Protein AF-A0A8C3N755-F1 (afdb_monomer)

Sequence (419 aa):
MRTACPTTVTVPWTMAEGQLGETHQVQGTQAGQDPSLQPLPLSQYQEHKQRGRGTGQIKTIRSHLQGERDERTRKAKLVTKAYENELRIFEAREKRRISKLRESAKEMEQEYKENVFQEPPKVSQRVKVYSRKTTPQYPKHSQWIPKRGIMKPKQAAPMTIRDNDLLLQLLEEFPHLHISSRTLNKMWHQQLAQTEHLKAPSARPRPKLQNEVEQALKKHELLAAIIKRDQDHSKRLQEIKQRIQRQKWAQNKVTERRQQVARARKYYEDYRVQLRAKLLRARTREERIFKNLFEEGLEIQKQRLRDLRIYAREKRDEQRREHQIELESLENYYKDQFSMLAEAISQEFQEIQTREKAQAQMLQKSKSEVRSKMEKEIQQLQAAIMHNDDDTFFQELEADRLRSRLQMASFQYSQSHFF

Solvent-accessible surface area (backbone atoms only — not comparable to full-atom values): 25648 Å² total; per-residue (Å²): 135,84,89,80,88,84,86,90,80,89,81,84,85,79,87,79,90,82,84,89,78,88,85,83,85,84,83,87,83,82,91,83,88,87,86,91,83,84,82,85,89,82,81,92,79,82,92,75,87,83,88,85,78,61,70,63,58,53,51,53,53,52,51,51,57,47,52,53,50,52,49,52,51,51,53,50,53,49,53,52,51,52,50,53,49,52,49,52,51,50,51,52,51,49,54,50,52,54,48,52,52,51,49,53,50,50,50,53,50,48,52,49,54,52,54,71,68,47,74,76,77,82,75,73,80,79,78,85,76,84,80,83,87,87,79,90,83,82,88,80,91,74,92,78,82,84,81,85,78,85,84,77,80,87,72,74,84,82,77,83,71,51,84,86,40,57,70,59,54,58,47,66,78,41,81,84,67,89,72,53,71,72,57,53,53,52,52,52,54,51,48,51,54,51,40,50,64,68,66,46,74,83,75,67,82,58,65,66,59,56,51,50,50,53,50,49,49,54,50,50,54,51,50,52,52,49,52,50,51,52,52,53,50,51,51,53,52,50,50,52,52,50,52,52,50,51,51,52,51,54,51,50,52,53,52,50,51,50,50,50,52,51,50,53,49,48,53,53,51,52,50,52,51,52,50,52,51,51,52,50,50,50,50,54,48,52,53,48,52,50,51,50,53,50,53,50,53,50,48,52,53,52,48,54,52,49,52,53,51,49,50,57,46,51,55,52,49,50,52,52,49,53,53,47,52,52,51,51,50,51,51,50,51,51,49,52,54,50,50,54,50,52,50,52,53,51,49,50,51,51,51,50,51,50,51,50,52,51,50,52,50,50,52,51,50,52,53,50,51,52,50,51,50,51,51,51,51,50,51,50,50,50,53,50,47,64,62,63,65,50,62,60,66,62,51,50,51,49,48,52,53,50,50,53,53,55,74,69,51,81,81,80,85,86,75,86,81,90,132

Structure (mmCIF, N/CA/C/O backbone):
data_AF-A0A8C3N755-F1
#
_entry.id   AF-A0A8C3N755-F1
#
loop_
_atom_site.group_PDB
_atom_site.id
_atom_site.type_symbol
_atom_site.label_atom_id
_atom_site.label_alt_id
_atom_site.label_comp_id
_atom_site.label_asym_id
_atom_site.label_entity_id
_atom_site.label_seq_id
_atom_site.pdbx_PDB_ins_code
_atom_site.Cartn_x
_atom_site.Cartn_y
_atom_site.Cartn_z
_atom_site.occupancy
_atom_site.B_iso_or_equiv
_atom_site.auth_seq_id
_atom_site.auth_comp_id
_atom_site.auth_asym_id
_atom_site.auth_atom_id
_atom_site.pdbx_PDB_model_num
ATOM 1 N N . MET A 1 1 ? -73.815 6.258 19.064 1.00 37.88 1 MET A N 1
ATOM 2 C CA . MET A 1 1 ? -74.093 6.774 20.421 1.00 37.88 1 MET A CA 1
ATOM 3 C C . MET A 1 1 ? -72.770 7.095 21.103 1.00 37.88 1 MET A C 1
ATOM 5 O O . MET A 1 1 ? -71.946 6.201 21.185 1.00 37.88 1 MET A O 1
ATOM 9 N N . ARG A 1 2 ? -72.626 8.363 21.533 1.00 37.41 2 ARG A N 1
ATOM 10 C CA . ARG A 1 2 ? -71.572 9.004 22.360 1.00 37.41 2 ARG A CA 1
ATOM 11 C C . ARG A 1 2 ? -70.123 8.922 21.818 1.00 37.41 2 ARG A C 1
ATOM 13 O O . ARG A 1 2 ? -69.512 7.871 21.892 1.00 37.41 2 ARG A O 1
ATOM 20 N N . THR A 1 3 ? -69.620 9.915 21.060 1.00 40.28 3 THR A N 1
ATOM 21 C CA . THR A 1 3 ? -69.003 11.219 21.479 1.00 40.28 3 THR A CA 1
ATOM 22 C C . THR A 1 3 ? -67.767 11.020 22.379 1.00 40.28 3 THR A C 1
ATOM 24 O O . THR A 1 3 ? -67.883 10.285 23.345 1.00 40.28 3 THR A O 1
ATOM 27 N N . ALA A 1 4 ? -66.589 11.639 22.225 1.00 37.25 4 ALA A N 1
ATOM 28 C CA . ALA A 1 4 ? -66.159 12.839 21.509 1.00 37.25 4 ALA A CA 1
ATOM 29 C C . ALA A 1 4 ? -64.611 12.901 21.405 1.00 37.25 4 ALA A C 1
ATOM 31 O O . ALA A 1 4 ? -63.922 12.388 22.276 1.00 37.25 4 ALA A O 1
ATOM 32 N N . CYS A 1 5 ? -64.155 13.605 20.364 1.00 38.06 5 CYS A N 1
ATOM 33 C CA . CYS A 1 5 ? -63.069 14.597 20.259 1.00 38.06 5 CYS A CA 1
ATOM 34 C C . CYS A 1 5 ? -61.617 14.386 20.776 1.00 38.06 5 CYS A C 1
ATOM 36 O O . CYS A 1 5 ? -61.370 13.665 21.737 1.00 38.06 5 CYS A O 1
ATOM 38 N N . PRO A 1 6 ? -60.645 15.079 20.130 1.00 47.34 6 PRO A N 1
ATOM 39 C CA . PRO A 1 6 ? -59.204 14.864 20.258 1.00 47.34 6 PRO A CA 1
ATOM 40 C C . PRO A 1 6 ? -58.518 15.883 21.188 1.00 47.34 6 PRO A C 1
ATOM 42 O O . PRO A 1 6 ? -58.990 17.008 21.345 1.00 47.34 6 PRO A O 1
ATOM 45 N N . THR A 1 7 ? -57.349 15.526 21.728 1.00 45.88 7 THR A N 1
ATOM 46 C CA . THR A 1 7 ? -56.512 16.439 22.524 1.00 45.88 7 THR A CA 1
ATOM 47 C C . THR A 1 7 ? -55.233 16.787 21.767 1.00 45.88 7 THR A C 1
ATOM 49 O O . THR A 1 7 ? -54.356 15.952 21.556 1.00 45.88 7 THR A O 1
ATOM 52 N N . THR A 1 8 ? -55.144 18.050 21.365 1.00 40.47 8 THR A N 1
ATOM 53 C CA . THR A 1 8 ? -53.938 18.775 20.952 1.00 40.47 8 THR A CA 1
ATOM 54 C C . THR A 1 8 ? -52.867 18.753 22.044 1.00 40.47 8 THR A C 1
ATOM 56 O O . THR A 1 8 ? -53.145 19.147 23.175 1.00 40.47 8 THR A O 1
ATOM 59 N N . VAL A 1 9 ? -51.629 18.387 21.692 1.00 38.31 9 VAL A N 1
ATOM 60 C CA . VAL A 1 9 ? -50.434 18.747 22.470 1.00 38.31 9 VAL A CA 1
ATOM 61 C C . VAL A 1 9 ? -49.414 19.404 21.549 1.00 38.31 9 VAL A C 1
ATOM 63 O O . VAL A 1 9 ? -48.807 18.796 20.671 1.00 38.31 9 VAL A O 1
ATOM 66 N N . THR A 1 10 ? -49.298 20.696 21.796 1.00 33.84 10 THR A N 1
ATOM 67 C CA . THR A 1 10 ? -48.339 21.690 21.342 1.00 33.84 10 THR A CA 1
ATOM 68 C C . THR A 1 10 ? -46.910 21.277 21.705 1.00 33.84 10 THR A C 1
ATOM 70 O O . THR A 1 10 ? -46.635 20.974 22.865 1.00 33.84 10 THR A O 1
ATOM 73 N N . VAL A 1 11 ? -45.982 21.309 20.745 1.00 40.00 11 VAL A N 1
ATOM 74 C CA . VAL A 1 11 ? -44.536 21.238 21.019 1.00 40.00 11 VAL A CA 1
ATOM 75 C C . VAL A 1 11 ? -43.947 22.639 20.825 1.00 40.00 11 VAL A C 1
ATOM 77 O O . VAL A 1 11 ? -44.085 23.193 19.733 1.00 40.00 11 VAL A O 1
ATOM 80 N N . PRO A 1 12 ? -43.311 23.234 21.849 1.00 42.12 12 PRO A N 1
ATOM 81 C CA . PRO A 1 12 ? -42.687 24.543 21.738 1.00 42.12 12 PRO A CA 1
ATOM 82 C C . PRO A 1 12 ? -41.307 24.416 21.083 1.00 42.12 12 PRO A C 1
ATOM 84 O O . PRO A 1 12 ? -40.462 23.643 21.529 1.00 42.12 12 PRO A O 1
ATOM 87 N N . TRP A 1 13 ? -41.067 25.206 20.038 1.00 32.31 13 TRP A N 1
ATOM 88 C CA . TRP A 1 13 ? -39.720 25.480 19.544 1.00 32.31 13 TRP A CA 1
ATOM 89 C C . TRP A 1 13 ? -39.168 26.671 20.327 1.00 32.31 13 TRP A C 1
ATOM 91 O O . TRP A 1 13 ? -39.559 27.814 20.107 1.00 32.31 13 TRP A O 1
ATOM 101 N N . THR A 1 14 ? -38.295 26.391 21.288 1.00 41.97 14 THR A N 1
ATOM 102 C CA . THR A 1 14 ? -37.506 27.401 21.995 1.00 41.97 14 THR A CA 1
ATOM 103 C C . THR A 1 14 ? -36.350 27.864 21.118 1.00 41.97 14 THR A C 1
ATOM 105 O O . THR A 1 14 ? -35.514 27.057 20.710 1.00 41.97 14 THR A O 1
ATOM 108 N N . MET A 1 15 ? -36.306 29.173 20.873 1.00 35.12 15 MET A N 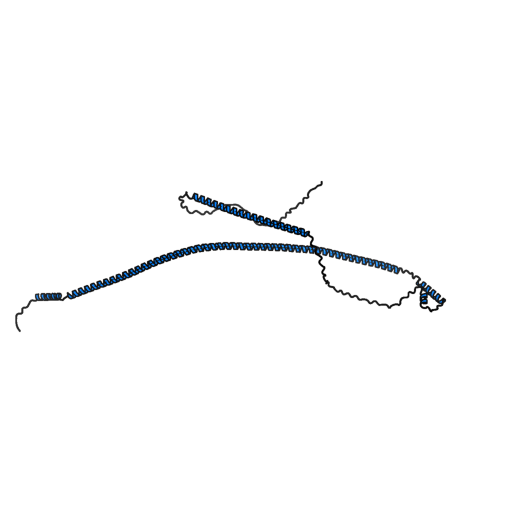1
ATOM 109 C CA . MET A 1 15 ? -35.118 29.889 20.424 1.00 35.12 15 MET A CA 1
ATOM 110 C C . MET A 1 15 ? -33.999 29.767 21.464 1.00 35.12 15 MET A C 1
ATOM 112 O O . MET A 1 15 ? -34.246 29.901 22.661 1.00 35.12 15 MET A O 1
ATOM 116 N N . ALA A 1 16 ? -32.772 29.560 20.993 1.00 36.03 16 ALA A N 1
ATOM 117 C CA . ALA A 1 16 ? -31.561 29.853 21.742 1.00 36.03 16 ALA A CA 1
ATOM 118 C C . ALA A 1 16 ? -30.581 30.552 20.795 1.00 36.03 16 ALA A C 1
ATOM 120 O O . ALA A 1 16 ? -30.090 29.962 19.832 1.00 36.03 16 ALA A O 1
ATOM 121 N N . GLU A 1 17 ? -30.375 31.836 21.072 1.00 34.66 17 GLU A N 1
ATOM 122 C CA . GLU A 1 17 ? -29.300 32.669 20.553 1.00 34.66 17 GLU A CA 1
ATOM 123 C C . GLU A 1 17 ? -27.931 32.120 20.979 1.00 34.66 17 GLU A C 1
ATOM 125 O O . GLU A 1 17 ? -27.767 31.552 22.060 1.00 34.66 17 GLU A O 1
ATOM 130 N N . GLY A 1 18 ? -26.935 32.339 20.124 1.00 33.41 18 GLY A N 1
ATOM 131 C CA . GLY A 1 18 ? -25.529 32.049 20.379 1.00 33.41 18 GLY A CA 1
ATOM 132 C C . GLY A 1 18 ? -24.677 32.598 19.242 1.00 33.41 18 GLY A C 1
ATOM 133 O O . GLY A 1 18 ? -24.399 31.899 18.274 1.00 33.41 18 GLY A O 1
ATOM 134 N N . GLN A 1 19 ? -24.348 33.886 19.351 1.00 34.84 19 GLN A N 1
ATOM 135 C CA . GLN A 1 19 ? -23.436 34.644 18.493 1.00 34.84 19 GLN A CA 1
ATOM 136 C C . GLN A 1 19 ? -21.962 34.210 18.646 1.00 34.84 19 GLN A C 1
ATOM 138 O O . GLN A 1 19 ? -21.589 33.604 19.649 1.00 34.84 19 GLN A O 1
ATOM 143 N N . LEU A 1 20 ? -21.152 34.706 17.690 1.00 33.69 20 LEU A N 1
ATOM 144 C CA . LEU A 1 20 ? -19.675 34.756 17.580 1.00 33.69 20 LEU A CA 1
ATOM 145 C C . LEU A 1 20 ? -19.026 33.499 16.955 1.00 33.69 20 LEU A C 1
ATOM 147 O O . LEU A 1 20 ? -19.184 32.402 17.469 1.00 33.69 20 LEU A O 1
ATOM 151 N N . GLY A 1 21 ? -18.256 33.551 15.861 1.00 31.70 21 GLY A N 1
ATOM 152 C CA . GLY A 1 21 ? -17.765 34.657 15.037 1.00 31.70 21 GLY A CA 1
ATOM 153 C C . GLY A 1 21 ? -17.023 34.133 13.788 1.00 31.70 21 GLY A C 1
ATOM 154 O O . GLY A 1 21 ? -16.388 33.087 13.842 1.00 31.70 21 GLY A O 1
ATOM 155 N N . GLU A 1 22 ? -17.179 34.885 12.691 1.00 34.56 22 GLU A N 1
ATOM 156 C CA . GLU A 1 22 ? -16.182 35.247 11.658 1.00 34.56 22 GLU A CA 1
ATOM 157 C C . GLU A 1 22 ? -15.379 34.131 10.935 1.00 34.56 22 GLU A C 1
ATOM 159 O O . GLU A 1 22 ? -14.648 33.349 11.525 1.00 34.56 22 GLU A O 1
ATOM 164 N N . THR A 1 23 ? -15.378 34.038 9.599 1.00 34.59 23 THR A N 1
ATOM 165 C CA . THR A 1 23 ? -14.741 35.026 8.710 1.00 34.59 23 THR A CA 1
ATOM 166 C C . THR A 1 23 ? -15.052 34.771 7.216 1.00 34.59 23 THR A C 1
ATOM 168 O O . THR A 1 23 ? -15.097 33.637 6.751 1.00 34.59 23 THR A O 1
ATOM 171 N N . HIS A 1 24 ? -15.189 35.886 6.489 1.00 34.47 24 HIS A N 1
ATOM 172 C CA . HIS A 1 24 ? -14.970 36.143 5.053 1.00 34.47 24 HIS A CA 1
ATOM 173 C C . HIS A 1 24 ? -15.857 35.504 3.964 1.00 34.47 24 HIS A C 1
ATOM 175 O O . HIS A 1 24 ? -15.554 34.485 3.350 1.00 34.47 24 HIS A O 1
ATOM 181 N N . GLN A 1 25 ? -16.892 36.282 3.618 1.00 30.81 25 GLN A N 1
ATOM 182 C CA . GLN A 1 25 ? -17.452 36.420 2.273 1.00 30.81 25 GLN A CA 1
ATOM 183 C C . GLN A 1 25 ? -16.433 37.058 1.311 1.00 30.81 25 GLN A C 1
ATOM 185 O O . GLN A 1 25 ? -15.781 38.042 1.660 1.00 30.81 25 GLN A O 1
ATOM 190 N N . VAL A 1 26 ? -16.379 36.557 0.076 1.00 33.62 26 VAL A N 1
ATOM 191 C CA . VAL A 1 26 ? -15.820 37.269 -1.081 1.00 33.62 26 VAL A CA 1
ATOM 192 C C . VAL A 1 26 ? -16.997 37.855 -1.857 1.00 33.62 26 VAL A C 1
ATOM 194 O O . VAL A 1 26 ? -17.817 37.119 -2.404 1.00 33.62 26 VAL A O 1
ATOM 197 N N . GLN A 1 27 ? -17.099 39.184 -1.849 1.00 34.50 27 GLN A N 1
ATOM 198 C CA . GLN A 1 27 ? -17.990 39.947 -2.717 1.00 34.50 27 GLN A CA 1
ATOM 199 C C . GLN A 1 27 ? -17.407 39.998 -4.129 1.00 34.50 27 GLN A C 1
ATOM 201 O O . GLN A 1 27 ? -16.207 40.196 -4.314 1.00 34.50 27 GLN A O 1
ATOM 206 N N . GLY A 1 28 ? -18.276 39.826 -5.121 1.00 35.94 28 GLY A N 1
ATOM 207 C CA . GLY A 1 28 ? -17.991 40.221 -6.491 1.00 35.94 28 GLY A CA 1
ATOM 208 C C . GLY A 1 28 ? -18.243 41.713 -6.684 1.00 35.94 28 GLY A C 1
ATOM 209 O O . GLY A 1 28 ? -19.200 42.251 -6.130 1.00 35.94 28 GLY A O 1
ATOM 210 N N . THR A 1 29 ? -17.439 42.338 -7.542 1.00 32.88 29 THR A N 1
ATOM 211 C CA . THR A 1 29 ? -17.779 43.619 -8.167 1.00 32.88 29 THR A CA 1
ATOM 212 C C . THR A 1 29 ? -17.186 43.686 -9.572 1.00 32.88 29 THR A C 1
ATOM 214 O O . THR A 1 29 ? -16.118 43.144 -9.850 1.00 32.88 29 THR A O 1
ATOM 217 N N . GLN A 1 30 ? -17.962 44.294 -10.462 1.00 34.34 30 GLN A N 1
ATOM 218 C CA . GLN A 1 30 ? -17.789 44.386 -11.906 1.00 34.34 30 GLN A CA 1
ATOM 219 C C . GLN A 1 30 ? -16.732 45.422 -12.340 1.00 34.34 30 GLN A C 1
ATOM 221 O O . GLN A 1 30 ? -16.509 46.411 -11.656 1.00 34.34 30 GLN A O 1
ATOM 226 N N . ALA A 1 31 ? -16.163 45.152 -13.521 1.00 35.62 31 ALA A N 1
ATOM 227 C CA . ALA A 1 31 ? -15.809 46.029 -14.650 1.00 35.62 31 ALA A CA 1
ATOM 228 C C . ALA A 1 31 ? -15.393 47.510 -14.442 1.00 35.62 31 ALA A C 1
ATOM 230 O O . ALA A 1 31 ? -16.154 48.326 -13.932 1.00 35.62 31 ALA A O 1
ATOM 231 N N . GLY A 1 32 ? -14.254 47.866 -15.061 1.00 30.39 32 GLY A N 1
ATOM 232 C CA . GLY A 1 32 ? -13.825 49.232 -15.405 1.00 30.39 32 GLY A CA 1
ATOM 233 C C . GLY A 1 32 ? -12.497 49.253 -16.196 1.00 30.39 32 GLY A C 1
ATOM 234 O O . GLY A 1 32 ? -11.487 48.784 -15.690 1.00 30.39 32 GLY A O 1
ATOM 235 N N . GLN A 1 33 ? -12.565 49.758 -17.434 1.00 32.03 33 GLN A N 1
ATOM 236 C CA . GLN A 1 33 ? -11.595 49.940 -18.549 1.00 32.03 33 GLN A CA 1
ATOM 237 C C . GLN A 1 33 ? -10.183 50.501 -18.209 1.00 32.03 33 GLN A C 1
ATOM 239 O O . GLN A 1 33 ? -10.084 51.397 -17.379 1.00 32.03 33 GLN A O 1
ATOM 244 N N . ASP A 1 34 ? -9.082 49.905 -18.722 1.00 32.75 34 ASP A N 1
ATOM 245 C CA . ASP A 1 34 ? -8.218 50.230 -19.916 1.00 32.75 34 ASP A CA 1
ATOM 246 C C . ASP A 1 34 ? -6.995 51.129 -19.548 1.00 32.75 34 ASP A C 1
ATOM 248 O O . ASP A 1 34 ? -7.089 51.783 -18.512 1.00 32.75 34 ASP A O 1
ATOM 252 N N . PRO A 1 35 ? -5.852 51.237 -20.297 1.00 38.81 35 PRO A N 1
ATOM 253 C CA . PRO A 1 35 ? -5.527 50.762 -21.658 1.00 38.81 35 PRO A CA 1
ATOM 254 C C . PRO A 1 35 ? -4.089 50.177 -21.879 1.00 38.81 35 PRO A C 1
ATOM 256 O O . PRO A 1 35 ? -3.206 50.217 -21.027 1.00 38.81 35 PRO A O 1
ATOM 259 N N . SER A 1 36 ? -3.825 49.798 -23.138 1.00 30.03 36 SER A N 1
ATOM 260 C CA . SER A 1 36 ? -2.512 49.716 -23.818 1.00 30.03 36 SER A CA 1
ATOM 261 C C . SER A 1 36 ? -1.689 48.425 -23.677 1.00 30.03 36 SER A C 1
ATOM 263 O O . SER A 1 36 ? -1.216 48.062 -22.610 1.00 30.03 36 SER A O 1
ATOM 265 N N . LEU A 1 37 ? -1.505 47.741 -24.811 1.00 33.25 37 LEU A N 1
ATOM 266 C CA . LEU A 1 37 ? -0.209 47.502 -25.462 1.00 33.25 37 LEU A CA 1
ATOM 267 C C . LEU A 1 37 ? -0.486 46.821 -26.814 1.00 33.25 37 LEU A C 1
ATOM 269 O O . LEU A 1 37 ? -0.829 45.644 -26.891 1.00 33.25 37 LEU A O 1
ATOM 273 N N . GLN A 1 38 ? -0.365 47.595 -27.892 1.00 39.56 38 GLN A N 1
ATOM 274 C CA . GLN A 1 38 ? -0.197 47.057 -29.241 1.00 39.56 38 GLN A CA 1
ATOM 275 C C . GLN A 1 38 ? 1.234 46.520 -29.394 1.00 39.56 38 GLN A C 1
ATOM 277 O O . GLN A 1 38 ? 2.168 47.175 -28.928 1.00 39.56 38 GLN A O 1
ATOM 282 N N . PRO A 1 39 ? 1.444 45.433 -30.149 1.00 35.44 39 PRO A N 1
ATOM 283 C CA . PRO A 1 39 ? 2.672 45.257 -30.912 1.00 35.44 39 PRO A CA 1
ATOM 284 C C . PRO A 1 39 ? 2.443 45.701 -32.363 1.00 35.44 39 PRO A C 1
ATOM 286 O O . PRO A 1 39 ? 1.507 45.249 -33.024 1.00 35.44 39 PRO A O 1
ATOM 289 N N . LEU A 1 40 ? 3.307 46.604 -32.833 1.00 33.19 40 LEU A N 1
ATOM 290 C CA . LEU A 1 40 ? 3.363 47.115 -34.203 1.00 33.19 40 LEU A CA 1
ATOM 291 C C . LEU A 1 40 ? 3.618 46.010 -35.261 1.00 33.19 40 LEU A C 1
ATOM 293 O O . LEU A 1 40 ? 4.129 44.938 -34.931 1.00 33.19 40 LEU A O 1
ATOM 297 N N . PRO A 1 41 ? 3.303 46.290 -36.543 1.00 42.44 41 PRO A N 1
ATOM 298 C CA . PRO A 1 41 ? 3.305 45.329 -37.641 1.00 42.44 41 PRO A CA 1
ATOM 299 C C . PRO A 1 41 ? 4.682 45.201 -38.304 1.00 42.44 41 PRO A C 1
ATOM 301 O O . PRO A 1 41 ? 5.431 46.174 -38.391 1.00 42.44 41 PRO A O 1
ATOM 304 N N . LEU A 1 42 ? 4.973 44.029 -38.879 1.00 31.84 42 LEU A N 1
ATOM 305 C CA . LEU A 1 42 ? 6.078 43.871 -39.822 1.00 31.84 42 LEU A CA 1
ATOM 306 C C . LEU A 1 42 ? 5.599 43.243 -41.139 1.00 31.84 42 LEU A C 1
ATOM 308 O O . LEU A 1 42 ? 5.221 42.079 -41.195 1.00 31.84 42 LEU A O 1
ATOM 312 N N . SER A 1 43 ? 5.718 44.068 -42.179 1.00 30.89 43 SER A N 1
ATOM 313 C CA . SER A 1 43 ? 6.010 43.739 -43.577 1.00 30.89 43 SER A CA 1
ATOM 314 C C . SER A 1 43 ? 4.939 43.052 -44.432 1.00 30.89 43 SER A C 1
ATOM 316 O O . SER A 1 43 ? 4.710 41.845 -44.384 1.00 30.89 43 SER A O 1
ATOM 318 N N . GLN A 1 44 ? 4.365 43.863 -45.324 1.00 36.91 44 GLN A N 1
ATOM 319 C CA . GLN A 1 44 ? 3.783 43.431 -46.589 1.00 36.91 44 GLN A CA 1
ATOM 320 C C . GLN A 1 44 ? 4.878 42.862 -47.501 1.00 36.91 44 GLN A C 1
ATOM 322 O O . GLN A 1 44 ? 5.781 43.596 -47.886 1.00 36.91 44 GLN A O 1
ATOM 327 N N . TYR A 1 45 ? 4.724 41.616 -47.950 1.00 33.41 45 TYR A N 1
ATOM 328 C CA . TYR A 1 45 ? 5.187 41.201 -49.275 1.00 33.41 45 TYR A CA 1
ATOM 329 C C . TYR A 1 45 ? 4.134 40.296 -49.934 1.00 33.41 45 TYR A C 1
ATOM 331 O O . TYR A 1 45 ? 3.966 39.131 -49.592 1.00 33.41 45 TYR A O 1
ATOM 339 N N . GLN A 1 46 ? 3.438 40.899 -50.901 1.00 34.59 46 GLN A N 1
ATOM 340 C CA . GLN A 1 46 ? 3.137 40.329 -52.216 1.00 34.59 46 GLN A CA 1
ATOM 341 C C . GLN A 1 46 ? 2.193 39.111 -52.297 1.00 34.59 46 GLN A C 1
ATOM 343 O O . GLN A 1 46 ? 2.596 37.979 -52.553 1.00 34.59 46 GLN A O 1
ATOM 348 N N . GLU A 1 47 ? 0.884 39.381 -52.236 1.00 34.22 47 GLU A N 1
ATOM 349 C CA . GLU A 1 47 ? -0.138 38.491 -52.796 1.00 34.22 47 GLU A CA 1
ATOM 350 C C . GLU A 1 47 ? -0.205 38.647 -54.326 1.00 34.22 47 GLU A C 1
ATOM 352 O O . GLU A 1 47 ? -0.857 39.547 -54.858 1.00 34.22 47 GLU A O 1
ATOM 357 N N . HIS A 1 48 ? 0.414 37.719 -55.058 1.00 35.62 48 HIS A N 1
ATOM 358 C CA . HIS A 1 48 ? 0.023 37.431 -56.437 1.00 35.62 48 HIS A CA 1
ATOM 359 C C . HIS A 1 48 ? -0.713 36.089 -56.519 1.00 35.62 48 HIS A C 1
ATOM 361 O O . HIS A 1 48 ? -0.149 35.026 -56.293 1.00 35.62 48 HIS A O 1
ATOM 367 N N . LYS A 1 49 ? -1.996 36.192 -56.895 1.00 46.53 49 LYS A N 1
ATOM 368 C CA . LYS A 1 49 ? -2.783 35.263 -57.726 1.00 46.53 49 LYS A CA 1
ATOM 369 C C . LYS A 1 49 ? -2.544 33.759 -57.515 1.00 46.53 49 LYS A C 1
ATOM 371 O O . LYS A 1 49 ? -1.676 33.185 -58.158 1.00 46.53 49 LYS A O 1
ATOM 376 N N . GLN A 1 50 ? -3.479 33.106 -56.814 1.00 37.94 50 GLN A N 1
ATOM 377 C CA . GLN A 1 50 ? -4.010 31.779 -57.183 1.00 37.94 50 GLN A CA 1
ATOM 378 C C . GLN A 1 50 ? -5.331 31.473 -56.436 1.00 37.94 50 GLN A C 1
ATOM 380 O O . GLN A 1 50 ? -5.449 30.563 -55.619 1.00 37.94 50 GLN A O 1
ATOM 385 N N . ARG A 1 51 ? -6.384 32.254 -56.719 1.00 45.94 51 ARG A N 1
ATOM 386 C CA . ARG A 1 51 ? -7.767 31.890 -56.358 1.00 45.94 51 ARG A CA 1
ATOM 387 C C . ARG A 1 51 ? -8.298 30.917 -57.411 1.00 45.94 51 ARG A C 1
ATOM 389 O O . ARG A 1 51 ? -8.486 31.314 -58.554 1.00 45.94 51 ARG A O 1
ATOM 396 N N . GLY A 1 52 ? -8.568 29.668 -57.028 1.00 46.44 52 GLY A N 1
ATOM 397 C CA . GLY A 1 52 ? -9.377 28.782 -57.874 1.00 46.44 52 GLY A CA 1
ATOM 398 C C . GLY A 1 52 ? -9.377 27.287 -57.556 1.00 46.44 52 GLY A C 1
ATOM 399 O O . GLY A 1 52 ? -10.345 26.626 -57.909 1.00 46.44 52 GLY A O 1
ATOM 400 N N . ARG A 1 53 ? -8.359 26.730 -56.879 1.00 45.12 53 ARG A N 1
ATOM 401 C CA . ARG A 1 53 ? -8.240 25.256 -56.749 1.00 45.12 53 ARG A CA 1
ATOM 402 C C . ARG A 1 53 ? -8.142 24.697 -55.317 1.00 45.12 53 ARG A C 1
ATOM 404 O O . ARG A 1 53 ? -8.321 23.500 -55.131 1.00 45.12 53 ARG A O 1
ATOM 411 N N . GLY A 1 54 ? -7.938 25.543 -54.299 1.00 52.28 54 GLY A N 1
ATOM 412 C CA . GLY A 1 54 ? -7.738 25.112 -52.900 1.00 52.28 54 GLY A CA 1
ATOM 413 C C . GLY A 1 54 ? -8.984 25.107 -51.997 1.00 52.28 54 GLY A C 1
ATOM 414 O O . GLY A 1 54 ? -8.986 24.474 -50.944 1.00 52.28 54 GLY A O 1
ATOM 415 N N . THR A 1 55 ? -10.077 25.773 -52.380 1.00 57.41 55 THR A N 1
ATOM 416 C CA . THR A 1 55 ? -11.265 25.924 -51.510 1.00 57.41 55 THR A CA 1
ATOM 417 C C . THR A 1 55 ? -12.103 24.649 -51.384 1.00 57.41 55 THR A C 1
ATOM 419 O O . THR A 1 55 ? -12.768 24.461 -50.366 1.00 57.41 55 THR A O 1
ATOM 422 N N . GLY A 1 56 ? -12.060 23.753 -52.377 1.00 61.00 56 GLY A N 1
ATOM 423 C CA . GLY A 1 56 ? -12.726 22.446 -52.323 1.00 61.00 56 GLY A CA 1
ATOM 424 C C . GLY A 1 56 ? -12.046 21.476 -51.353 1.00 61.00 56 GLY A C 1
ATOM 425 O O . GLY A 1 56 ? -12.720 20.869 -50.525 1.00 61.00 56 GLY A O 1
ATOM 426 N N . GLN A 1 57 ? -10.711 21.410 -51.384 1.00 62.41 57 GLN A N 1
ATOM 427 C CA . GLN A 1 57 ? -9.918 20.550 -50.494 1.00 62.41 57 GLN A CA 1
ATOM 428 C C . GLN A 1 57 ? -10.034 20.977 -49.022 1.00 62.41 57 GLN A C 1
ATOM 430 O O . GLN A 1 57 ? -10.127 20.147 -48.125 1.00 62.41 57 GLN A O 1
ATOM 435 N N . ILE A 1 58 ? -10.124 22.280 -48.747 1.00 69.56 58 ILE A N 1
ATOM 436 C CA . ILE A 1 58 ? -10.336 22.776 -47.378 1.00 69.56 58 ILE A CA 1
ATOM 437 C C . ILE A 1 58 ? -11.733 22.393 -46.853 1.00 69.56 58 ILE A C 1
ATOM 439 O O . ILE A 1 58 ? -11.886 22.063 -45.674 1.00 69.56 58 ILE A O 1
ATOM 443 N N . LYS A 1 59 ? -12.762 22.392 -47.714 1.00 73.19 59 LYS A N 1
ATOM 444 C CA . LYS A 1 59 ? -14.120 21.956 -47.342 1.00 73.19 59 LYS A CA 1
ATOM 445 C C . LYS A 1 59 ? -14.178 20.453 -47.051 1.00 73.19 59 LYS A C 1
ATOM 447 O O . LYS A 1 59 ? -14.813 20.070 -46.068 1.00 73.19 59 LYS A O 1
ATOM 452 N N . THR A 1 60 ? -13.491 19.620 -47.835 1.00 77.12 60 THR A N 1
ATOM 453 C CA . THR A 1 60 ? -13.429 18.170 -47.585 1.00 77.12 60 THR A CA 1
ATOM 454 C C . THR A 1 60 ? -12.675 17.857 -46.293 1.00 77.12 60 THR A C 1
ATOM 456 O O . THR A 1 60 ? -13.190 17.101 -45.469 1.00 77.12 60 THR A O 1
ATOM 459 N N . ILE A 1 61 ? -11.542 18.521 -46.031 1.00 78.56 61 ILE A N 1
ATOM 460 C CA . ILE A 1 61 ? -10.794 18.384 -44.767 1.00 78.56 61 ILE A CA 1
ATOM 461 C C . ILE A 1 61 ? -11.663 18.789 -43.567 1.00 78.56 61 ILE A C 1
ATOM 463 O O . ILE A 1 61 ? -11.719 18.068 -42.571 1.00 78.56 61 ILE A O 1
ATOM 467 N N . ARG A 1 62 ? -12.407 19.901 -43.660 1.00 79.81 62 ARG A N 1
ATOM 468 C CA . ARG A 1 62 ? -13.329 20.325 -42.593 1.00 79.81 62 ARG A CA 1
ATOM 469 C C . ARG A 1 62 ? -14.432 19.290 -42.340 1.00 79.81 62 ARG A C 1
ATOM 471 O O . ARG A 1 62 ? -14.746 19.028 -41.182 1.00 79.81 62 ARG A O 1
ATOM 478 N N . SER A 1 63 ? -15.002 18.695 -43.390 1.00 81.75 63 SER A N 1
ATOM 479 C CA . SER A 1 63 ? -16.033 17.655 -43.247 1.00 81.75 63 SER A CA 1
ATOM 480 C C . SER A 1 63 ? -15.494 16.374 -42.602 1.00 81.75 63 SER A C 1
ATOM 482 O O . SER A 1 63 ? -16.151 15.815 -41.728 1.00 81.75 63 SER A O 1
ATOM 484 N N . HIS A 1 64 ? -14.266 15.971 -42.942 1.00 83.19 64 HIS A N 1
ATOM 485 C CA . HIS A 1 64 ? -13.602 14.816 -42.339 1.00 83.19 64 HIS A CA 1
ATOM 486 C C . HIS A 1 64 ? -13.319 15.047 -40.849 1.00 83.19 64 HIS A C 1
ATOM 488 O O . HIS A 1 64 ? -13.632 14.202 -40.016 1.00 83.19 64 HIS A O 1
ATOM 494 N N . LEU A 1 65 ? -12.800 16.227 -40.490 1.00 84.00 65 LEU A N 1
ATOM 495 C CA . LEU A 1 65 ? -12.572 16.602 -39.090 1.00 84.00 65 LEU A CA 1
ATOM 496 C C . LEU A 1 65 ? -13.875 16.672 -38.281 1.00 84.00 65 LEU A C 1
ATOM 498 O O . LEU A 1 65 ? -13.880 16.345 -37.094 1.00 84.00 65 LEU A O 1
ATOM 502 N N . GLN A 1 66 ? -14.981 17.092 -38.902 1.00 85.69 66 GLN A N 1
ATOM 503 C CA . GLN A 1 66 ? -16.290 17.091 -38.254 1.00 85.69 66 GLN A CA 1
ATOM 504 C C . GLN A 1 66 ? -16.808 15.661 -38.042 1.00 85.69 66 GLN A C 1
ATOM 506 O O . GLN A 1 66 ? -17.226 15.338 -36.933 1.00 85.69 66 GLN A O 1
ATOM 511 N N . GLY A 1 67 ? -16.692 14.787 -39.048 1.00 88.94 67 GLY A N 1
ATOM 512 C CA . GLY A 1 67 ? -17.040 13.369 -38.923 1.00 88.94 67 GLY A CA 1
ATOM 513 C C . GLY A 1 67 ? -16.239 12.663 -37.827 1.00 88.94 67 GLY A C 1
ATOM 514 O O . GLY A 1 67 ? -16.808 11.961 -36.995 1.00 88.94 67 GLY A O 1
ATOM 515 N N . GLU A 1 68 ? -14.937 12.937 -37.735 1.00 86.94 68 GLU A N 1
ATOM 516 C CA . GLU A 1 68 ? -14.080 12.384 -36.684 1.00 86.94 68 GLU A CA 1
ATOM 517 C C . GLU A 1 68 ? -14.484 12.878 -35.281 1.00 86.94 68 GLU A C 1
ATOM 519 O O . GLU A 1 68 ? -14.498 12.109 -34.315 1.00 86.94 68 GLU A O 1
ATOM 524 N N . ARG A 1 69 ? -14.866 14.155 -35.142 1.00 85.94 69 ARG A N 1
ATOM 525 C CA . ARG A 1 69 ? -15.420 14.687 -33.883 1.00 85.94 69 ARG A CA 1
ATOM 526 C C . ARG A 1 69 ? -16.735 14.004 -33.520 1.00 85.94 69 ARG A C 1
ATOM 528 O O . ARG A 1 69 ? -16.927 13.627 -32.363 1.00 85.94 69 ARG A O 1
ATOM 535 N N . ASP A 1 70 ? -17.615 13.799 -34.490 1.00 91.06 70 ASP A N 1
ATOM 536 C CA . ASP A 1 70 ? -18.900 13.140 -34.272 1.00 91.06 70 ASP A CA 1
ATOM 537 C C . ASP A 1 70 ? -18.709 11.663 -33.882 1.00 91.06 70 ASP A C 1
ATOM 539 O O . ASP A 1 70 ? -19.377 11.162 -32.977 1.00 91.06 70 ASP A O 1
ATOM 543 N N . GLU A 1 71 ? -17.729 10.970 -34.456 1.00 92.19 71 GLU A N 1
ATOM 544 C CA . GLU A 1 71 ? -17.348 9.623 -34.025 1.00 92.19 71 GLU A CA 1
ATOM 545 C C . GLU A 1 71 ? -16.784 9.593 -32.606 1.00 92.19 71 GLU A C 1
ATOM 547 O O . GLU A 1 71 ? -17.167 8.735 -31.806 1.00 92.19 71 GLU A O 1
ATOM 552 N N . ARG A 1 72 ? -15.906 10.541 -32.256 1.00 88.44 72 ARG A N 1
ATOM 553 C CA . ARG A 1 72 ? -15.368 10.664 -30.893 1.00 88.44 72 ARG A CA 1
ATOM 554 C C . ARG A 1 72 ? -16.486 10.910 -29.882 1.00 88.44 72 ARG A C 1
ATOM 556 O O . ARG A 1 72 ? -16.500 10.271 -28.831 1.00 88.44 72 ARG A O 1
ATOM 563 N N . THR A 1 73 ? -17.464 11.758 -30.204 1.00 92.44 73 THR A N 1
ATOM 564 C CA . THR A 1 73 ? -18.615 11.993 -29.315 1.00 92.44 73 THR A CA 1
ATOM 565 C C . THR A 1 73 ? -19.532 10.773 -29.212 1.00 92.44 73 THR A C 1
ATOM 567 O O . THR A 1 73 ? -20.014 10.475 -28.120 1.00 92.44 73 THR A O 1
ATOM 570 N N . ARG A 1 74 ? -19.747 10.014 -30.296 1.00 93.25 74 ARG A N 1
ATOM 571 C CA . ARG A 1 74 ? -20.499 8.744 -30.260 1.00 93.25 74 ARG A CA 1
ATOM 572 C C . ARG A 1 74 ? -19.805 7.697 -29.392 1.00 93.25 74 ARG A C 1
ATOM 574 O O . ARG A 1 74 ? -20.461 7.085 -28.552 1.00 93.25 74 ARG A O 1
ATOM 581 N N . LYS A 1 75 ? -18.488 7.532 -29.547 1.00 93.00 75 LYS A N 1
ATOM 582 C CA . LYS A 1 75 ? -17.674 6.628 -28.720 1.00 93.00 75 LYS A CA 1
ATOM 583 C C . LYS A 1 75 ? -17.713 7.045 -27.250 1.00 93.00 75 LYS A C 1
ATOM 585 O O . LYS A 1 75 ? -17.963 6.202 -26.396 1.00 93.00 75 LYS A O 1
ATOM 590 N N . ALA A 1 76 ? -17.579 8.339 -26.956 1.00 94.31 76 ALA A N 1
ATOM 591 C CA . ALA A 1 76 ? -17.704 8.854 -25.594 1.00 94.31 76 ALA A CA 1
ATOM 592 C C . ALA A 1 76 ? -19.084 8.547 -24.990 1.00 94.31 76 ALA A C 1
ATOM 594 O O . ALA A 1 76 ? -19.155 8.013 -23.889 1.00 94.31 76 ALA A O 1
ATOM 595 N N . LYS A 1 77 ? -20.175 8.783 -25.734 1.00 95.94 77 LYS A N 1
ATOM 596 C CA . LYS A 1 77 ? -21.545 8.455 -25.295 1.00 95.94 77 LYS A CA 1
ATOM 597 C C . LYS A 1 77 ? -21.759 6.957 -25.056 1.00 95.94 77 LYS A C 1
ATOM 599 O O . LYS A 1 77 ? -22.533 6.580 -24.183 1.00 95.94 77 LYS A O 1
ATOM 604 N N . LEU A 1 78 ? -21.119 6.096 -25.846 1.00 96.12 78 LEU A N 1
ATOM 605 C CA . LEU A 1 78 ? -21.158 4.646 -25.638 1.00 96.12 78 LEU A CA 1
ATOM 606 C C . LEU A 1 78 ? -20.446 4.256 -24.342 1.00 96.12 78 LEU A C 1
ATOM 608 O O . LEU A 1 78 ? -20.999 3.493 -23.556 1.00 96.12 78 LEU A O 1
ATOM 612 N N . VAL A 1 79 ? -19.264 4.823 -24.095 1.00 95.25 79 VAL A N 1
ATOM 613 C CA . VAL A 1 79 ? -18.495 4.576 -22.868 1.00 95.25 79 VAL A CA 1
ATOM 614 C C . VAL A 1 79 ? -19.246 5.078 -21.635 1.00 95.25 79 VAL A C 1
ATOM 616 O O . VAL A 1 79 ? -19.342 4.346 -20.654 1.00 95.25 79 VAL A O 1
ATOM 619 N N . THR A 1 80 ? -19.842 6.274 -21.684 1.00 95.56 80 THR A N 1
ATOM 620 C CA . THR A 1 80 ? -20.631 6.794 -20.555 1.00 95.56 80 THR A CA 1
ATOM 621 C C . THR A 1 80 ? -21.845 5.915 -20.271 1.00 95.56 80 THR A C 1
ATOM 623 O O . THR A 1 80 ? -22.078 5.566 -19.120 1.00 95.56 80 THR A O 1
ATOM 626 N N . LYS A 1 81 ? -22.569 5.466 -21.304 1.00 96.62 81 LYS A N 1
ATOM 627 C CA . LYS A 1 81 ? -23.703 4.541 -21.137 1.00 96.62 81 LYS A CA 1
ATOM 628 C C . LYS A 1 81 ? -23.283 3.179 -20.586 1.00 96.62 81 LYS A C 1
ATOM 630 O O . LYS A 1 81 ? -23.989 2.616 -19.756 1.00 96.62 81 LYS A O 1
ATOM 635 N N . ALA A 1 82 ? -22.154 2.635 -21.042 1.00 96.69 82 ALA A N 1
ATOM 636 C CA . ALA A 1 82 ? -21.619 1.383 -20.511 1.00 96.69 82 ALA A CA 1
ATOM 637 C C . ALA A 1 82 ? -21.296 1.525 -19.018 1.00 96.69 82 ALA A C 1
ATOM 639 O O . ALA A 1 82 ? -21.703 0.688 -18.218 1.00 96.69 82 ALA A O 1
ATOM 640 N N . TYR A 1 83 ? -20.658 2.633 -18.639 1.00 95.81 83 TYR A N 1
ATOM 641 C CA . TYR A 1 83 ? -20.360 2.941 -17.247 1.00 95.81 83 TYR A CA 1
ATOM 642 C C . TYR A 1 83 ? -21.627 3.102 -16.390 1.00 95.81 83 TYR A C 1
ATOM 644 O O . TYR A 1 83 ? -21.720 2.512 -15.317 1.00 95.81 83 TYR A O 1
ATOM 652 N N . GLU A 1 84 ? -22.631 3.840 -16.868 1.00 96.69 84 GLU A N 1
ATOM 653 C CA . GLU A 1 84 ? -23.922 3.997 -16.180 1.00 96.69 84 GLU A CA 1
ATOM 654 C C . GLU A 1 84 ? -24.639 2.654 -15.975 1.00 96.69 84 GLU A C 1
ATOM 656 O O . GLU A 1 84 ? -25.213 2.405 -14.913 1.00 96.69 84 GLU A O 1
ATOM 661 N N . ASN A 1 85 ? -24.585 1.763 -16.968 1.00 96.50 85 ASN A N 1
ATOM 662 C CA . ASN A 1 85 ? -25.173 0.429 -16.869 1.00 96.50 85 ASN A CA 1
ATOM 663 C C . ASN A 1 85 ? -24.456 -0.440 -15.829 1.00 96.50 85 ASN A C 1
ATOM 665 O O . ASN A 1 85 ? -25.125 -1.066 -15.006 1.00 96.50 85 ASN A O 1
ATOM 669 N N . GLU A 1 86 ? -23.122 -0.448 -15.823 1.00 95.88 86 GLU A N 1
ATOM 670 C CA . GLU A 1 86 ? -22.331 -1.149 -14.803 1.00 95.88 86 GLU A CA 1
ATOM 671 C C . GLU A 1 86 ? -22.624 -0.609 -13.399 1.00 95.88 86 GLU A C 1
ATOM 673 O O . GLU A 1 86 ? -22.843 -1.381 -12.462 1.00 95.88 86 GLU A O 1
ATOM 678 N N . LEU A 1 87 ? -22.740 0.717 -13.257 1.00 94.19 87 LEU A N 1
ATOM 679 C CA . LEU A 1 87 ? -23.122 1.356 -11.998 1.00 94.19 87 LEU A CA 1
ATOM 680 C C . LEU A 1 87 ? -24.500 0.867 -11.530 1.00 94.19 87 LEU A C 1
ATOM 682 O O . LEU A 1 87 ? -24.675 0.491 -10.372 1.00 94.19 87 LEU A O 1
ATOM 686 N N . ARG A 1 88 ? -25.471 0.794 -12.444 1.00 96.94 88 ARG A N 1
ATOM 687 C CA . ARG A 1 88 ? -26.830 0.324 -12.149 1.00 96.94 88 ARG A CA 1
ATOM 688 C C . ARG A 1 88 ? -26.858 -1.146 -11.725 1.00 96.94 88 ARG A C 1
ATOM 690 O O . ARG A 1 88 ? -27.599 -1.504 -10.806 1.00 96.94 88 ARG A O 1
ATOM 697 N N . ILE A 1 89 ? -26.057 -1.997 -12.369 1.00 96.38 89 ILE A N 1
ATOM 698 C CA . ILE A 1 89 ? -25.907 -3.414 -12.005 1.00 96.38 89 ILE A CA 1
ATOM 699 C C . ILE A 1 89 ? -25.293 -3.531 -10.608 1.00 96.38 89 ILE A C 1
ATOM 701 O O . ILE A 1 89 ? -25.793 -4.289 -9.770 1.00 96.38 89 ILE A O 1
ATOM 705 N N . PHE A 1 90 ? -24.245 -2.757 -10.335 1.00 95.38 90 PHE A N 1
ATOM 706 C CA . PHE A 1 90 ? -23.584 -2.734 -9.038 1.00 95.38 90 PHE A CA 1
ATOM 707 C C . PHE A 1 90 ? -24.535 -2.277 -7.923 1.00 95.38 90 PHE A C 1
ATOM 709 O O . PHE A 1 90 ? -24.672 -2.961 -6.907 1.00 95.38 90 PHE A O 1
ATOM 716 N N . GLU A 1 91 ? -25.273 -1.187 -8.135 1.00 94.62 91 GLU A N 1
ATOM 717 C CA . GLU A 1 91 ? -26.284 -0.707 -7.192 1.00 94.62 91 GLU A CA 1
ATOM 718 C C . GLU A 1 91 ? -27.372 -1.751 -6.922 1.00 94.62 91 GLU A C 1
ATOM 720 O O . GLU A 1 91 ? -27.766 -1.955 -5.773 1.00 94.62 91 GLU A O 1
ATOM 725 N N . ALA A 1 92 ? -27.865 -2.437 -7.957 1.00 96.25 92 ALA A N 1
ATOM 726 C CA . ALA A 1 92 ? -28.863 -3.493 -7.799 1.00 96.25 92 ALA A CA 1
ATOM 727 C C . ALA A 1 92 ? -28.311 -4.682 -6.993 1.00 96.25 92 ALA A C 1
ATOM 729 O O . ALA A 1 92 ? -29.008 -5.237 -6.136 1.00 96.25 92 ALA A O 1
ATOM 730 N N . ARG A 1 93 ? -27.047 -5.051 -7.227 1.00 95.00 93 ARG A N 1
ATOM 731 C CA . ARG A 1 93 ? -26.352 -6.109 -6.487 1.00 95.00 93 ARG A CA 1
ATOM 732 C C . ARG A 1 93 ? -26.185 -5.748 -5.014 1.00 95.00 93 ARG A C 1
ATOM 734 O O . ARG A 1 93 ? -26.495 -6.574 -4.155 1.00 95.00 93 ARG A O 1
ATOM 741 N N . GLU A 1 94 ? -25.765 -4.524 -4.714 1.00 92.81 94 GLU A N 1
ATOM 742 C CA . GLU A 1 94 ? -25.611 -4.059 -3.335 1.00 92.81 94 GLU A CA 1
ATOM 743 C C . GLU A 1 94 ? -26.963 -3.903 -2.630 1.00 92.81 94 GLU A C 1
ATOM 745 O O . GLU A 1 94 ? -27.117 -4.367 -1.501 1.00 92.81 94 GLU A O 1
ATOM 750 N N . LYS A 1 95 ? -28.003 -3.392 -3.303 1.00 95.19 95 LYS A N 1
ATOM 751 C CA . LYS A 1 95 ? -29.375 -3.379 -2.757 1.00 95.19 95 LYS A CA 1
ATOM 752 C C . LYS A 1 95 ? -29.860 -4.785 -2.406 1.00 95.19 95 LYS A C 1
ATOM 754 O O . LYS A 1 95 ? -30.436 -4.985 -1.334 1.00 95.19 95 LYS A O 1
ATOM 759 N N . ARG A 1 96 ? -29.593 -5.775 -3.265 1.00 94.69 96 ARG A N 1
ATOM 760 C CA . ARG A 1 96 ? -29.908 -7.186 -2.989 1.00 94.69 96 ARG A CA 1
ATOM 761 C C . ARG A 1 96 ? -29.121 -7.706 -1.783 1.00 94.69 96 ARG A C 1
ATOM 763 O O . ARG A 1 96 ? -29.700 -8.364 -0.926 1.00 94.69 96 ARG A O 1
ATOM 770 N N . ARG A 1 97 ? -27.826 -7.396 -1.687 1.00 94.75 97 ARG A N 1
ATOM 771 C CA . ARG A 1 97 ? -26.973 -7.788 -0.554 1.00 94.75 97 ARG A CA 1
ATOM 772 C C . ARG A 1 97 ? -27.468 -7.195 0.766 1.00 94.75 97 ARG A C 1
ATOM 774 O O . ARG A 1 97 ? -27.594 -7.922 1.746 1.00 94.75 97 ARG A O 1
ATOM 781 N N . ILE A 1 98 ? -27.798 -5.905 0.780 1.00 94.19 98 ILE A N 1
ATOM 782 C CA . ILE A 1 98 ? -28.343 -5.212 1.953 1.00 94.19 98 ILE A CA 1
ATOM 783 C C . ILE A 1 98 ? -29.701 -5.798 2.345 1.00 94.19 98 ILE A C 1
ATOM 785 O O . ILE A 1 98 ? -29.964 -5.971 3.531 1.00 94.19 98 ILE A O 1
ATOM 789 N N . SER A 1 99 ? -30.552 -6.133 1.372 1.00 95.00 99 SER A N 1
ATOM 790 C CA . SER A 1 99 ? -31.857 -6.750 1.643 1.00 95.00 99 SER A CA 1
ATOM 791 C C . SER A 1 99 ? -31.700 -8.117 2.312 1.00 95.00 99 SER A C 1
ATOM 793 O O . SER A 1 99 ? -32.289 -8.325 3.365 1.00 95.00 99 SER A O 1
ATOM 795 N N . LYS A 1 100 ? -30.799 -8.973 1.806 1.00 95.00 100 LYS A N 1
ATOM 796 C CA . LYS A 1 100 ? -30.463 -10.257 2.446 1.00 95.00 100 LYS A CA 1
ATOM 797 C C . LYS A 1 100 ? -29.944 -10.087 3.874 1.00 95.00 100 LYS A C 1
ATOM 799 O O . LYS A 1 100 ? -30.359 -10.808 4.768 1.00 95.00 100 LYS A O 1
ATOM 804 N N . LEU A 1 101 ? -29.060 -9.113 4.104 1.00 94.00 101 LEU A N 1
ATOM 805 C CA . LEU A 1 101 ? -28.549 -8.830 5.450 1.00 94.00 101 LEU A CA 1
ATOM 806 C C . LEU A 1 101 ? -29.653 -8.338 6.396 1.00 94.00 101 LEU A C 1
ATOM 808 O O . LEU A 1 101 ? -29.658 -8.687 7.574 1.00 94.00 101 LEU A O 1
ATOM 812 N N . ARG A 1 102 ? -30.597 -7.534 5.892 1.00 91.62 102 ARG A N 1
ATOM 813 C CA . ARG A 1 102 ? -31.768 -7.092 6.662 1.00 91.62 102 ARG A CA 1
ATOM 814 C C . ARG A 1 102 ? -32.709 -8.249 6.979 1.00 91.62 102 ARG A C 1
ATOM 816 O O . ARG A 1 102 ? -33.242 -8.272 8.079 1.00 91.62 102 ARG A O 1
ATOM 823 N N . GLU A 1 103 ? -32.912 -9.174 6.047 1.00 94.38 103 GLU A N 1
ATOM 824 C CA . GLU A 1 103 ? -33.683 -10.402 6.270 1.00 94.38 103 GLU A CA 1
ATOM 825 C C . GLU A 1 103 ? -33.019 -11.261 7.347 1.00 94.38 103 GLU A C 1
ATOM 827 O O . GLU A 1 103 ? -33.646 -11.496 8.374 1.00 94.38 103 GLU A O 1
ATOM 832 N N . SER A 1 104 ? -31.721 -11.563 7.225 1.00 91.31 104 SER A N 1
ATOM 833 C CA . SER A 1 104 ? -30.996 -12.318 8.258 1.00 91.31 104 SER A CA 1
ATOM 834 C C . SER A 1 104 ? -30.996 -11.617 9.621 1.00 91.31 104 SER A C 1
ATOM 836 O O . SER A 1 104 ? -31.066 -12.258 10.660 1.00 91.31 104 SER A O 1
ATOM 838 N N . ALA A 1 105 ? -30.941 -10.280 9.648 1.00 91.44 105 ALA A N 1
ATOM 839 C CA . ALA A 1 105 ? -31.021 -9.530 10.900 1.00 91.44 105 ALA A CA 1
ATOM 840 C C . ALA A 1 105 ? -32.414 -9.633 11.542 1.00 91.44 105 ALA A C 1
ATOM 842 O O . ALA A 1 105 ? -32.508 -9.715 12.764 1.00 91.44 105 ALA A O 1
ATOM 843 N N . LYS A 1 106 ? -33.483 -9.647 10.734 1.00 92.81 106 LYS A N 1
ATOM 844 C CA . LYS A 1 106 ? -34.854 -9.864 11.213 1.00 92.81 106 LYS A CA 1
ATOM 845 C C . LYS A 1 106 ? -35.058 -11.291 11.709 1.00 92.81 106 LYS A C 1
ATOM 847 O O . LYS A 1 106 ? -35.691 -11.450 12.744 1.00 92.81 106 LYS A O 1
ATOM 852 N N . GLU A 1 107 ? -34.516 -12.287 11.012 1.00 92.31 107 GLU A N 1
ATOM 853 C CA . GLU A 1 107 ? -34.532 -13.692 11.445 1.00 92.31 107 GLU A CA 1
ATOM 854 C C . GLU A 1 107 ? -33.834 -13.838 12.800 1.00 92.31 107 GLU A C 1
ATOM 856 O O . GLU A 1 107 ? -34.447 -14.302 13.752 1.00 92.31 107 GLU A O 1
ATOM 861 N N . MET A 1 108 ? -32.619 -13.299 12.952 1.00 86.00 108 MET A N 1
ATOM 862 C CA . MET A 1 108 ? -31.904 -13.294 14.237 1.00 86.00 108 MET A CA 1
ATOM 863 C C . MET A 1 108 ? -32.663 -12.542 15.345 1.00 86.00 108 MET A C 1
ATOM 865 O O . MET A 1 108 ? -32.611 -12.928 16.513 1.00 86.00 108 MET A O 1
ATOM 869 N N . GLU A 1 109 ? -33.362 -11.450 15.016 1.00 87.69 109 GLU A N 1
ATOM 870 C CA . GLU A 1 109 ? -34.201 -10.721 15.975 1.00 87.69 109 GLU A CA 1
ATOM 871 C C . GLU A 1 109 ? -35.442 -11.535 16.381 1.00 87.69 109 GLU A C 1
ATOM 873 O O . GLU A 1 109 ? -35.845 -11.500 17.546 1.00 87.69 109 GLU A O 1
ATOM 878 N N . GLN A 1 110 ? -36.043 -12.270 15.442 1.00 87.38 110 GLN A N 1
ATOM 879 C CA . GLN A 1 110 ? -37.157 -13.182 15.699 1.00 87.38 110 GLN A CA 1
ATOM 880 C C . GLN A 1 110 ? -36.707 -14.372 16.545 1.00 87.38 110 GLN A C 1
ATOM 882 O O . GLN A 1 110 ? -37.310 -14.609 17.585 1.00 87.38 110 GLN A O 1
ATOM 887 N N . GLU A 1 111 ? -35.596 -15.022 16.200 1.00 86.44 111 GLU A N 1
ATOM 888 C CA . GLU A 1 111 ? -34.985 -16.082 17.006 1.00 86.44 111 GLU A CA 1
ATOM 889 C C . GLU A 1 111 ? -34.653 -15.592 18.417 1.00 86.44 111 GLU A C 1
ATOM 891 O O . GLU A 1 111 ? -34.887 -16.295 19.396 1.00 86.44 111 GLU A O 1
ATOM 896 N N . TYR A 1 112 ? -34.136 -14.370 18.567 1.00 79.75 112 TYR A N 1
ATOM 897 C CA . TYR A 1 112 ? -33.889 -13.797 19.888 1.00 79.75 112 TYR A CA 1
ATOM 898 C C . TYR A 1 112 ? -35.192 -13.581 20.666 1.00 79.75 112 TYR A C 1
ATOM 900 O O . TYR A 1 112 ? -35.255 -13.914 21.846 1.00 79.75 112 TYR A O 1
ATOM 908 N N . LYS A 1 113 ? -36.247 -13.064 20.023 1.00 83.19 113 LYS A N 1
ATOM 909 C CA . LYS A 1 113 ? -37.567 -12.915 20.655 1.00 83.19 113 LYS A CA 1
ATOM 910 C C . LYS A 1 113 ? -38.133 -14.271 21.073 1.00 83.19 113 LYS A C 1
ATOM 912 O O . LYS A 1 113 ? -38.564 -14.404 22.211 1.00 83.19 113 LYS A O 1
ATOM 917 N N . GLU A 1 114 ? -38.075 -15.274 20.207 1.00 80.69 114 GLU A N 1
ATOM 918 C CA . GLU A 1 114 ? -38.533 -16.635 20.497 1.00 80.69 114 GLU A CA 1
ATOM 919 C C . GLU A 1 114 ? -37.720 -17.281 21.626 1.00 80.69 114 GLU A C 1
ATOM 921 O O . GLU A 1 114 ? -38.305 -17.833 22.553 1.00 80.69 114 GLU A O 1
ATOM 926 N N . ASN A 1 115 ? -36.395 -17.112 21.645 1.00 74.75 115 ASN A N 1
ATOM 927 C CA . ASN A 1 115 ? -35.521 -17.603 22.716 1.00 74.75 115 ASN A CA 1
ATOM 928 C C . ASN A 1 115 ? -35.689 -16.854 24.048 1.00 74.75 115 ASN A C 1
ATOM 930 O O . ASN A 1 115 ? -35.360 -17.396 25.098 1.00 74.75 115 ASN A O 1
ATOM 934 N N . VAL A 1 116 ? -36.199 -15.619 24.035 1.00 68.94 116 VAL A N 1
ATOM 935 C CA . VAL A 1 116 ? -36.584 -14.892 25.257 1.00 68.94 116 VAL A CA 1
ATOM 936 C C . VAL A 1 116 ? -37.909 -15.425 25.825 1.00 68.94 116 VAL A C 1
ATOM 938 O O . VAL A 1 116 ? -38.114 -15.346 27.037 1.00 68.94 116 VAL A O 1
ATOM 941 N N . PHE A 1 117 ? -38.786 -15.997 24.987 1.00 60.88 117 PHE A N 1
ATOM 942 C CA . PHE A 1 117 ? -40.023 -16.670 25.416 1.00 60.88 117 PHE A CA 1
ATOM 943 C C . PHE A 1 117 ? -39.846 -18.170 25.706 1.00 60.88 117 PHE A C 1
ATOM 945 O O . PHE A 1 117 ? -40.650 -18.736 26.447 1.00 60.88 117 PHE A O 1
ATOM 952 N N . GLN A 1 118 ? -38.799 -18.810 25.180 1.00 58.78 118 GLN A N 1
ATOM 953 C CA . GLN A 1 118 ? -38.359 -20.134 25.617 1.00 58.78 118 GLN A CA 1
ATOM 954 C C . GLN A 1 118 ? -37.698 -19.999 26.994 1.00 58.78 118 GLN A C 1
ATOM 956 O O . GLN A 1 118 ? -36.608 -19.450 27.151 1.00 58.78 118 GLN A O 1
ATOM 961 N N . GLU A 1 119 ? -38.400 -20.473 28.020 1.00 53.78 119 GLU A N 1
ATOM 962 C CA . GLU A 1 119 ? -37.915 -20.523 29.397 1.00 53.78 119 GLU A CA 1
ATOM 963 C C . GLU A 1 119 ? -36.546 -21.241 29.434 1.00 53.78 119 GLU A C 1
ATOM 965 O O . GLU A 1 119 ? -36.399 -22.300 28.814 1.00 53.78 119 GLU A O 1
ATOM 970 N N . PRO A 1 120 ? -35.516 -20.701 30.119 1.00 58.84 120 PRO A N 1
ATOM 971 C CA . PRO A 1 120 ? -34.204 -21.339 30.146 1.00 58.84 120 PRO A CA 1
ATOM 972 C C . PRO A 1 120 ? -34.342 -22.777 30.672 1.00 58.84 120 PRO A C 1
ATOM 974 O O . PRO A 1 120 ? -35.068 -22.988 31.651 1.00 58.84 120 PRO A O 1
ATOM 977 N N . PRO A 1 121 ? -33.658 -23.774 30.072 1.00 55.66 121 PRO A N 1
ATOM 978 C CA . PRO A 1 121 ? -33.776 -25.158 30.505 1.00 55.66 121 PRO A CA 1
ATOM 979 C C . PRO A 1 121 ? -33.471 -25.237 31.999 1.00 55.66 121 PRO A C 1
ATOM 981 O O . PRO A 1 121 ? -32.428 -24.759 32.455 1.00 55.66 121 PRO A O 1
ATOM 984 N N . LYS A 1 122 ? -34.417 -25.800 32.764 1.00 51.16 122 LYS A N 1
ATOM 985 C CA . LYS A 1 122 ? -34.327 -25.971 34.218 1.00 51.16 122 LYS A CA 1
ATOM 986 C C . LYS A 1 122 ? -33.019 -26.677 34.549 1.00 51.16 122 LYS A C 1
ATOM 988 O O . LYS A 1 122 ? -32.899 -27.892 34.423 1.00 51.16 122 LYS A O 1
ATOM 993 N N . VAL A 1 123 ? -32.032 -25.891 34.966 1.00 41.84 123 VAL A N 1
ATOM 994 C CA . VAL A 1 123 ? -30.733 -26.384 35.409 1.00 41.84 123 VAL A CA 1
ATOM 995 C C . VAL A 1 123 ? -30.988 -27.274 36.618 1.00 41.84 123 VAL A C 1
ATOM 997 O O . VAL A 1 123 ? -31.416 -26.804 37.675 1.00 41.84 123 VAL A O 1
ATOM 1000 N N . SER A 1 124 ? -30.760 -28.573 36.440 1.00 50.47 124 SER A N 1
ATOM 1001 C CA . SER A 1 124 ? -30.771 -29.566 37.506 1.00 50.47 124 SER A CA 1
ATOM 1002 C C . SER A 1 124 ? -29.904 -29.073 38.666 1.00 50.47 124 SER A C 1
ATOM 1004 O O . SER A 1 124 ? -28.756 -28.667 38.466 1.00 50.47 124 SER A O 1
ATOM 1006 N N . GLN A 1 125 ? -30.484 -29.088 39.865 1.00 48.41 125 GLN A N 1
ATOM 1007 C CA . GLN A 1 125 ? -29.873 -28.730 41.143 1.00 48.41 125 GLN A CA 1
ATOM 1008 C C . GLN A 1 125 ? -28.375 -29.052 41.211 1.00 48.41 125 GLN A C 1
ATOM 1010 O O . GLN A 1 125 ? -27.963 -30.211 41.197 1.00 48.41 125 GLN A O 1
ATOM 1015 N N . ARG A 1 126 ? -27.550 -28.012 41.377 1.00 46.28 126 ARG A N 1
ATOM 1016 C CA . ARG A 1 126 ? -26.170 -28.190 41.828 1.00 46.28 126 ARG A CA 1
ATOM 1017 C C . ARG A 1 126 ? -26.183 -2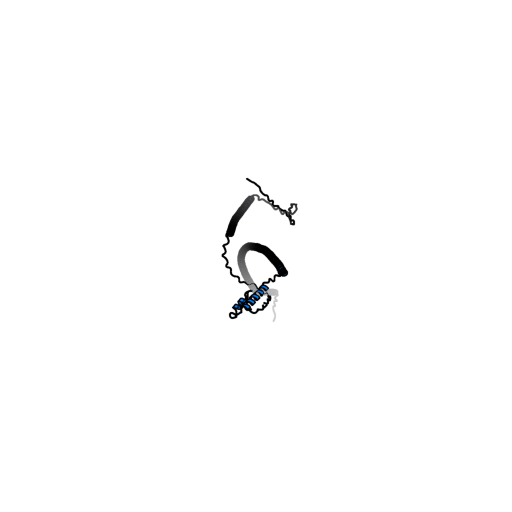8.727 43.257 1.00 46.28 126 ARG A C 1
ATOM 1019 O O . ARG A 1 126 ? -26.676 -28.074 44.178 1.00 46.28 126 ARG A O 1
ATOM 1026 N N . VAL A 1 127 ? -25.614 -29.917 43.410 1.00 44.31 127 VAL A N 1
ATOM 1027 C CA . VAL A 1 127 ? -25.271 -30.561 44.677 1.00 44.31 127 VAL A CA 1
ATOM 1028 C C . VAL A 1 127 ? -24.487 -29.579 45.552 1.00 44.31 127 VAL A C 1
ATOM 1030 O O . VAL A 1 127 ? -23.490 -28.992 45.128 1.00 44.31 127 VAL A O 1
ATOM 1033 N N . LYS A 1 128 ? -24.965 -29.380 46.784 1.00 47.88 128 LYS A N 1
ATOM 1034 C CA . LYS A 1 128 ? -24.294 -28.580 47.812 1.00 47.88 128 LYS A CA 1
ATOM 1035 C C . LYS A 1 128 ? -23.009 -29.295 48.229 1.00 47.88 128 LYS A C 1
ATOM 1037 O O . LYS A 1 128 ? -23.053 -30.260 48.983 1.00 47.88 128 LYS A O 1
ATOM 1042 N N . VAL A 1 129 ? -21.867 -28.806 47.758 1.00 41.50 129 VAL A N 1
ATOM 1043 C CA . VAL A 1 129 ? -20.559 -29.181 48.302 1.00 41.50 129 VAL A CA 1
ATOM 1044 C C . VAL A 1 129 ? -20.361 -28.414 49.609 1.00 41.50 129 VAL A C 1
ATOM 1046 O O . VAL A 1 129 ? -20.425 -27.184 49.642 1.00 41.50 129 VAL A O 1
ATOM 1049 N N . TYR A 1 130 ? -20.169 -29.151 50.700 1.00 47.25 130 TYR A N 1
ATOM 1050 C CA . TYR A 1 130 ? -19.897 -28.612 52.028 1.00 47.25 130 TYR A CA 1
ATOM 1051 C C . TYR A 1 130 ? -18.627 -27.747 52.020 1.00 47.25 130 TYR A C 1
ATOM 1053 O O . TYR A 1 130 ? -17.530 -28.233 51.760 1.00 47.25 130 TYR A O 1
ATOM 1061 N N . SER A 1 131 ? -18.770 -26.466 52.362 1.00 45.53 131 SER A N 1
ATOM 1062 C CA . SER A 1 131 ? -17.657 -25.587 52.728 1.00 45.53 131 SER A CA 1
ATOM 1063 C C . SER A 1 131 ? -17.349 -25.775 54.218 1.00 45.53 131 SER A C 1
ATOM 1065 O O . SER A 1 131 ? -18.219 -25.599 55.075 1.00 45.53 131 SER A O 1
ATOM 1067 N N . ARG A 1 132 ? -16.111 -26.182 54.526 1.00 39.41 132 ARG A N 1
ATOM 1068 C CA . ARG A 1 132 ? -15.571 -26.242 55.890 1.00 39.41 132 ARG A CA 1
ATOM 1069 C C . ARG A 1 132 ? -15.355 -24.823 56.431 1.00 39.41 132 ARG A C 1
ATOM 1071 O O . ARG A 1 132 ? -14.841 -23.947 55.745 1.00 39.41 132 ARG A O 1
ATOM 1078 N N . LYS A 1 133 ? -15.767 -24.644 57.684 1.00 41.16 133 LYS A N 1
ATOM 1079 C CA . LYS A 1 133 ? -15.679 -23.435 58.510 1.00 41.16 133 LYS A CA 1
ATOM 1080 C C . LYS A 1 133 ? -14.224 -23.032 58.784 1.00 41.16 133 LYS A C 1
ATOM 1082 O O . LYS A 1 133 ? -13.439 -23.910 59.117 1.00 41.16 133 LYS A O 1
ATOM 1087 N N . THR A 1 134 ? -13.966 -21.723 58.855 1.00 36.25 134 THR A N 1
ATOM 1088 C CA . THR A 1 134 ? -13.023 -21.127 59.821 1.00 36.25 134 THR A CA 1
ATOM 1089 C C . THR A 1 134 ? -13.551 -19.749 60.222 1.00 36.25 134 THR A C 1
ATOM 1091 O O . THR A 1 134 ? -13.613 -18.837 59.402 1.00 36.25 134 THR A O 1
ATOM 1094 N N . THR A 1 135 ? -13.956 -19.586 61.480 1.00 39.12 135 THR A N 1
ATOM 1095 C CA . THR A 1 135 ? -14.168 -18.269 62.102 1.00 39.12 135 THR A CA 1
ATOM 1096 C C . THR A 1 135 ? -13.333 -18.235 63.383 1.00 39.12 135 THR A C 1
ATOM 1098 O O . THR A 1 135 ? -13.371 -19.225 64.116 1.00 39.12 135 THR A O 1
ATOM 1101 N N . PRO A 1 136 ? -12.562 -17.166 63.664 1.00 44.19 136 PRO A N 1
ATOM 1102 C CA . PRO A 1 136 ? -11.655 -17.126 64.807 1.00 44.19 136 PRO A CA 1
ATOM 1103 C C . PRO A 1 136 ? -12.425 -16.899 66.109 1.00 44.19 136 PRO A C 1
ATOM 1105 O O . PRO A 1 136 ? -13.260 -16.000 66.210 1.00 44.19 136 PRO A O 1
ATOM 1108 N N . GLN A 1 137 ? -12.117 -17.716 67.110 1.00 37.00 137 GLN A N 1
ATOM 1109 C CA . GLN A 1 137 ? -12.656 -17.639 68.459 1.00 37.00 137 GLN A CA 1
ATOM 1110 C C . GLN A 1 137 ? -11.730 -16.744 69.298 1.00 37.00 137 GLN A C 1
ATOM 1112 O O . GLN A 1 137 ? -10.573 -17.086 69.528 1.00 37.00 137 GLN A O 1
ATOM 1117 N N . TYR A 1 138 ? -12.219 -15.581 69.730 1.00 41.69 138 TYR A N 1
ATOM 1118 C CA . TYR A 1 138 ? -11.512 -14.727 70.691 1.00 41.69 138 TYR A CA 1
ATOM 1119 C C . TYR A 1 138 ? -11.680 -15.269 72.120 1.00 41.69 138 TYR A C 1
ATOM 1121 O O . TYR A 1 138 ? -12.800 -15.638 72.487 1.00 41.69 138 TYR A O 1
ATOM 1129 N N . PRO A 1 139 ? -10.633 -15.252 72.965 1.00 49.97 139 PRO A N 1
ATOM 1130 C CA . PRO A 1 139 ? -10.755 -15.588 74.374 1.00 49.97 139 PRO A CA 1
ATOM 1131 C C . PRO A 1 139 ? -11.130 -14.333 75.172 1.00 49.97 139 PRO A C 1
ATOM 1133 O O . PRO A 1 139 ? -10.484 -13.291 75.056 1.00 49.97 139 PRO A O 1
ATOM 1136 N N . LYS A 1 140 ? -12.156 -14.424 76.024 1.00 38.19 140 LYS A N 1
ATOM 1137 C CA . LYS A 1 140 ? -12.337 -13.473 77.125 1.00 38.19 140 LYS A CA 1
ATOM 1138 C C . LYS A 1 140 ? -12.321 -14.208 78.453 1.00 38.19 140 LYS A C 1
ATOM 1140 O O . LYS A 1 140 ? -13.187 -15.009 78.777 1.00 38.19 140 LYS A O 1
ATOM 1145 N N . HIS A 1 141 ? -11.268 -13.879 79.179 1.00 42.38 141 HIS A N 1
ATOM 1146 C CA . HIS A 1 141 ? -11.022 -14.113 80.581 1.00 42.38 141 HIS A CA 1
ATOM 1147 C C . HIS A 1 141 ? -12.098 -13.403 81.423 1.00 42.38 141 HIS A C 1
ATOM 1149 O O . HIS A 1 141 ? -12.247 -12.186 81.338 1.00 42.38 141 HIS A O 1
ATOM 1155 N N . SER A 1 142 ? -12.832 -14.145 82.251 1.00 45.84 142 SER A N 1
ATOM 1156 C CA . SER A 1 142 ? -13.454 -13.599 83.460 1.00 45.84 142 SER A CA 1
ATOM 1157 C C . SER A 1 142 ? -13.477 -14.690 84.520 1.00 45.84 142 SER A C 1
ATOM 1159 O O . SER A 1 142 ? -14.132 -15.719 84.365 1.00 45.84 142 SER A O 1
ATOM 1161 N N . GLN A 1 143 ? -12.685 -14.463 85.558 1.00 53.59 143 GLN A N 1
ATOM 1162 C CA . GLN A 1 143 ? -12.562 -15.283 86.751 1.00 53.59 143 GLN A CA 1
ATOM 1163 C C . GLN A 1 143 ? -13.938 -15.474 87.404 1.00 53.59 143 GLN A C 1
ATOM 1165 O O . GLN A 1 143 ? -14.619 -14.496 87.712 1.00 53.59 143 GLN A O 1
ATOM 1170 N N . TRP A 1 144 ? -14.335 -16.721 87.651 1.00 32.91 144 TRP A N 1
ATOM 1171 C CA . TRP A 1 144 ? -15.438 -17.023 88.557 1.00 32.91 144 TRP A CA 1
ATOM 1172 C C . TRP A 1 144 ? -14.997 -18.105 89.539 1.00 32.91 144 TRP A C 1
ATOM 1174 O O . TRP A 1 144 ? -14.640 -19.218 89.160 1.00 32.91 144 TRP A O 1
ATOM 1184 N N . ILE A 1 145 ? -14.957 -17.715 90.810 1.00 46.75 145 ILE A N 1
ATOM 1185 C CA . ILE A 1 145 ? -14.598 -18.540 91.962 1.00 46.75 145 ILE A CA 1
ATOM 1186 C C . ILE A 1 145 ? -15.849 -19.325 92.382 1.00 46.75 145 ILE A C 1
ATOM 1188 O O . ILE A 1 145 ? -16.869 -18.688 92.661 1.00 46.75 145 ILE A O 1
ATOM 1192 N N . PRO A 1 146 ? -15.809 -20.662 92.532 1.00 45.69 146 PRO A N 1
ATOM 1193 C CA . PRO A 1 146 ? -16.891 -21.378 93.188 1.00 45.69 146 PRO A CA 1
ATOM 1194 C C . PRO A 1 146 ? -16.701 -21.297 94.711 1.00 45.69 146 PRO A C 1
ATOM 1196 O O . PRO A 1 146 ? -15.732 -21.818 95.267 1.00 45.69 146 PRO A O 1
ATOM 1199 N N . LYS A 1 147 ? -17.628 -20.635 95.415 1.00 43.12 147 LYS A N 1
ATOM 1200 C CA . LYS A 1 147 ? -17.672 -20.675 96.883 1.00 43.12 147 LYS A CA 1
ATOM 1201 C C . LYS A 1 147 ? -18.130 -22.063 97.347 1.00 43.12 147 LYS A C 1
ATOM 1203 O O . LYS A 1 147 ? -19.234 -22.493 97.025 1.00 43.12 147 LYS A O 1
ATOM 1208 N N . ARG A 1 148 ? -17.281 -22.737 98.133 1.00 42.22 148 ARG A N 1
ATOM 1209 C CA . ARG A 1 148 ? -17.616 -23.943 98.907 1.00 42.22 148 ARG A CA 1
ATOM 1210 C C . ARG A 1 148 ? -18.753 -23.633 99.883 1.00 42.22 148 ARG A C 1
ATOM 1212 O O . ARG A 1 148 ? -18.595 -22.786 100.758 1.00 42.22 148 ARG A O 1
ATOM 1219 N N . GLY A 1 149 ? -19.867 -24.343 99.743 1.00 41.62 149 GLY A N 1
ATOM 1220 C CA . GLY A 1 149 ? -20.920 -24.425 100.751 1.00 41.62 149 GLY A CA 1
ATOM 1221 C C . GLY A 1 149 ? -20.624 -25.554 101.737 1.00 41.62 149 GLY A C 1
ATOM 1222 O O . GLY A 1 149 ? -20.351 -26.683 101.339 1.00 41.62 149 GLY A O 1
ATOM 1223 N N . ILE A 1 150 ? -20.653 -25.217 103.021 1.00 48.34 150 ILE A N 1
ATOM 1224 C CA . ILE A 1 150 ? -20.460 -26.086 104.185 1.00 48.34 150 ILE A CA 1
ATOM 1225 C C . ILE A 1 150 ? -21.556 -27.167 104.219 1.00 48.34 150 ILE A C 1
ATOM 1227 O O . ILE A 1 150 ? -22.743 -26.845 104.256 1.00 48.34 150 ILE A O 1
ATOM 1231 N N . MET A 1 151 ? -21.169 -28.445 104.220 1.00 43.59 151 MET A N 1
ATOM 1232 C CA . MET A 1 151 ? -22.076 -29.582 104.433 1.00 43.59 151 MET A CA 1
ATOM 1233 C C . MET A 1 151 ? -22.351 -29.755 105.938 1.00 43.59 151 MET A C 1
ATOM 1235 O O . MET A 1 151 ? -21.415 -29.804 106.733 1.00 43.59 151 MET A O 1
ATOM 1239 N N . LYS A 1 152 ? -23.629 -29.847 106.332 1.00 53.59 152 LYS A N 1
ATOM 1240 C CA . LYS A 1 152 ? -24.070 -30.194 107.699 1.00 53.59 152 LYS A CA 1
ATOM 1241 C C . LYS A 1 152 ? -24.133 -31.725 107.888 1.00 53.59 152 LYS A C 1
ATOM 1243 O O . LYS A 1 152 ? -24.338 -32.431 106.901 1.00 53.59 152 LYS A O 1
ATOM 1248 N N . PRO A 1 153 ? -23.984 -32.248 109.123 1.00 51.59 153 PRO A N 1
ATOM 1249 C CA . PRO A 1 153 ? -24.026 -33.688 109.388 1.00 51.59 153 PRO A CA 1
ATOM 1250 C C . PRO A 1 153 ? -25.440 -34.271 109.202 1.00 51.59 153 PRO A C 1
ATOM 1252 O O . PRO A 1 153 ? -26.435 -33.582 109.426 1.00 51.59 153 PRO A O 1
ATOM 1255 N N . LYS A 1 154 ? -25.522 -35.550 108.797 1.00 52.81 154 LYS A N 1
ATOM 1256 C CA . LYS A 1 154 ? -26.773 -36.318 108.657 1.00 52.81 1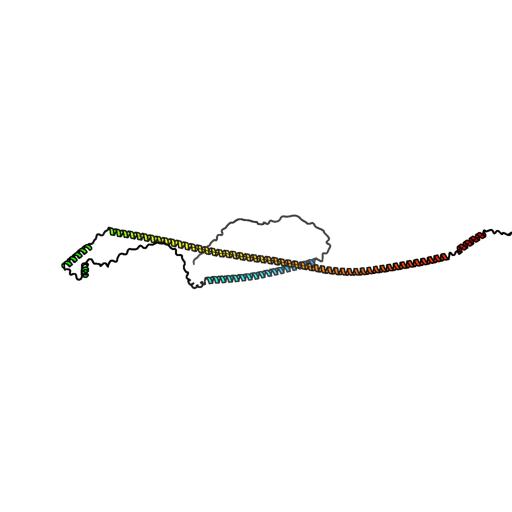54 LYS A CA 1
ATOM 1257 C C . LYS A 1 154 ? -27.475 -36.428 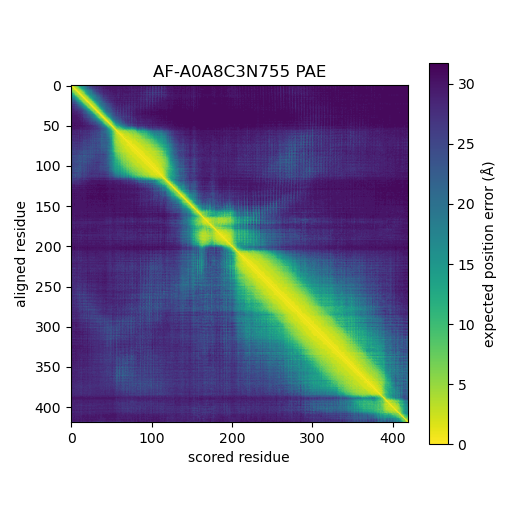110.019 1.00 52.81 154 LYS A C 1
ATOM 1259 O O . LYS A 1 154 ? -27.007 -37.153 110.889 1.00 52.81 154 LYS A O 1
ATOM 1264 N N . GLN A 1 155 ? -28.587 -35.715 110.193 1.00 47.88 155 GLN A N 1
ATOM 1265 C CA . GLN A 1 155 ? -29.528 -35.951 111.290 1.00 47.88 155 GLN A CA 1
ATOM 1266 C C . GLN A 1 155 ? -30.235 -37.295 111.075 1.00 47.88 155 GLN A C 1
ATOM 1268 O O . GLN A 1 155 ? -30.632 -37.610 109.951 1.00 47.88 155 GLN A O 1
ATOM 1273 N N . ALA A 1 156 ? -30.391 -38.075 112.149 1.00 58.22 156 ALA A N 1
ATOM 1274 C CA . ALA A 1 156 ? -31.304 -39.214 112.178 1.00 58.22 156 ALA A CA 1
ATOM 1275 C C . ALA A 1 156 ? -32.722 -38.751 111.800 1.00 58.22 156 ALA A C 1
ATOM 1277 O O . ALA A 1 156 ? -33.078 -37.596 112.051 1.00 58.22 156 ALA A O 1
ATOM 1278 N N . ALA A 1 157 ? -33.496 -39.633 111.160 1.00 51.56 157 ALA A N 1
ATOM 1279 C CA . ALA A 1 157 ? -34.824 -39.302 110.659 1.00 51.56 157 ALA A CA 1
ATOM 1280 C C . ALA A 1 157 ? -35.672 -38.675 111.784 1.00 51.56 157 ALA A C 1
ATOM 1282 O O . ALA A 1 157 ? -35.815 -39.297 112.838 1.00 51.56 157 ALA A O 1
ATOM 1283 N N . PRO A 1 158 ? -36.201 -37.452 111.602 1.00 57.59 158 PRO A N 1
ATOM 1284 C CA . PRO A 1 158 ? -37.064 -36.843 112.599 1.00 57.59 158 PRO A CA 1
ATOM 1285 C C . PRO A 1 158 ? -38.326 -37.697 112.714 1.00 57.59 158 PRO A C 1
ATOM 1287 O O . PRO A 1 158 ? -39.134 -37.741 111.784 1.00 57.59 158 PRO A O 1
ATOM 1290 N N . MET A 1 159 ? -38.490 -38.403 113.835 1.00 57.72 159 MET A N 1
ATOM 1291 C CA . MET A 1 159 ? -39.757 -39.065 114.120 1.00 57.72 159 MET A CA 1
ATOM 1292 C C . MET A 1 159 ? -40.796 -37.964 114.351 1.00 57.72 159 MET A C 1
ATOM 1294 O O . MET A 1 159 ? -40.606 -37.063 115.170 1.00 57.72 159 MET A O 1
ATOM 1298 N N . THR A 1 160 ? -41.865 -37.978 113.563 1.00 59.25 160 THR A N 1
ATOM 1299 C CA . THR A 1 160 ? -42.955 -37.014 113.716 1.00 59.25 160 THR A CA 1
ATOM 1300 C C . THR A 1 160 ? -43.884 -37.532 114.801 1.00 59.25 160 THR A C 1
ATOM 1302 O O . THR A 1 160 ? -44.801 -38.306 114.547 1.00 59.25 160 THR A O 1
ATOM 1305 N N . ILE A 1 161 ? -43.606 -37.134 116.039 1.00 59.06 161 ILE A N 1
ATOM 1306 C CA . ILE A 1 161 ? -44.531 -37.336 117.152 1.00 59.06 161 ILE A CA 1
ATOM 1307 C C . ILE A 1 161 ? -45.674 -36.345 116.938 1.00 59.06 161 ILE A C 1
ATOM 1309 O O . ILE A 1 161 ? -45.451 -35.134 116.923 1.00 59.06 161 ILE A O 1
ATOM 1313 N N . ARG A 1 162 ? -46.888 -36.841 116.689 1.00 66.94 162 ARG A N 1
ATOM 1314 C CA . ARG A 1 162 ? -48.077 -35.983 116.607 1.00 66.94 162 ARG A CA 1
ATOM 1315 C C . ARG A 1 162 ? -48.417 -35.466 118.000 1.00 66.94 162 ARG A C 1
ATOM 1317 O O . ARG A 1 162 ? -48.194 -36.178 118.976 1.00 66.94 162 ARG A O 1
ATOM 1324 N N . ASP A 1 163 ? -49.000 -34.266 118.077 1.00 66.44 163 ASP A N 1
ATOM 1325 C CA . ASP A 1 163 ? -49.265 -33.546 119.335 1.00 66.44 163 ASP A CA 1
ATOM 1326 C C . ASP A 1 163 ? -49.882 -34.445 120.432 1.00 66.44 163 ASP A C 1
ATOM 1328 O O . ASP A 1 163 ? -49.522 -34.341 121.601 1.00 66.44 163 ASP A O 1
ATOM 1332 N N . ASN A 1 164 ? -50.723 -35.417 120.063 1.00 67.50 164 ASN A N 1
ATOM 1333 C CA . ASN A 1 164 ? -51.441 -36.281 121.004 1.00 67.50 164 ASN A CA 1
ATOM 1334 C C . ASN A 1 164 ? -50.897 -37.722 121.139 1.00 67.50 164 ASN A C 1
ATOM 1336 O O . ASN A 1 164 ? -51.409 -38.469 121.967 1.00 67.50 164 ASN A O 1
ATOM 1340 N N . ASP A 1 165 ? -49.812 -38.101 120.453 1.00 73.56 165 ASP A N 1
ATOM 1341 C CA . ASP A 1 165 ? -49.413 -39.519 120.330 1.00 73.56 165 ASP A CA 1
ATOM 1342 C C . ASP A 1 165 ? -48.097 -39.881 121.054 1.00 73.56 165 ASP A C 1
ATOM 1344 O O . ASP A 1 165 ? -47.675 -41.036 121.028 1.00 73.56 165 ASP A O 1
ATOM 1348 N N . LEU A 1 166 ? -47.467 -38.928 121.758 1.00 79.50 166 LEU A N 1
ATOM 1349 C CA . LEU A 1 166 ? -46.215 -39.139 122.504 1.00 79.50 166 LEU A CA 1
ATOM 1350 C C . LEU A 1 166 ? -46.306 -40.302 123.507 1.00 79.50 166 LEU A C 1
ATOM 1352 O O . LEU A 1 166 ? -45.399 -41.131 123.563 1.00 79.50 166 LEU A O 1
ATOM 1356 N N . LEU A 1 167 ? -47.395 -40.389 124.282 1.00 77.56 167 LEU A N 1
ATOM 1357 C CA . LEU A 1 167 ? -47.581 -41.473 125.252 1.00 77.56 167 LEU A CA 1
ATOM 1358 C C . LEU A 1 167 ? -47.778 -42.838 124.576 1.00 77.56 167 LEU A C 1
ATOM 1360 O O . LEU A 1 167 ? -47.321 -43.846 125.105 1.00 77.56 167 LEU A O 1
ATOM 1364 N N . LEU A 1 168 ? -48.428 -42.873 123.409 1.00 77.25 168 LEU A N 1
ATOM 1365 C CA . LEU A 1 168 ? -48.684 -44.107 122.662 1.00 77.25 168 LEU A CA 1
ATOM 1366 C C . LEU A 1 168 ? -47.396 -44.651 122.027 1.00 77.25 168 LEU A C 1
ATOM 1368 O O . LEU A 1 168 ? -47.119 -45.839 122.158 1.00 77.25 168 LEU A O 1
ATOM 1372 N N . GLN A 1 169 ? -46.562 -43.781 121.447 1.00 75.12 169 GLN A N 1
ATOM 1373 C CA . GLN A 1 169 ? -45.257 -44.176 120.899 1.00 75.12 169 GLN A CA 1
ATOM 1374 C C . GLN A 1 169 ? -44.278 -44.651 121.983 1.00 75.12 169 GLN A C 1
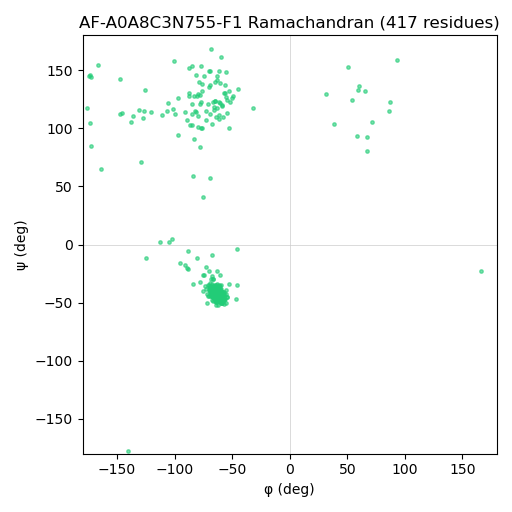ATOM 1376 O O . GLN A 1 169 ? -43.560 -45.623 121.776 1.00 75.12 169 GLN A O 1
ATOM 1381 N N . LEU A 1 170 ? -44.275 -44.030 123.169 1.00 75.50 170 LEU A N 1
ATOM 1382 C CA . LEU A 1 170 ? -43.439 -44.481 124.293 1.00 75.50 170 LEU A CA 1
ATOM 1383 C C . LEU A 1 170 ? -43.855 -45.856 124.843 1.00 75.50 170 LEU A C 1
ATOM 1385 O O . LEU A 1 170 ? -43.010 -46.581 125.362 1.00 75.50 170 LEU A O 1
ATOM 1389 N N . LEU A 1 171 ? -45.137 -46.216 124.745 1.00 74.75 171 LEU A N 1
ATOM 1390 C CA . LEU A 1 171 ? -45.638 -47.532 125.153 1.00 74.75 171 LEU A CA 1
ATOM 1391 C C . LEU A 1 171 ? -45.333 -48.625 124.114 1.00 74.75 171 LEU A C 1
ATOM 1393 O O . LEU A 1 171 ? -45.101 -49.769 124.498 1.00 74.75 171 LEU A O 1
ATOM 1397 N N . GLU A 1 172 ? -45.304 -48.280 122.825 1.00 75.88 172 GLU A N 1
ATOM 1398 C CA . GLU A 1 172 ? -44.980 -49.200 121.725 1.00 75.88 172 GLU A CA 1
ATOM 1399 C C . GLU A 1 172 ? -43.483 -49.558 121.681 1.00 75.88 172 GLU A C 1
ATOM 1401 O O . GLU A 1 172 ? -43.128 -50.718 121.482 1.00 75.88 172 GLU A O 1
ATOM 1406 N N . GLU A 1 173 ? -42.603 -48.592 121.959 1.00 78.19 173 GLU A N 1
ATOM 1407 C CA . GLU A 1 173 ? -41.144 -48.799 121.978 1.00 78.19 173 GLU A CA 1
ATOM 1408 C C . GLU A 1 173 ? -40.657 -49.608 123.203 1.00 78.19 173 GLU A C 1
ATOM 1410 O O . GLU A 1 173 ? -39.575 -50.197 123.176 1.00 78.19 173 GLU A O 1
ATOM 1415 N N . PHE A 1 174 ? -41.453 -49.691 124.282 1.00 72.75 174 PHE A N 1
ATOM 1416 C CA . PHE A 1 174 ? -41.090 -50.401 125.520 1.00 72.75 174 PHE A CA 1
ATOM 1417 C C . PHE A 1 174 ? -42.180 -51.387 125.995 1.00 72.75 174 PHE A C 1
ATOM 1419 O O . PHE A 1 174 ? -42.788 -51.189 127.051 1.00 72.75 174 PHE A O 1
ATOM 1426 N N . PRO A 1 175 ? -42.384 -52.516 125.287 1.00 67.38 175 PRO A N 1
ATOM 1427 C CA . PRO A 1 175 ? -43.511 -53.433 125.510 1.00 67.38 175 PRO A CA 1
ATOM 1428 C C . PRO A 1 175 ? -43.492 -54.201 126.847 1.00 67.38 175 PRO A C 1
ATOM 1430 O O . PRO A 1 175 ? -44.480 -54.835 127.205 1.00 67.38 175 PRO A O 1
ATOM 1433 N N . HIS A 1 176 ? -42.399 -54.139 127.615 1.00 63.19 176 HIS A N 1
ATOM 1434 C CA . HIS A 1 176 ? -42.262 -54.824 128.912 1.00 63.19 176 HIS A CA 1
ATOM 1435 C C . HIS A 1 176 ? -42.435 -53.888 130.123 1.00 63.19 176 HIS A C 1
ATOM 1437 O O . HIS A 1 176 ? -42.236 -54.303 131.265 1.00 63.19 176 HIS A O 1
ATOM 1443 N N . LEU A 1 177 ? -42.779 -52.614 129.905 1.00 72.31 177 LEU A N 1
ATOM 1444 C CA . LEU A 1 177 ? -42.933 -51.638 130.981 1.00 72.31 177 LEU A CA 1
ATOM 1445 C C . LEU A 1 177 ? -44.345 -51.722 131.594 1.00 72.31 177 LEU A C 1
ATOM 1447 O O . LEU A 1 177 ? -45.316 -51.207 131.042 1.00 72.31 177 LEU A O 1
ATOM 1451 N N . HIS A 1 178 ? -44.479 -52.348 132.766 1.00 68.25 178 HIS A N 1
ATOM 1452 C CA . HIS A 1 178 ? -45.753 -52.423 133.494 1.00 68.25 178 HIS A CA 1
ATOM 1453 C C . HIS A 1 178 ? -46.066 -51.103 134.219 1.00 68.25 178 HIS A C 1
ATOM 1455 O O . HIS A 1 178 ? -45.787 -50.933 135.407 1.00 68.25 178 HIS A O 1
ATOM 1461 N N . ILE A 1 179 ? -46.646 -50.139 133.504 1.00 75.06 179 ILE A N 1
ATOM 1462 C CA . ILE A 1 179 ? -47.067 -48.861 134.089 1.00 75.06 179 ILE A CA 1
ATOM 1463 C C . ILE A 1 179 ? -48.384 -49.048 134.855 1.00 75.06 179 ILE A C 1
ATOM 1465 O O . ILE A 1 179 ? -49.370 -49.548 134.315 1.00 75.06 179 ILE A O 1
ATOM 1469 N N . SER A 1 180 ? -48.432 -48.608 136.118 1.00 81.12 180 SER A N 1
ATOM 1470 C CA . SER A 1 180 ? -49.676 -48.627 136.898 1.00 81.12 180 SER A CA 1
ATOM 1471 C C . SER A 1 180 ? -50.744 -47.720 136.263 1.00 81.12 180 SER A C 1
ATOM 1473 O O . SER A 1 180 ? -50.438 -46.610 135.818 1.00 81.12 180 SER A O 1
ATOM 1475 N N . SER A 1 181 ? -52.012 -48.149 136.281 1.00 75.69 181 SER A N 1
ATOM 1476 C CA . SER A 1 181 ? -53.138 -47.407 135.678 1.00 75.69 181 SER A CA 1
ATOM 1477 C C . SER A 1 181 ? -53.233 -45.947 136.164 1.00 75.69 181 SER A C 1
ATOM 1479 O O . SER A 1 181 ? -53.533 -45.034 135.393 1.00 75.69 181 SER A O 1
ATOM 1481 N N . ARG A 1 182 ? -52.872 -45.684 137.428 1.00 82.31 182 ARG A N 1
ATOM 1482 C CA . ARG A 1 182 ? -52.865 -44.333 138.009 1.00 82.31 182 ARG A CA 1
ATOM 1483 C C . ARG A 1 182 ? -51.762 -43.434 137.432 1.00 82.31 182 ARG A C 1
ATOM 1485 O O . ARG A 1 182 ? -51.974 -42.230 137.304 1.00 82.31 182 ARG A O 1
ATOM 1492 N N . THR A 1 183 ? -50.596 -43.990 137.101 1.00 81.50 183 THR A N 1
ATOM 1493 C CA . THR A 1 183 ? -49.471 -43.240 136.511 1.00 81.50 183 THR A CA 1
ATOM 1494 C C . THR A 1 183 ? -49.739 -42.920 135.044 1.00 81.50 183 THR A C 1
ATOM 1496 O O . THR A 1 183 ? -49.504 -41.792 134.615 1.00 81.50 183 THR A O 1
ATOM 1499 N N . LEU A 1 184 ? -50.320 -43.873 134.311 1.00 81.56 184 LEU A N 1
ATOM 1500 C CA . LEU A 1 184 ? -50.696 -43.700 132.909 1.00 81.56 184 LEU A CA 1
ATOM 1501 C C . LEU A 1 184 ? -51.727 -42.572 132.740 1.00 81.56 184 LEU A C 1
ATOM 1503 O O . LEU A 1 184 ? -51.534 -41.687 131.910 1.00 81.56 184 LEU A O 1
ATOM 1507 N N . ASN A 1 185 ? -52.742 -42.512 133.613 1.00 81.69 185 ASN A N 1
ATOM 1508 C CA . ASN A 1 185 ? -53.713 -41.411 133.611 1.00 81.69 185 ASN A CA 1
ATOM 1509 C C . ASN A 1 185 ? -53.078 -40.038 133.904 1.00 81.69 185 ASN A C 1
ATOM 1511 O O . ASN A 1 185 ? -53.449 -39.043 133.287 1.00 81.69 185 ASN A O 1
ATOM 1515 N N . LYS A 1 186 ? -52.084 -39.949 134.802 1.00 87.38 186 LYS A N 1
ATOM 1516 C CA . LYS A 1 186 ? -51.384 -38.675 135.069 1.00 87.38 186 LYS A CA 1
ATOM 1517 C C . LYS A 1 186 ? -50.580 -38.187 133.865 1.00 87.38 186 LYS A C 1
ATOM 1519 O O . LYS A 1 186 ? -50.621 -36.997 133.561 1.00 87.38 186 LYS A O 1
ATOM 1524 N N . MET A 1 187 ? -49.863 -39.087 133.194 1.00 81.75 187 MET A N 1
ATOM 1525 C CA . MET A 1 187 ? -49.083 -38.741 132.002 1.00 81.75 187 MET A CA 1
ATOM 1526 C C . MET A 1 187 ? -49.991 -38.353 130.832 1.00 81.75 187 MET A C 1
ATOM 1528 O O . MET A 1 187 ? -49.697 -37.392 130.128 1.00 81.75 187 MET A O 1
ATOM 1532 N N . TRP A 1 188 ? -51.137 -39.024 130.690 1.00 82.38 188 TRP A N 1
ATOM 1533 C CA . TRP A 1 188 ? -52.166 -38.651 129.721 1.00 82.38 188 TRP A CA 1
ATOM 1534 C C . TRP A 1 188 ? -52.697 -37.232 129.965 1.00 82.38 188 TRP A C 1
ATOM 1536 O O . TRP A 1 188 ? -52.710 -36.408 129.053 1.00 82.38 188 TRP A O 1
ATOM 1546 N N . HIS A 1 189 ? -53.043 -36.891 131.212 1.00 83.50 189 HIS A N 1
ATOM 1547 C CA . HIS A 1 189 ? -53.476 -35.533 131.558 1.00 83.50 189 HIS A CA 1
ATOM 1548 C C . HIS A 1 189 ? -52.375 -34.475 131.367 1.00 83.50 189 HIS A C 1
ATOM 1550 O O . HIS A 1 189 ? -52.675 -33.359 130.949 1.00 83.50 189 HIS A O 1
ATOM 1556 N N . GLN A 1 190 ? -51.106 -34.804 131.625 1.00 83.69 190 GLN A N 1
ATOM 1557 C CA . GLN A 1 190 ? -49.984 -33.893 131.363 1.00 83.69 190 GLN A CA 1
ATOM 1558 C C . GLN A 1 190 ? -49.762 -33.650 129.870 1.00 83.69 190 GLN A C 1
ATOM 1560 O O . GLN A 1 190 ? -49.510 -32.512 129.475 1.00 83.69 190 GLN A O 1
ATOM 1565 N N . GLN A 1 191 ? -49.884 -34.689 129.040 1.00 82.94 191 GLN A N 1
ATOM 1566 C CA . GLN A 1 191 ? -49.798 -34.534 127.594 1.00 82.94 191 GLN A CA 1
ATOM 1567 C C . GLN A 1 191 ? -50.945 -33.659 127.081 1.00 82.94 191 GLN A C 1
ATOM 1569 O O . GLN A 1 191 ? -50.700 -32.717 126.333 1.00 82.94 191 GLN A O 1
ATOM 1574 N N . LEU A 1 192 ? -52.172 -33.885 127.561 1.00 79.81 192 LEU A N 1
ATOM 1575 C CA . LEU A 1 192 ? -53.313 -33.033 127.225 1.00 79.81 192 LEU A CA 1
ATOM 1576 C C . LEU A 1 192 ? -53.056 -31.565 127.602 1.00 79.81 192 LEU A C 1
ATOM 1578 O O . LEU A 1 192 ? -53.176 -30.701 126.736 1.00 79.81 192 LEU A O 1
ATOM 1582 N N . ALA A 1 193 ? -52.574 -31.280 128.814 1.00 81.19 193 ALA A N 1
ATOM 1583 C CA . ALA A 1 193 ? -52.250 -29.913 129.234 1.00 81.19 193 ALA A CA 1
ATOM 1584 C C . ALA A 1 193 ? -51.162 -29.249 128.361 1.00 81.19 193 ALA A C 1
ATOM 1586 O O . ALA A 1 193 ? -51.258 -28.070 128.024 1.00 81.19 193 ALA A O 1
ATOM 1587 N N . GLN A 1 194 ? -50.132 -29.990 127.936 1.00 77.69 194 GLN A N 1
ATOM 1588 C CA . GLN A 1 194 ? -49.098 -29.456 127.038 1.00 77.69 194 GLN A CA 1
ATOM 1589 C C . GLN A 1 194 ? -49.626 -29.196 125.626 1.00 77.69 194 GLN A C 1
ATOM 1591 O O . GLN A 1 194 ? -49.298 -28.174 125.022 1.00 77.69 194 GLN A O 1
ATOM 1596 N N . THR A 1 195 ? -50.472 -30.087 125.109 1.00 73.06 195 THR A N 1
ATOM 1597 C CA . THR A 1 195 ? -51.109 -29.887 123.803 1.00 73.06 195 THR A CA 1
ATOM 1598 C C . THR A 1 195 ? -52.069 -28.711 123.819 1.00 73.06 195 THR A C 1
ATOM 1600 O O . THR A 1 195 ? -52.112 -27.966 122.846 1.00 73.06 195 THR A O 1
ATOM 1603 N N . GLU A 1 196 ? -52.770 -28.475 124.929 1.00 74.06 196 GLU A N 1
ATOM 1604 C CA . GLU A 1 196 ? -53.584 -27.276 125.125 1.00 74.06 196 GLU A CA 1
ATOM 1605 C C . GLU A 1 196 ? -52.721 -26.009 125.176 1.00 74.06 196 GLU A C 1
ATOM 1607 O O . GLU A 1 196 ? -53.076 -25.014 124.551 1.00 74.06 196 GLU A O 1
ATOM 1612 N N . HIS A 1 197 ? -51.546 -26.039 125.813 1.00 70.06 197 HIS A N 1
ATOM 1613 C CA . HIS A 1 197 ? -50.616 -24.901 125.811 1.00 70.06 197 HIS A CA 1
ATOM 1614 C C . HIS A 1 197 ? -49.966 -24.615 124.443 1.00 70.06 197 HIS A C 1
ATOM 1616 O O . HIS A 1 197 ? -49.671 -23.456 124.156 1.00 70.06 197 HIS A O 1
ATOM 1622 N N . LEU A 1 198 ? -49.757 -25.624 123.588 1.00 69.19 198 LEU A N 1
ATOM 1623 C CA . LEU A 1 198 ? -49.216 -25.455 122.227 1.00 69.19 198 LEU A CA 1
ATOM 1624 C C . LEU A 1 198 ? -50.295 -25.098 121.193 1.00 69.19 198 LEU A C 1
ATOM 1626 O O . LEU A 1 198 ? -50.029 -24.339 120.261 1.00 69.19 198 LEU A O 1
ATOM 1630 N N . LYS A 1 199 ? -51.515 -25.624 121.367 1.00 65.31 199 LYS A N 1
ATOM 1631 C CA . LYS A 1 199 ? -52.699 -25.275 120.565 1.00 65.31 199 LYS A CA 1
ATOM 1632 C C . LYS A 1 199 ? -53.356 -23.977 121.016 1.00 65.31 199 LYS A C 1
ATOM 1634 O O . LYS A 1 199 ? -54.191 -23.456 120.276 1.00 65.31 199 LYS A O 1
ATOM 1639 N N . ALA A 1 200 ? -52.979 -23.437 122.178 1.00 56.72 200 ALA A N 1
ATOM 1640 C CA . ALA A 1 200 ? -53.324 -22.080 122.563 1.00 56.72 200 ALA A CA 1
ATOM 1641 C C . ALA A 1 200 ? -52.844 -21.153 121.440 1.00 56.72 200 ALA A C 1
ATOM 1643 O O . ALA A 1 200 ? -51.639 -21.057 121.182 1.00 56.72 200 ALA A O 1
ATOM 1644 N N . PRO A 1 201 ? -53.767 -20.504 120.714 1.00 50.47 201 PRO A N 1
ATOM 1645 C CA . PRO A 1 201 ? -53.387 -19.724 119.565 1.00 50.47 201 PRO A CA 1
ATOM 1646 C C . PRO A 1 201 ? -52.502 -18.591 120.073 1.00 50.47 201 PRO A C 1
ATOM 1648 O O . PRO A 1 201 ? -52.952 -17.716 120.814 1.00 50.47 201 PRO A O 1
ATOM 1651 N N . SER A 1 202 ? -51.242 -18.559 119.639 1.00 52.59 202 SER A N 1
ATOM 1652 C CA . SER A 1 202 ? -50.429 -17.342 119.675 1.00 52.59 202 SER A CA 1
ATOM 1653 C C . SER A 1 202 ? -50.993 -16.357 118.638 1.00 52.59 202 SER A C 1
ATOM 1655 O O . SER A 1 202 ? -50.342 -15.944 117.683 1.00 52.59 202 SER A O 1
ATOM 1657 N N . ALA A 1 203 ? -52.276 -16.020 118.783 1.00 53.19 203 ALA A N 1
ATOM 1658 C CA . ALA A 1 203 ? -53.056 -15.138 117.936 1.00 53.19 203 ALA A CA 1
ATOM 1659 C C . ALA A 1 203 ? -52.825 -13.692 118.365 1.00 53.19 203 ALA A C 1
ATOM 1661 O O . ALA A 1 203 ? -53.744 -12.949 118.701 1.00 53.19 203 ALA A O 1
ATOM 1662 N N . ARG A 1 204 ? -51.566 -13.263 118.312 1.00 54.19 204 ARG A N 1
ATOM 1663 C CA . ARG A 1 204 ? -51.302 -11.867 117.986 1.00 54.19 204 ARG A CA 1
ATOM 1664 C C . ARG A 1 204 ? -50.999 -11.820 116.494 1.00 54.19 204 ARG A C 1
ATOM 1666 O O . ARG A 1 204 ? -49.842 -12.039 116.128 1.00 54.19 204 ARG A O 1
ATOM 1673 N N . PRO A 1 205 ? -51.992 -11.544 115.624 1.00 54.94 205 PRO A N 1
ATOM 1674 C CA . PRO A 1 205 ? -51.686 -11.152 114.258 1.00 54.94 205 PRO A CA 1
ATOM 1675 C C . PRO A 1 205 ? -50.817 -9.906 114.379 1.00 54.94 205 PRO A C 1
ATOM 1677 O O . PRO A 1 205 ? -51.269 -8.883 114.881 1.00 54.94 205 PRO A O 1
ATOM 1680 N N . ARG A 1 206 ? -49.526 -10.010 114.047 1.00 58.72 206 ARG A N 1
ATOM 1681 C CA . ARG A 1 206 ? -48.621 -8.860 114.071 1.00 58.72 206 ARG A CA 1
ATOM 1682 C C . ARG A 1 206 ? -48.952 -8.041 112.821 1.00 58.72 206 ARG A C 1
ATOM 1684 O O . ARG A 1 206 ? -48.469 -8.404 111.750 1.00 58.72 206 ARG A O 1
ATOM 1691 N N . PRO A 1 207 ? -49.721 -6.939 112.913 1.00 66.12 207 PRO A N 1
ATOM 1692 C CA . PRO A 1 207 ? -50.183 -6.195 111.732 1.00 66.12 207 PRO A CA 1
ATOM 1693 C C . PRO A 1 207 ? -48.998 -5.599 110.961 1.00 66.12 207 PRO A C 1
ATOM 1695 O O . PRO A 1 207 ? -49.063 -5.351 109.765 1.00 66.12 207 PRO A O 1
ATOM 1698 N N . LYS A 1 208 ? -47.869 -5.426 111.660 1.00 70.06 208 LYS A N 1
ATOM 1699 C CA . LYS A 1 208 ? -46.584 -4.997 111.110 1.00 70.06 208 LYS A CA 1
ATOM 1700 C C . LYS A 1 208 ? -46.029 -5.980 110.075 1.00 70.06 208 LYS A C 1
ATOM 1702 O O . LYS A 1 208 ? -45.603 -5.534 109.023 1.00 70.06 208 LYS A O 1
ATOM 1707 N N . LEU A 1 209 ? -46.118 -7.292 110.319 1.00 75.94 209 LEU A N 1
ATOM 1708 C CA . LEU A 1 209 ? -45.633 -8.301 109.367 1.00 75.94 209 LEU A CA 1
ATOM 1709 C C . LEU A 1 209 ? -46.512 -8.362 108.112 1.00 75.94 209 LEU A C 1
ATOM 1711 O O . LEU A 1 209 ? -45.992 -8.476 107.011 1.00 75.94 209 LEU A O 1
ATOM 1715 N N . GLN A 1 210 ? -47.834 -8.240 108.258 1.00 77.56 210 GLN A N 1
ATOM 1716 C CA . GLN A 1 210 ? -48.749 -8.190 107.11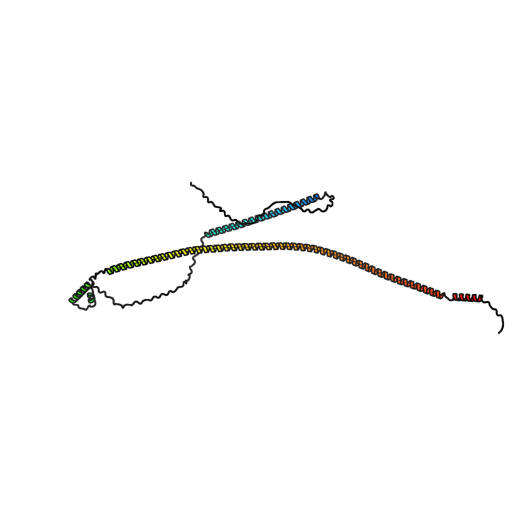0 1.00 77.56 210 GLN A CA 1
ATOM 1717 C C . GLN A 1 210 ? -48.525 -6.922 106.274 1.00 77.56 210 GLN A C 1
ATOM 1719 O O . GLN A 1 210 ? -48.355 -7.018 105.062 1.00 77.56 210 GLN A O 1
ATOM 1724 N N . ASN A 1 211 ? -48.390 -5.758 106.919 1.00 84.88 211 ASN A N 1
ATOM 1725 C CA . ASN A 1 211 ? -48.036 -4.509 106.241 1.00 84.88 211 ASN A CA 1
ATOM 1726 C C . ASN A 1 211 ? -46.665 -4.581 105.546 1.00 84.88 211 ASN A C 1
ATOM 1728 O O . ASN A 1 211 ? -46.508 -4.054 104.448 1.00 84.88 211 ASN A O 1
ATOM 1732 N N . GLU A 1 212 ? -45.668 -5.233 106.148 1.00 86.94 212 GLU A N 1
ATOM 1733 C CA . GLU A 1 212 ? -44.350 -5.442 105.535 1.00 86.94 212 GLU A CA 1
ATOM 1734 C C . GLU A 1 212 ? -44.423 -6.364 104.312 1.00 86.94 212 GLU A C 1
ATOM 1736 O O . GLU A 1 212 ? -43.794 -6.073 103.294 1.00 86.94 212 GLU A O 1
ATOM 1741 N N . VAL A 1 213 ? -45.224 -7.432 104.371 1.00 86.88 213 VAL A N 1
ATOM 1742 C CA . VAL A 1 213 ? -45.461 -8.338 103.236 1.00 86.88 213 VAL A CA 1
ATOM 1743 C C . VAL A 1 213 ? -46.185 -7.611 102.103 1.00 86.88 213 VAL A C 1
ATOM 1745 O O . VAL A 1 213 ? -45.756 -7.696 100.954 1.00 86.88 213 VAL A O 1
ATOM 1748 N N . GLU A 1 214 ? -47.221 -6.826 102.400 1.00 88.06 214 GLU A N 1
ATOM 1749 C CA . GLU A 1 214 ? -47.915 -6.013 101.394 1.00 88.06 214 GLU A CA 1
ATOM 1750 C C . GLU A 1 214 ? -47.002 -4.948 100.775 1.00 88.06 214 GLU A C 1
ATOM 1752 O O . GLU A 1 214 ? -47.022 -4.725 99.562 1.00 88.06 214 GLU A O 1
ATOM 1757 N N . GLN A 1 215 ? -46.156 -4.298 101.578 1.00 89.56 215 GLN A N 1
ATOM 1758 C CA . GLN A 1 215 ? -45.152 -3.362 101.072 1.00 89.56 215 GLN A CA 1
ATOM 1759 C C . GLN A 1 215 ? -44.095 -4.064 100.214 1.00 89.56 215 GLN A C 1
ATOM 1761 O O . GLN A 1 215 ? -43.659 -3.501 99.209 1.00 89.56 215 GLN A O 1
ATOM 1766 N N . ALA A 1 216 ? -43.685 -5.281 100.574 1.00 90.56 216 ALA A N 1
ATOM 1767 C CA . ALA A 1 216 ? -42.758 -6.083 99.784 1.00 90.56 216 ALA A CA 1
ATOM 1768 C C . ALA A 1 216 ? -43.374 -6.500 98.440 1.00 90.56 216 ALA A C 1
ATOM 1770 O O . ALA A 1 216 ? -42.698 -6.405 97.416 1.00 90.56 216 ALA A O 1
ATOM 1771 N N . LEU A 1 217 ? -44.658 -6.868 98.418 1.00 92.88 217 LEU A N 1
ATOM 1772 C CA . LEU A 1 217 ? -45.390 -7.169 97.187 1.00 92.88 217 LEU A CA 1
ATOM 1773 C C . LEU A 1 217 ? -45.508 -5.936 96.285 1.00 92.88 217 LEU A C 1
ATOM 1775 O O . LEU A 1 217 ? -45.131 -6.012 95.119 1.00 92.88 217 LEU A O 1
ATOM 1779 N N . LYS A 1 218 ? -45.890 -4.772 96.827 1.00 93.81 218 LYS A N 1
ATOM 1780 C CA . LYS A 1 218 ? -45.930 -3.505 96.068 1.00 93.81 218 LYS A CA 1
ATOM 1781 C C . LYS A 1 218 ? -44.557 -3.128 95.501 1.00 93.81 218 LYS A C 1
ATOM 1783 O O . LYS A 1 218 ? -44.451 -2.688 94.357 1.00 93.81 218 LYS A O 1
ATOM 1788 N N . LYS A 1 219 ? -43.483 -3.326 96.275 1.00 94.44 219 LYS A N 1
ATOM 1789 C CA . LYS A 1 219 ? -42.099 -3.119 95.808 1.00 94.44 219 LYS A CA 1
ATOM 1790 C C . LYS A 1 219 ? -41.720 -4.108 94.704 1.00 94.44 219 LYS A C 1
ATOM 1792 O O . LYS A 1 219 ? -41.099 -3.705 93.724 1.00 94.44 219 LYS A O 1
ATOM 1797 N N . HIS A 1 220 ? -42.101 -5.375 94.836 1.00 94.69 220 HIS A N 1
ATOM 1798 C CA . HIS A 1 220 ? -41.851 -6.401 93.827 1.00 94.69 220 HIS A CA 1
ATOM 1799 C C . HIS A 1 220 ? -42.611 -6.118 92.524 1.00 94.69 220 HIS A C 1
ATOM 1801 O O . HIS A 1 220 ? -42.022 -6.182 91.448 1.00 94.69 220 HIS A O 1
ATOM 1807 N N . GLU A 1 221 ? -43.885 -5.736 92.601 1.00 95.75 221 GLU A N 1
ATOM 1808 C CA . GLU A 1 221 ? -44.686 -5.321 91.445 1.00 95.75 221 GLU A CA 1
ATOM 1809 C C . GLU A 1 221 ? -44.085 -4.098 90.749 1.00 95.75 221 GLU A C 1
ATOM 1811 O O . GLU A 1 221 ? -43.973 -4.079 89.521 1.00 95.75 221 GLU A O 1
ATOM 1816 N N . LEU A 1 222 ? -43.619 -3.110 91.520 1.00 96.31 222 LEU A N 1
ATOM 1817 C CA . LEU A 1 222 ? -42.929 -1.942 90.978 1.00 96.31 222 LEU A CA 1
ATOM 1818 C C . LEU A 1 222 ? -41.631 -2.333 90.256 1.00 96.31 222 LEU A C 1
ATOM 1820 O O . LEU A 1 222 ? -41.390 -1.868 89.141 1.00 96.31 222 LEU A O 1
ATOM 1824 N N . LEU A 1 223 ? -40.814 -3.208 90.850 1.00 96.19 223 LEU A N 1
ATOM 1825 C CA . LEU A 1 223 ? -39.592 -3.721 90.221 1.00 96.19 223 LEU A CA 1
ATOM 1826 C C . LEU A 1 223 ? -39.905 -4.510 88.946 1.00 96.19 223 LEU A C 1
ATOM 1828 O O . LEU A 1 223 ? -39.268 -4.289 87.919 1.00 96.19 223 LEU A O 1
ATOM 1832 N N . ALA A 1 224 ? -40.925 -5.366 88.967 1.00 96.62 224 ALA A N 1
ATOM 1833 C CA . ALA A 1 224 ? -41.374 -6.094 87.786 1.00 96.62 224 ALA A CA 1
ATOM 1834 C C . ALA A 1 224 ? -41.860 -5.140 86.680 1.00 96.62 224 ALA A C 1
ATOM 1836 O O . ALA A 1 224 ? -41.565 -5.357 85.504 1.00 96.62 224 ALA A O 1
ATOM 1837 N N . ALA A 1 225 ? -42.552 -4.055 87.038 1.00 96.56 225 ALA A N 1
ATOM 1838 C CA . ALA A 1 225 ? -42.976 -3.021 86.098 1.00 96.56 225 ALA A CA 1
ATOM 1839 C C . ALA A 1 225 ? -41.793 -2.225 85.519 1.00 96.56 225 ALA A C 1
ATOM 1841 O O . ALA A 1 225 ? -41.826 -1.854 84.346 1.00 96.56 225 ALA A O 1
ATOM 1842 N N . ILE A 1 226 ? -40.740 -1.961 86.302 1.00 96.62 226 ILE A N 1
ATOM 1843 C CA . ILE A 1 226 ? -39.497 -1.339 85.810 1.00 96.62 226 ILE A CA 1
ATOM 1844 C C . ILE A 1 226 ? -38.783 -2.286 84.838 1.00 96.62 226 ILE A C 1
ATOM 1846 O O . ILE A 1 226 ? -38.507 -1.896 83.709 1.00 96.62 226 ILE A O 1
ATOM 1850 N N . ILE A 1 227 ? -38.602 -3.555 85.210 1.00 96.19 227 ILE A N 1
ATOM 1851 C CA . ILE A 1 227 ? -37.953 -4.564 84.360 1.00 96.19 227 ILE A CA 1
ATOM 1852 C C . ILE A 1 227 ? -38.712 -4.749 83.041 1.00 96.19 227 ILE A C 1
ATOM 1854 O O . ILE A 1 227 ? -38.095 -4.803 81.978 1.00 96.19 227 ILE A O 1
ATOM 1858 N N . LYS A 1 228 ? -40.051 -4.808 83.075 1.00 97.00 228 LYS A N 1
ATOM 1859 C CA . LYS A 1 228 ? -40.868 -4.874 81.852 1.00 97.00 228 LYS A CA 1
ATOM 1860 C C . LYS A 1 228 ? -40.652 -3.646 80.964 1.00 97.00 228 LYS A C 1
ATOM 1862 O O . LYS A 1 228 ? -40.443 -3.802 79.762 1.00 97.00 228 LYS A O 1
ATOM 1867 N N . ARG A 1 229 ? -40.630 -2.439 81.544 1.00 97.06 229 ARG A N 1
ATOM 1868 C CA . ARG A 1 229 ? -40.351 -1.199 80.799 1.00 97.06 229 ARG A CA 1
ATOM 1869 C C . ARG A 1 229 ? -38.957 -1.204 80.166 1.00 97.06 229 ARG A C 1
ATOM 1871 O O . ARG A 1 229 ? -38.836 -0.826 79.002 1.00 97.06 229 ARG A O 1
ATOM 1878 N N . ASP A 1 230 ? -37.940 -1.692 80.868 1.00 96.25 230 ASP A N 1
ATOM 1879 C CA . ASP A 1 230 ? -36.568 -1.786 80.351 1.00 96.25 230 ASP A CA 1
ATOM 1880 C C . ASP A 1 230 ? -36.429 -2.832 79.238 1.00 96.25 230 ASP A C 1
ATOM 1882 O O . ASP A 1 230 ? -35.741 -2.607 78.234 1.00 96.25 230 ASP A O 1
ATOM 1886 N N . GLN A 1 231 ? -37.116 -3.969 79.371 1.00 96.50 231 GLN A N 1
ATOM 1887 C CA . GLN A 1 231 ? -37.182 -4.986 78.322 1.00 96.50 231 GLN A CA 1
ATOM 1888 C C . GLN A 1 231 ? -37.854 -4.435 77.063 1.00 96.50 231 GLN A C 1
ATOM 1890 O O . GLN A 1 231 ? -37.342 -4.626 75.960 1.00 96.50 231 GLN A O 1
ATOM 1895 N N . ASP A 1 232 ? -38.962 -3.712 77.206 1.00 96.50 232 ASP A N 1
ATOM 1896 C CA . ASP A 1 232 ? -39.658 -3.114 76.068 1.00 96.50 232 ASP A CA 1
ATOM 1897 C C . ASP A 1 232 ? -38.858 -1.967 75.441 1.00 96.50 232 ASP A C 1
ATOM 1899 O O . ASP A 1 232 ? -38.804 -1.853 74.214 1.00 96.50 232 ASP A O 1
ATOM 1903 N N . HIS A 1 233 ? -38.152 -1.167 76.243 1.00 97.25 233 HIS A N 1
ATOM 1904 C CA . HIS A 1 233 ? -37.197 -0.182 75.739 1.00 97.25 233 HIS A CA 1
ATOM 1905 C C . HIS A 1 233 ? -36.068 -0.849 74.935 1.00 97.25 233 HIS A C 1
ATOM 1907 O O . HIS A 1 233 ? -35.750 -0.418 73.823 1.00 97.25 233 HIS A O 1
ATOM 1913 N N . SER A 1 234 ? -35.516 -1.952 75.443 1.00 96.88 234 SER A N 1
ATOM 1914 C CA . SER A 1 234 ? -34.467 -2.721 74.767 1.00 96.88 234 SER A CA 1
ATOM 1915 C C . SER A 1 234 ? -34.948 -3.315 73.439 1.00 96.88 234 SER A C 1
ATOM 1917 O O . SER A 1 234 ? -34.229 -3.232 72.439 1.00 96.88 234 SER A O 1
ATOM 1919 N N . LYS A 1 235 ? -36.178 -3.848 73.389 1.00 97.00 235 LYS A N 1
ATOM 1920 C CA . LYS A 1 235 ? -36.810 -4.323 72.144 1.00 97.00 235 LYS A CA 1
ATOM 1921 C C . LYS A 1 235 ? -36.959 -3.189 71.130 1.00 97.00 235 LYS A C 1
ATOM 1923 O O . LYS A 1 235 ? -36.512 -3.331 69.994 1.00 97.00 235 LYS A O 1
ATOM 1928 N N . ARG A 1 236 ? -37.482 -2.029 71.547 1.00 96.88 236 ARG A N 1
ATOM 1929 C CA . ARG A 1 236 ? -37.612 -0.843 70.677 1.00 96.88 236 ARG A CA 1
ATOM 1930 C C . ARG A 1 236 ? -36.262 -0.408 70.111 1.00 96.88 236 ARG A C 1
ATOM 1932 O O . ARG A 1 236 ? -36.150 -0.130 68.918 1.00 96.88 236 ARG A O 1
ATOM 1939 N N . LEU A 1 237 ? -35.213 -0.397 70.933 1.00 97.06 237 LEU A N 1
ATOM 1940 C CA . LEU A 1 237 ? -33.871 -0.036 70.480 1.00 97.06 237 LEU A CA 1
ATOM 1941 C C . LEU A 1 237 ? -33.320 -1.041 69.456 1.00 97.06 237 LEU A C 1
ATOM 1943 O O . LEU A 1 237 ? -32.691 -0.643 68.472 1.00 97.06 237 LEU A O 1
ATOM 1947 N N . GLN A 1 238 ? -33.562 -2.339 69.655 1.00 96.88 238 GLN A N 1
ATOM 1948 C CA . GLN A 1 238 ? -33.191 -3.371 68.685 1.00 96.88 238 GLN A CA 1
ATOM 1949 C C . GLN A 1 238 ? -33.947 -3.210 67.363 1.00 96.88 238 GLN A C 1
ATOM 1951 O O . GLN A 1 238 ? -33.323 -3.271 66.305 1.00 96.88 238 GLN A O 1
ATOM 1956 N N . GLU A 1 239 ? -35.250 -2.937 67.398 1.00 97.12 239 GLU A N 1
ATOM 1957 C CA . GLU A 1 239 ? -36.046 -2.683 66.194 1.00 97.12 239 GLU A CA 1
ATOM 1958 C C . GLU A 1 239 ? -35.541 -1.464 65.417 1.00 97.12 239 GLU A C 1
ATOM 1960 O O . GLU A 1 239 ? -35.398 -1.530 64.196 1.00 97.12 239 GLU A O 1
ATOM 1965 N N . ILE A 1 240 ? -35.204 -0.370 66.106 1.00 9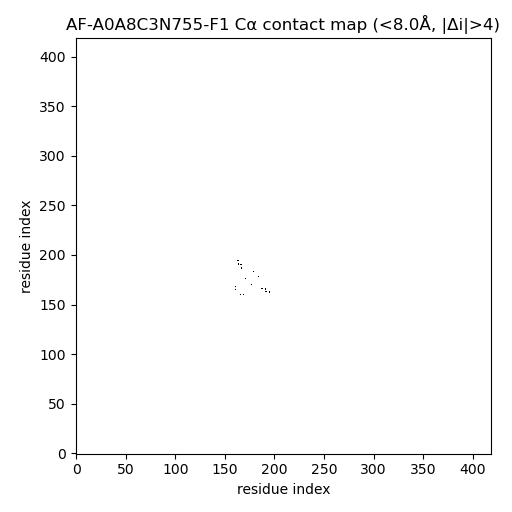6.94 240 ILE A N 1
ATOM 1966 C CA . ILE A 1 240 ? -34.624 0.826 65.477 1.00 96.94 240 ILE A CA 1
ATOM 1967 C C . ILE A 1 240 ? -33.290 0.481 64.803 1.00 96.94 240 ILE A C 1
ATOM 1969 O O . ILE A 1 240 ? -33.081 0.820 63.636 1.00 96.94 240 ILE A O 1
ATOM 1973 N N . LYS A 1 241 ? -32.403 -0.256 65.485 1.00 97.38 241 LYS A N 1
ATOM 1974 C CA . LYS A 1 241 ? -31.130 -0.715 64.900 1.00 97.38 241 LYS A CA 1
ATOM 1975 C C . LYS A 1 241 ? -31.357 -1.585 63.662 1.00 97.38 241 LYS A C 1
ATOM 1977 O O . LYS A 1 241 ? -30.696 -1.374 62.645 1.00 97.38 241 LYS A O 1
ATOM 1982 N N . GLN A 1 242 ? -32.310 -2.515 63.715 1.00 97.12 242 GLN A N 1
ATOM 1983 C CA . GLN A 1 242 ? -32.659 -3.362 62.574 1.00 97.12 242 GLN A CA 1
ATOM 1984 C C . GLN A 1 242 ? -33.214 -2.544 61.404 1.00 97.12 242 GLN A C 1
ATOM 1986 O O . GLN A 1 242 ? -32.833 -2.786 60.259 1.00 97.12 242 GLN A O 1
ATOM 1991 N N . ARG A 1 243 ? -34.072 -1.548 61.661 1.00 97.31 243 ARG A N 1
ATOM 1992 C CA . ARG A 1 243 ? -34.594 -0.644 60.622 1.00 97.31 243 ARG A CA 1
ATOM 1993 C C . ARG A 1 243 ? -33.466 0.122 59.934 1.00 97.31 243 ARG A C 1
ATOM 1995 O O . ARG A 1 243 ? -33.404 0.120 58.707 1.00 97.31 243 ARG A O 1
ATOM 2002 N N . ILE A 1 244 ? -32.530 0.682 60.702 1.00 97.31 244 ILE A N 1
ATOM 2003 C CA . ILE A 1 244 ? -31.358 1.387 60.159 1.00 97.31 244 ILE A CA 1
ATOM 2004 C C . ILE A 1 244 ? -30.495 0.442 59.311 1.00 97.31 244 ILE A C 1
ATOM 2006 O O . ILE A 1 244 ? -30.058 0.812 58.223 1.00 97.31 244 ILE A O 1
ATOM 2010 N N . GLN A 1 245 ? -30.260 -0.790 59.772 1.00 97.44 245 GLN A N 1
ATOM 2011 C CA . GLN A 1 245 ? -29.501 -1.784 59.007 1.00 97.44 245 GLN A CA 1
ATOM 2012 C C . GLN A 1 245 ? -30.194 -2.148 57.690 1.00 97.44 245 GLN A C 1
ATOM 2014 O O . GLN A 1 245 ? -29.539 -2.174 56.649 1.00 97.44 245 GLN A O 1
ATOM 2019 N N . ARG A 1 246 ? -31.513 -2.374 57.712 1.00 96.81 246 ARG A N 1
ATOM 2020 C CA . ARG A 1 246 ? -32.308 -2.662 56.507 1.00 96.81 246 ARG A CA 1
ATOM 2021 C C . ARG A 1 246 ? -32.271 -1.497 55.519 1.00 96.81 246 ARG A C 1
ATOM 2023 O O . ARG A 1 246 ? -32.062 -1.720 54.330 1.00 96.81 246 ARG A O 1
ATOM 2030 N N . GLN A 1 247 ? -32.399 -0.264 56.007 1.00 97.12 247 GLN A N 1
ATOM 2031 C CA . GLN A 1 247 ? -32.312 0.940 55.181 1.00 97.12 247 GLN A CA 1
ATOM 2032 C C . GLN A 1 247 ? -30.929 1.082 54.533 1.00 97.12 247 GLN A C 1
ATOM 2034 O O . GLN A 1 247 ? -30.839 1.263 53.320 1.00 97.12 247 GLN A O 1
ATOM 2039 N N . LYS A 1 248 ? -29.847 0.933 55.311 1.00 97.31 248 LYS A N 1
ATOM 2040 C CA . LYS A 1 248 ? -28.471 0.966 54.789 1.00 97.31 248 LYS A CA 1
ATOM 2041 C C . LYS A 1 248 ? -28.228 -0.139 53.767 1.00 97.31 248 LYS A C 1
ATOM 2043 O O . LYS A 1 248 ? -27.619 0.113 52.734 1.00 97.31 248 LYS A O 1
ATOM 2048 N N . TRP A 1 249 ? -28.723 -1.348 54.021 1.00 97.56 249 TRP A N 1
ATOM 2049 C CA . TRP A 1 249 ? -28.608 -2.459 53.079 1.00 97.56 249 TRP A CA 1
ATOM 2050 C C . TRP A 1 249 ? -29.319 -2.158 51.756 1.00 97.56 249 TRP A C 1
ATOM 2052 O O . TRP A 1 249 ? -28.726 -2.336 50.694 1.00 97.56 249 TRP A O 1
ATOM 2062 N N . ALA A 1 250 ? -30.547 -1.635 51.809 1.00 97.06 250 ALA A N 1
ATOM 2063 C CA . ALA A 1 250 ? -31.295 -1.251 50.616 1.00 97.06 250 ALA A CA 1
ATOM 2064 C C . ALA A 1 250 ? -30.583 -0.132 49.836 1.00 97.06 250 ALA A C 1
ATOM 2066 O O . ALA A 1 250 ? -30.421 -0.233 48.619 1.00 97.06 250 ALA A O 1
ATOM 2067 N N . GLN A 1 251 ? -30.086 0.895 50.533 1.00 97.25 251 GLN A N 1
ATOM 2068 C CA . GLN A 1 251 ? -29.330 1.990 49.923 1.00 97.25 251 GLN A CA 1
ATOM 2069 C C . GLN A 1 251 ? -28.043 1.486 49.256 1.00 97.25 251 GLN A C 1
ATOM 2071 O O . GLN A 1 251 ? -27.793 1.806 48.094 1.00 97.25 251 GLN A O 1
ATOM 2076 N N . ASN A 1 252 ? -27.274 0.643 49.948 1.00 97.31 252 ASN A N 1
ATOM 2077 C CA . ASN A 1 252 ? -26.056 0.036 49.414 1.00 97.31 252 ASN A CA 1
ATOM 2078 C C . ASN A 1 252 ? -26.346 -0.845 48.196 1.00 97.31 252 ASN A C 1
ATOM 2080 O O . ASN A 1 252 ? -25.589 -0.835 47.230 1.00 97.31 252 ASN A O 1
ATOM 2084 N N . LYS A 1 253 ? -27.467 -1.574 48.191 1.00 97.81 253 LYS A N 1
ATOM 2085 C CA . LYS A 1 253 ? -27.875 -2.366 47.025 1.00 97.81 253 LYS A CA 1
ATOM 2086 C C . LYS A 1 253 ? -28.211 -1.496 45.818 1.00 97.81 253 LYS A C 1
ATOM 2088 O O . LYS A 1 253 ? -27.877 -1.862 44.693 1.00 97.81 253 LYS A O 1
ATOM 2093 N N . VAL A 1 254 ? -28.836 -0.338 46.025 1.00 97.31 254 VAL A N 1
ATOM 2094 C CA . VAL A 1 254 ? -29.115 0.612 44.939 1.00 97.31 254 VAL A CA 1
ATOM 2095 C C . VAL A 1 254 ? -27.824 1.236 44.404 1.00 97.31 254 VAL A C 1
ATOM 2097 O O . VAL A 1 254 ? -27.655 1.316 43.187 1.00 97.31 254 VAL A O 1
ATOM 2100 N N . THR A 1 255 ? -26.898 1.654 45.271 1.00 97.56 255 THR A N 1
ATOM 2101 C CA . THR A 1 255 ? -25.615 2.229 44.832 1.00 97.56 255 THR A CA 1
ATOM 2102 C C . THR A 1 255 ? -24.743 1.196 44.122 1.00 97.56 255 THR A C 1
ATOM 2104 O O . THR A 1 255 ? -24.178 1.513 43.078 1.00 97.56 255 THR A O 1
ATOM 2107 N N . GLU A 1 256 ? -24.709 -0.050 44.599 1.00 97.25 256 GLU A N 1
ATOM 2108 C CA . GLU A 1 256 ? -24.022 -1.167 43.943 1.00 97.25 256 GLU A CA 1
ATOM 2109 C C . GLU A 1 256 ? -24.569 -1.403 42.527 1.00 97.25 256 GLU A C 1
ATOM 2111 O O . GLU A 1 256 ? -23.800 -1.442 41.567 1.00 97.25 256 GLU A O 1
ATOM 2116 N N . ARG A 1 257 ? -25.899 -1.464 42.363 1.00 97.12 257 ARG A N 1
ATOM 2117 C CA . ARG A 1 257 ? -26.531 -1.590 41.038 1.00 97.12 257 ARG A CA 1
ATOM 2118 C C . ARG A 1 257 ? -26.188 -0.416 40.123 1.00 97.12 257 ARG A C 1
ATOM 2120 O O . ARG A 1 257 ? -25.851 -0.628 38.962 1.00 97.12 257 ARG A O 1
ATOM 2127 N N . ARG A 1 258 ? -26.221 0.822 40.633 1.00 97.31 258 ARG A N 1
ATOM 2128 C CA . ARG A 1 258 ? -25.824 2.015 39.860 1.00 97.31 258 ARG A CA 1
ATOM 2129 C C . ARG A 1 258 ? -24.368 1.931 39.406 1.00 97.31 258 ARG A C 1
ATOM 2131 O O . ARG A 1 258 ? -24.082 2.228 38.251 1.00 97.31 258 ARG A O 1
ATOM 2138 N N . GLN A 1 259 ? -23.464 1.486 40.277 1.00 97.62 259 GLN A N 1
ATOM 2139 C CA . GLN A 1 259 ? -22.056 1.293 39.931 1.00 97.62 259 GLN A CA 1
ATOM 2140 C C . GLN A 1 259 ? -21.867 0.183 38.896 1.00 97.62 259 GLN A C 1
ATOM 2142 O O . GLN A 1 259 ? -21.088 0.364 37.967 1.00 97.62 259 GLN A O 1
ATOM 2147 N N . GLN A 1 260 ? -22.580 -0.940 39.011 1.00 97.06 260 GLN A N 1
ATOM 2148 C CA . GLN A 1 260 ? -22.531 -2.019 38.018 1.00 97.06 260 GLN A CA 1
ATOM 2149 C C . GLN A 1 260 ? -23.001 -1.534 36.643 1.00 97.06 260 GLN A C 1
ATOM 2151 O O . GLN A 1 260 ? -22.312 -1.762 35.651 1.00 97.06 260 GLN A O 1
ATOM 2156 N N . VAL A 1 261 ? -24.114 -0.796 36.588 1.00 97.44 261 VAL A N 1
ATOM 2157 C CA . VAL A 1 261 ? -24.614 -0.195 35.343 1.00 97.44 261 VAL A CA 1
ATOM 2158 C C . VAL A 1 261 ? -23.616 0.819 34.781 1.00 97.44 261 VAL A C 1
ATOM 2160 O O . VAL A 1 261 ? -23.342 0.794 33.586 1.00 97.44 261 VAL A O 1
ATOM 2163 N N . ALA A 1 262 ? -23.030 1.678 35.618 1.00 97.69 262 ALA A N 1
ATOM 2164 C CA . ALA A 1 262 ? -22.017 2.639 35.183 1.00 97.69 262 ALA A CA 1
ATOM 2165 C C . ALA A 1 262 ? -20.756 1.945 34.637 1.00 97.69 262 ALA A C 1
ATOM 2167 O O . ALA A 1 262 ? -20.250 2.337 33.590 1.00 97.69 262 ALA A O 1
ATOM 2168 N N . ARG A 1 263 ? -20.286 0.874 35.293 1.00 98.06 263 ARG A N 1
ATOM 2169 C CA . ARG A 1 263 ? -19.164 0.054 34.809 1.00 98.06 263 ARG A CA 1
ATOM 2170 C C . ARG A 1 263 ? -19.498 -0.588 33.464 1.00 98.06 263 ARG A C 1
ATOM 2172 O O . ARG A 1 263 ? -18.712 -0.461 32.535 1.00 98.06 263 ARG A O 1
ATOM 2179 N N . ALA A 1 264 ? -20.668 -1.214 33.334 1.00 97.88 264 ALA A N 1
ATOM 2180 C CA . ALA A 1 264 ? -21.109 -1.836 32.085 1.00 97.88 264 ALA A CA 1
ATOM 2181 C C . ALA A 1 264 ? -21.217 -0.822 30.933 1.00 97.88 264 ALA A C 1
ATOM 2183 O O . ALA A 1 264 ? -20.737 -1.089 29.833 1.00 97.88 264 ALA A O 1
ATOM 2184 N N . ARG A 1 265 ? -21.782 0.365 31.197 1.00 97.81 265 ARG A N 1
ATOM 2185 C CA . ARG A 1 265 ? -21.850 1.464 30.221 1.00 97.81 265 ARG A CA 1
ATOM 2186 C C . ARG A 1 265 ? -20.462 1.910 29.783 1.00 97.81 265 ARG A C 1
ATOM 2188 O O . ARG A 1 265 ? -20.213 1.965 28.585 1.00 97.81 265 ARG A O 1
ATOM 2195 N N . LYS A 1 266 ? -19.552 2.127 30.737 1.00 97.81 266 LYS A N 1
ATOM 2196 C CA . LYS A 1 266 ? -18.167 2.497 30.440 1.00 97.81 266 LYS A CA 1
ATOM 2197 C C . LYS A 1 266 ? -17.485 1.459 29.546 1.00 97.81 266 LYS A C 1
ATOM 2199 O O . LYS A 1 266 ? -16.906 1.830 28.537 1.00 97.81 266 LYS A O 1
ATOM 2204 N N . TYR A 1 267 ? -17.608 0.165 29.854 1.00 98.12 267 TYR A N 1
ATOM 2205 C CA . TYR A 1 267 ? -17.032 -0.889 29.008 1.00 98.12 267 TYR A CA 1
ATOM 2206 C C . TYR A 1 267 ? -17.572 -0.855 27.576 1.00 98.12 267 TYR A C 1
ATOM 2208 O O . TYR A 1 267 ? -16.809 -1.021 26.627 1.00 98.12 267 TYR A O 1
ATOM 2216 N N . TYR A 1 268 ? -18.875 -0.631 27.412 1.00 97.81 268 TYR A N 1
ATOM 2217 C CA . TYR A 1 268 ? -19.483 -0.541 26.089 1.00 97.81 268 TYR A CA 1
ATOM 2218 C C . TYR A 1 268 ? -19.029 0.709 25.324 1.00 97.81 268 TYR A C 1
ATOM 2220 O O . TYR A 1 268 ? -18.736 0.635 24.130 1.00 97.81 268 TYR A O 1
ATOM 2228 N N . GLU A 1 269 ? -18.938 1.853 25.999 1.00 97.75 269 GLU A N 1
ATOM 2229 C CA . GLU A 1 269 ? -18.425 3.099 25.423 1.00 97.75 269 GLU A CA 1
ATOM 2230 C C . GLU A 1 269 ? -16.952 2.964 25.014 1.00 97.75 269 GLU A C 1
ATOM 2232 O O . GLU A 1 269 ? -16.615 3.247 23.862 1.00 97.75 269 GLU A O 1
ATOM 2237 N N . ASP A 1 270 ? -16.105 2.433 25.899 1.00 98.19 270 ASP A N 1
ATOM 2238 C CA . ASP A 1 270 ? -14.688 2.171 25.635 1.00 98.19 270 ASP A CA 1
ATOM 2239 C C . ASP A 1 270 ? -14.525 1.217 24.440 1.00 98.19 270 ASP A C 1
ATOM 2241 O O . ASP A 1 270 ? -13.750 1.492 23.520 1.00 98.19 270 ASP A O 1
ATOM 2245 N N . TYR A 1 271 ? -15.307 0.133 24.391 1.00 98.06 271 TYR A N 1
ATOM 2246 C CA . TYR A 1 271 ? -15.305 -0.807 23.270 1.00 98.06 271 TYR A CA 1
ATOM 2247 C C . TYR A 1 271 ? -15.709 -0.137 21.949 1.00 98.06 271 TYR A C 1
ATOM 2249 O O . TYR A 1 271 ? -15.049 -0.332 20.926 1.00 98.06 271 TYR A O 1
ATOM 2257 N N . ARG A 1 272 ? -16.756 0.699 21.951 1.00 97.94 272 ARG A N 1
ATOM 2258 C CA . ARG A 1 272 ? -17.189 1.440 20.754 1.00 97.94 272 ARG A CA 1
ATOM 2259 C C . ARG A 1 272 ? -16.107 2.382 20.242 1.00 97.94 272 ARG A C 1
ATOM 2261 O O . ARG A 1 272 ? -15.882 2.443 19.032 1.00 97.94 272 ARG A O 1
ATOM 2268 N N . VAL A 1 273 ? -15.435 3.106 21.136 1.00 98.06 273 VAL A N 1
ATOM 2269 C CA . VAL A 1 273 ? -14.340 4.016 20.771 1.00 98.06 273 VAL A CA 1
ATOM 2270 C C . VAL A 1 273 ? -13.154 3.232 20.213 1.00 98.06 273 VAL A C 1
ATOM 2272 O O . VAL A 1 273 ? -12.636 3.590 19.153 1.00 98.06 273 VAL A O 1
ATOM 2275 N N . GLN A 1 274 ? -12.765 2.130 20.858 1.00 97.88 274 GLN A N 1
ATOM 2276 C CA . GLN A 1 274 ? -11.690 1.257 20.379 1.00 97.88 274 GLN A CA 1
ATOM 2277 C C . GLN A 1 274 ? -11.999 0.669 19.001 1.00 97.88 274 GLN A C 1
ATOM 2279 O O . GLN A 1 274 ? -11.144 0.700 18.114 1.00 97.88 274 GLN A O 1
ATOM 2284 N N . LEU A 1 275 ? -13.224 0.181 18.788 1.00 97.81 275 LEU A N 1
ATOM 2285 C CA . LEU A 1 275 ? -13.654 -0.357 17.502 1.00 97.81 275 LEU A CA 1
ATOM 2286 C C . LEU A 1 275 ? -13.615 0.721 16.412 1.00 97.81 275 LEU A C 1
ATOM 2288 O O . LEU A 1 275 ? -13.043 0.491 15.347 1.00 97.81 275 LEU A O 1
ATOM 2292 N N . ARG A 1 276 ? -14.138 1.922 16.691 1.00 97.56 276 ARG A N 1
ATOM 2293 C CA . ARG A 1 276 ? -14.076 3.061 15.762 1.00 97.56 276 ARG A CA 1
ATOM 2294 C C . ARG A 1 276 ? -12.633 3.430 15.420 1.00 97.56 276 ARG A C 1
ATOM 2296 O O . ARG A 1 276 ? -12.318 3.622 14.249 1.00 97.56 276 ARG A O 1
ATOM 2303 N N . ALA A 1 277 ? -11.749 3.492 16.414 1.00 97.94 277 ALA A N 1
ATOM 2304 C CA . ALA A 1 277 ? -10.332 3.770 16.202 1.00 97.94 277 ALA A CA 1
ATOM 2305 C C . ALA A 1 277 ? -9.653 2.678 15.360 1.00 97.94 277 ALA A C 1
ATOM 2307 O O . ALA A 1 277 ? -8.852 2.989 14.479 1.00 97.94 277 ALA A O 1
ATOM 2308 N N . LYS A 1 278 ? -9.990 1.401 15.585 1.00 98.00 278 LYS A N 1
ATOM 2309 C CA . LYS A 1 278 ? -9.462 0.269 14.811 1.00 98.00 278 LYS A CA 1
ATOM 2310 C C . LYS A 1 278 ? -9.898 0.338 13.345 1.00 98.00 278 LYS A C 1
ATOM 2312 O O . LYS A 1 278 ? -9.055 0.181 12.467 1.00 98.00 278 LYS A O 1
ATOM 2317 N N . LEU A 1 279 ? -11.173 0.636 13.090 1.00 97.25 279 LEU A N 1
ATOM 2318 C CA . LEU A 1 279 ? -11.711 0.812 11.737 1.00 97.25 279 LEU A CA 1
ATOM 2319 C C . LEU A 1 279 ? -11.088 2.018 11.022 1.00 97.25 279 LEU A C 1
ATOM 2321 O O . LEU A 1 279 ? -10.694 1.899 9.867 1.00 97.25 279 LEU A O 1
ATOM 2325 N N . LEU A 1 280 ? -10.919 3.152 11.711 1.00 96.62 280 LEU A N 1
ATOM 2326 C CA . LEU A 1 280 ? -10.228 4.317 11.148 1.00 96.62 280 LEU A CA 1
ATOM 2327 C C . LEU A 1 280 ? -8.776 3.993 10.785 1.00 96.62 280 LEU A C 1
ATOM 2329 O O . LEU A 1 280 ? -8.338 4.320 9.690 1.00 96.62 280 LEU A O 1
ATOM 2333 N N . ARG A 1 281 ? -8.043 3.292 11.658 1.00 97.12 281 ARG A N 1
ATOM 2334 C CA . ARG A 1 281 ? -6.670 2.851 11.364 1.00 97.12 281 ARG A CA 1
ATOM 2335 C C . ARG A 1 281 ? -6.611 1.904 10.168 1.00 97.12 281 ARG A C 1
ATOM 2337 O O . ARG A 1 281 ? -5.682 2.018 9.377 1.00 97.12 281 ARG A O 1
ATOM 2344 N N . ALA A 1 282 ? -7.561 0.976 10.045 1.00 96.69 282 ALA A N 1
ATOM 2345 C CA . ALA A 1 282 ? -7.654 0.093 8.884 1.00 96.69 282 ALA A CA 1
ATOM 2346 C C . ALA A 1 282 ? -7.869 0.907 7.601 1.00 96.69 282 ALA A C 1
ATOM 2348 O O . ALA A 1 282 ? -7.071 0.787 6.678 1.00 96.69 282 ALA A O 1
ATOM 2349 N N . ARG A 1 283 ? -8.829 1.839 7.608 1.00 96.19 283 ARG A N 1
ATOM 2350 C CA . ARG A 1 283 ? -9.082 2.751 6.487 1.00 96.19 283 ARG A CA 1
ATOM 2351 C C . ARG A 1 283 ? -7.850 3.576 6.109 1.00 96.19 283 ARG A C 1
ATOM 2353 O O . ARG A 1 283 ? -7.490 3.629 4.944 1.00 96.19 283 ARG A O 1
ATOM 2360 N N . THR A 1 284 ? -7.154 4.182 7.071 1.00 96.88 284 THR A N 1
ATOM 2361 C CA . THR A 1 284 ? -5.934 4.958 6.783 1.00 96.88 284 THR A CA 1
ATOM 2362 C C . THR A 1 284 ? -4.808 4.080 6.229 1.00 96.88 284 THR A C 1
ATOM 2364 O O . THR A 1 284 ? -4.031 4.531 5.390 1.00 96.88 284 THR A O 1
ATOM 2367 N N . ARG A 1 285 ? -4.695 2.821 6.677 1.00 97.25 285 ARG A N 1
ATOM 2368 C CA . ARG A 1 285 ? -3.729 1.863 6.115 1.00 97.25 285 ARG A CA 1
ATOM 2369 C C . ARG A 1 285 ? -4.078 1.508 4.676 1.00 97.25 285 ARG A C 1
ATOM 2371 O O . ARG A 1 285 ? -3.186 1.531 3.840 1.00 97.25 285 ARG A O 1
ATOM 2378 N N . GLU A 1 286 ? -5.345 1.227 4.391 1.00 97.00 286 GLU A N 1
ATOM 2379 C CA . GLU A 1 286 ? -5.833 0.969 3.033 1.00 97.00 286 GLU A CA 1
ATOM 2380 C C . GLU A 1 286 ? -5.598 2.177 2.120 1.00 97.00 286 GLU A C 1
ATOM 2382 O O . GLU A 1 286 ? -5.026 2.024 1.046 1.00 97.00 286 GLU A O 1
ATOM 2387 N N . GLU A 1 287 ? -5.934 3.388 2.572 1.00 97.06 287 GLU A N 1
ATOM 2388 C CA . GLU A 1 287 ? -5.674 4.629 1.833 1.00 97.06 287 GLU A CA 1
ATOM 2389 C C . GLU A 1 287 ? -4.173 4.833 1.573 1.00 97.06 287 GLU A C 1
ATOM 2391 O O . GLU A 1 287 ? -3.789 5.264 0.487 1.00 97.06 287 GLU A O 1
ATOM 2396 N N . ARG A 1 288 ? -3.305 4.494 2.535 1.00 97.62 288 ARG A N 1
ATOM 2397 C CA . ARG A 1 288 ? -1.848 4.539 2.345 1.00 97.62 288 ARG A CA 1
ATOM 2398 C C . ARG A 1 288 ? -1.377 3.516 1.314 1.00 97.62 288 ARG A C 1
ATOM 2400 O O . ARG A 1 288 ? -0.585 3.867 0.450 1.00 97.62 288 ARG A O 1
ATOM 2407 N N . ILE A 1 289 ? -1.860 2.277 1.390 1.00 97.75 289 ILE A N 1
ATOM 2408 C CA . ILE A 1 289 ? -1.526 1.230 0.414 1.00 97.75 289 ILE A CA 1
ATOM 2409 C C . ILE A 1 289 ? -1.978 1.664 -0.982 1.00 97.75 289 ILE A C 1
ATOM 2411 O O . ILE A 1 289 ? -1.204 1.570 -1.925 1.00 97.75 289 ILE A O 1
ATOM 2415 N N . PHE A 1 290 ? -3.187 2.207 -1.112 1.00 98.12 290 PHE A N 1
ATOM 2416 C CA . PHE A 1 290 ? -3.699 2.700 -2.386 1.00 98.12 290 PHE A CA 1
ATOM 2417 C C . PHE A 1 290 ? -2.846 3.838 -2.962 1.00 98.12 290 PHE A C 1
ATOM 2419 O O . PHE A 1 290 ? -2.525 3.811 -4.147 1.00 98.12 290 PHE A O 1
ATOM 2426 N N . LYS A 1 291 ? -2.441 4.813 -2.136 1.00 98.25 291 LYS A N 1
ATOM 2427 C CA . LYS A 1 291 ? -1.535 5.892 -2.565 1.00 98.25 291 LYS A CA 1
ATOM 2428 C C . LYS A 1 291 ? -0.201 5.345 -3.064 1.00 98.25 291 LYS A C 1
ATOM 2430 O O . LYS A 1 291 ? 0.210 5.704 -4.160 1.00 98.25 291 LYS A O 1
ATOM 2435 N N . ASN A 1 292 ? 0.413 4.433 -2.310 1.00 98.31 292 ASN A N 1
ATOM 2436 C CA . ASN A 1 292 ? 1.667 3.801 -2.710 1.00 98.31 292 ASN A CA 1
ATOM 2437 C C . ASN A 1 292 ? 1.516 3.047 -4.041 1.00 98.31 292 ASN A C 1
ATOM 2439 O O . ASN A 1 292 ? 2.306 3.258 -4.950 1.00 98.31 292 ASN A O 1
ATOM 2443 N N . LEU A 1 293 ? 0.465 2.234 -4.194 1.00 98.25 293 LEU A N 1
ATOM 2444 C CA . LEU A 1 293 ? 0.197 1.501 -5.438 1.00 98.25 293 LEU A CA 1
ATOM 2445 C C . LEU A 1 293 ? -0.042 2.438 -6.628 1.00 98.25 293 LEU A C 1
ATOM 2447 O O . LEU A 1 293 ? 0.346 2.132 -7.753 1.00 98.25 293 LEU A O 1
ATOM 2451 N N . PHE A 1 294 ? -0.685 3.581 -6.397 1.00 98.12 294 PHE A N 1
ATOM 2452 C CA . PHE A 1 294 ? -0.893 4.588 -7.430 1.00 98.12 294 PHE A CA 1
ATOM 2453 C C . PHE A 1 294 ? 0.422 5.265 -7.842 1.00 98.12 294 PHE A C 1
ATOM 2455 O O . PHE A 1 294 ? 0.683 5.424 -9.034 1.00 98.12 294 PHE A O 1
ATOM 2462 N N . GLU A 1 295 ? 1.263 5.630 -6.873 1.00 98.38 295 GLU A N 1
ATOM 2463 C CA . GLU A 1 295 ? 2.596 6.192 -7.114 1.00 98.38 295 GLU A CA 1
ATOM 2464 C C . GLU A 1 295 ? 3.503 5.197 -7.850 1.00 98.38 295 GLU A C 1
ATOM 2466 O O . GLU A 1 295 ? 4.118 5.559 -8.854 1.00 98.38 295 GLU A O 1
ATOM 2471 N N . GLU A 1 296 ? 3.520 3.933 -7.424 1.00 98.38 296 GLU A N 1
ATOM 2472 C CA . GLU A 1 296 ? 4.223 2.838 -8.101 1.00 98.38 296 GLU A CA 1
ATOM 2473 C C . GLU A 1 296 ? 3.703 2.645 -9.530 1.00 98.38 296 GLU A C 1
ATOM 2475 O O . GLU A 1 296 ? 4.487 2.578 -10.478 1.00 98.38 296 GLU A O 1
ATOM 2480 N N . GLY A 1 297 ? 2.380 2.634 -9.717 1.00 98.25 297 GLY A N 1
ATOM 2481 C CA . GLY A 1 297 ? 1.758 2.545 -11.036 1.00 98.25 297 GLY A CA 1
ATOM 2482 C C . GLY A 1 297 ? 2.170 3.692 -11.964 1.00 98.25 297 GLY A C 1
ATOM 2483 O O . GLY A 1 297 ? 2.455 3.465 -13.143 1.00 98.25 297 GLY A O 1
ATOM 2484 N N . LEU A 1 298 ? 2.257 4.919 -11.442 1.00 98.25 298 LEU A N 1
ATOM 2485 C CA . LEU A 1 298 ? 2.762 6.071 -12.191 1.00 98.25 298 LEU A CA 1
ATOM 2486 C C . LEU A 1 298 ? 4.252 5.945 -12.516 1.00 98.25 298 LEU A C 1
ATOM 2488 O O . LEU A 1 298 ? 4.663 6.304 -13.622 1.00 98.25 298 LEU A O 1
ATOM 2492 N N . GLU A 1 299 ? 5.071 5.448 -11.592 1.00 98.25 299 GLU A N 1
ATOM 2493 C CA . GLU A 1 299 ? 6.506 5.285 -11.827 1.00 98.25 299 GLU A CA 1
ATOM 2494 C C . GLU A 1 299 ? 6.786 4.211 -12.886 1.00 98.25 299 GLU A C 1
ATOM 2496 O O . GLU A 1 299 ? 7.602 4.442 -13.777 1.00 98.25 299 GLU A O 1
ATOM 2501 N N . ILE A 1 300 ? 6.021 3.114 -12.894 1.00 98.31 300 ILE A N 1
ATOM 2502 C CA . ILE A 1 300 ? 6.072 2.092 -13.952 1.00 98.31 300 ILE A CA 1
ATOM 2503 C C . ILE A 1 300 ? 5.735 2.707 -15.317 1.00 98.31 300 ILE A C 1
ATOM 2505 O O . ILE A 1 300 ? 6.425 2.459 -16.308 1.00 98.31 300 ILE A O 1
ATOM 2509 N N . GLN A 1 301 ? 4.695 3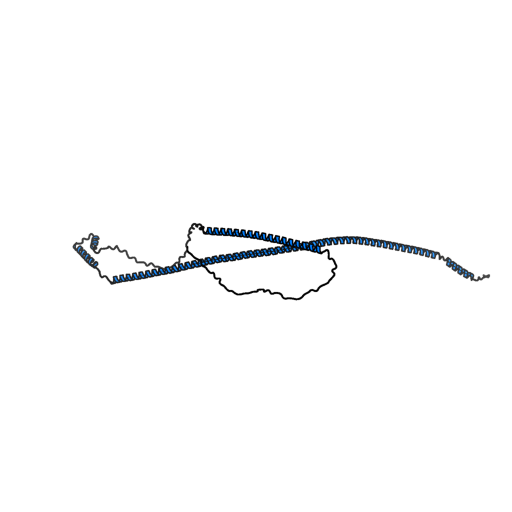.546 -15.399 1.00 97.31 301 GLN A N 1
ATOM 2510 C CA . GLN A 1 301 ? 4.355 4.232 -16.651 1.00 97.31 301 GLN A CA 1
ATOM 2511 C C . GLN A 1 301 ? 5.473 5.177 -17.105 1.00 97.31 301 GLN A C 1
ATOM 2513 O O . GLN A 1 301 ? 5.822 5.197 -18.288 1.00 97.31 301 GLN A O 1
ATOM 2518 N N . LYS A 1 302 ? 6.068 5.942 -16.180 1.00 98.31 302 LYS A N 1
ATOM 2519 C CA . LYS A 1 302 ? 7.212 6.811 -16.486 1.00 98.31 302 LYS A CA 1
ATOM 2520 C C . LYS A 1 302 ? 8.413 6.007 -16.967 1.00 98.31 302 LYS A C 1
ATOM 2522 O O . LYS A 1 302 ? 9.029 6.425 -17.944 1.00 98.31 302 LYS A O 1
ATOM 2527 N N . GLN A 1 303 ? 8.743 4.891 -16.318 1.00 98.25 303 GLN A N 1
ATOM 2528 C CA . GLN A 1 303 ? 9.819 3.995 -16.744 1.00 98.25 303 GLN A CA 1
ATOM 2529 C C . GLN A 1 303 ? 9.562 3.478 -18.154 1.00 98.25 303 GLN A C 1
ATOM 2531 O O . GLN A 1 303 ? 10.381 3.723 -19.030 1.00 98.25 303 GLN A O 1
ATOM 2536 N N . ARG A 1 304 ? 8.369 2.944 -18.433 1.00 98.12 304 ARG A N 1
ATOM 2537 C CA . ARG A 1 304 ? 8.010 2.482 -19.781 1.00 98.12 304 ARG A CA 1
ATOM 2538 C C . ARG A 1 304 ? 8.169 3.574 -20.843 1.00 98.12 304 ARG A C 1
ATOM 2540 O O . ARG A 1 304 ? 8.628 3.304 -21.950 1.00 98.12 304 ARG A O 1
ATOM 2547 N N . LEU A 1 305 ? 7.808 4.819 -20.529 1.00 98.25 305 LEU A N 1
ATOM 2548 C CA . LEU A 1 305 ? 8.022 5.950 -21.437 1.00 98.25 305 LEU A CA 1
ATOM 2549 C C . LEU A 1 305 ? 9.505 6.300 -21.611 1.00 98.25 305 LEU A C 1
ATOM 2551 O O . LEU A 1 305 ? 9.905 6.692 -22.708 1.00 98.25 305 LEU A O 1
ATOM 2555 N N . ARG A 1 306 ? 10.320 6.193 -20.556 1.00 98.31 306 ARG A N 1
ATOM 2556 C CA . ARG A 1 306 ? 11.777 6.371 -20.650 1.00 98.31 306 ARG A CA 1
ATOM 2557 C C . ARG A 1 306 ? 12.392 5.280 -21.518 1.00 98.31 306 ARG A C 1
ATOM 2559 O O . ARG A 1 306 ? 13.132 5.628 -22.430 1.00 98.31 306 ARG A O 1
ATOM 2566 N N . ASP A 1 307 ? 12.005 4.026 -21.324 1.00 98.19 307 ASP A N 1
ATOM 2567 C CA . ASP A 1 307 ? 12.500 2.887 -22.100 1.00 98.19 307 ASP A CA 1
ATOM 2568 C C . ASP A 1 307 ? 12.152 3.039 -23.583 1.00 98.19 307 ASP A C 1
ATOM 2570 O O . ASP A 1 307 ? 13.019 2.910 -24.440 1.00 98.19 307 ASP A O 1
ATOM 2574 N N . LEU A 1 308 ? 10.917 3.443 -23.908 1.00 98.25 308 LEU A N 1
ATOM 2575 C CA . LEU A 1 308 ? 10.524 3.739 -25.292 1.00 98.25 308 LEU A CA 1
ATOM 2576 C C . LEU A 1 308 ? 11.336 4.889 -25.905 1.00 98.25 308 LEU A C 1
ATOM 2578 O O . LEU A 1 308 ? 11.669 4.855 -27.090 1.00 98.25 308 LEU A O 1
ATOM 2582 N N . ARG A 1 309 ? 11.662 5.924 -25.119 1.00 98.12 309 ARG A N 1
ATOM 2583 C CA . ARG A 1 309 ? 12.514 7.031 -25.581 1.00 98.12 309 ARG A CA 1
ATOM 2584 C C . ARG A 1 309 ? 13.953 6.580 -25.806 1.00 98.12 309 ARG A C 1
ATOM 2586 O O . ARG A 1 309 ? 14.555 7.042 -26.772 1.00 98.12 309 ARG A O 1
ATOM 2593 N N . ILE A 1 310 ? 14.488 5.726 -24.935 1.00 98.31 310 ILE A N 1
ATOM 2594 C CA . ILE A 1 310 ? 15.825 5.139 -25.069 1.00 98.31 310 ILE A CA 1
ATOM 2595 C C . ILE A 1 310 ? 15.863 4.268 -26.320 1.00 98.31 310 ILE A C 1
ATOM 2597 O O . ILE A 1 310 ? 16.657 4.552 -27.206 1.00 98.31 310 ILE A O 1
ATOM 2601 N N . TYR A 1 311 ? 14.917 3.343 -26.474 1.00 98.38 311 TYR A N 1
ATOM 2602 C CA . TYR A 1 311 ? 14.797 2.494 -27.657 1.00 98.38 311 TYR A CA 1
ATOM 2603 C C . TYR A 1 311 ? 14.718 3.308 -28.958 1.00 98.38 311 TYR A C 1
ATOM 2605 O O . TYR A 1 311 ? 15.427 3.043 -29.924 1.00 98.38 311 TYR A O 1
ATOM 2613 N N . ALA A 1 312 ? 13.902 4.367 -28.986 1.00 98.19 312 ALA A N 1
ATOM 2614 C CA . ALA A 1 312 ? 13.816 5.235 -30.157 1.00 98.19 312 ALA A CA 1
ATOM 2615 C C . ALA A 1 312 ? 15.117 6.016 -30.426 1.00 98.19 312 ALA A C 1
ATOM 2617 O O . ALA A 1 312 ? 15.380 6.385 -31.569 1.00 98.19 312 ALA A O 1
ATOM 2618 N N . ARG A 1 313 ? 15.907 6.348 -29.397 1.00 98.12 313 ARG A N 1
ATOM 2619 C CA . ARG A 1 313 ? 17.236 6.959 -29.571 1.00 98.12 313 ARG A CA 1
ATOM 2620 C C . ARG A 1 313 ? 18.224 5.932 -30.104 1.00 98.12 313 ARG A C 1
ATOM 2622 O O . ARG A 1 313 ? 18.821 6.191 -31.137 1.00 98.12 313 ARG A O 1
ATOM 2629 N N . GLU A 1 314 ? 18.297 4.762 -29.483 1.00 98.12 314 GLU A N 1
ATOM 2630 C CA . GLU A 1 314 ? 19.152 3.656 -29.916 1.00 98.12 314 GLU A CA 1
ATOM 2631 C C . GLU A 1 314 ? 18.886 3.275 -31.369 1.00 98.12 314 GLU A C 1
ATOM 2633 O O . GLU A 1 314 ? 19.835 3.145 -32.131 1.00 98.12 314 GLU A O 1
ATOM 2638 N N . LYS A 1 315 ? 17.619 3.209 -31.799 1.00 97.44 315 LYS A N 1
ATOM 2639 C CA . LYS A 1 315 ? 17.291 2.901 -33.197 1.00 97.44 315 LYS A CA 1
ATOM 2640 C C . LYS A 1 315 ? 17.783 3.969 -34.178 1.00 97.44 315 LYS A C 1
ATOM 2642 O O . LYS A 1 315 ? 18.238 3.630 -35.266 1.00 97.44 315 LYS A O 1
ATOM 2647 N N . ARG A 1 316 ? 17.721 5.253 -33.805 1.00 97.31 316 ARG A N 1
ATOM 2648 C CA . ARG A 1 316 ? 18.304 6.335 -34.622 1.00 97.31 316 ARG A CA 1
ATOM 2649 C C . ARG A 1 316 ? 19.826 6.264 -34.628 1.00 97.31 316 ARG A C 1
ATOM 2651 O O . ARG A 1 316 ? 20.442 6.541 -35.648 1.00 97.31 316 ARG A O 1
ATOM 2658 N N . ASP A 1 317 ? 20.432 5.933 -33.497 1.00 97.62 317 ASP A N 1
ATOM 2659 C CA . ASP A 1 317 ? 21.885 5.836 -33.365 1.00 97.62 317 ASP A CA 1
ATOM 2660 C C . ASP A 1 317 ? 22.433 4.655 -34.159 1.00 97.62 317 ASP A C 1
ATOM 2662 O O . ASP A 1 317 ? 23.457 4.794 -34.813 1.00 97.62 317 ASP A O 1
ATOM 2666 N N . GLU A 1 318 ? 21.730 3.527 -34.154 1.00 97.94 318 GLU A N 1
ATOM 2667 C CA . GLU A 1 318 ? 22.036 2.353 -34.966 1.00 97.94 318 GLU A CA 1
ATOM 2668 C C . GLU A 1 318 ? 22.006 2.692 -36.458 1.00 97.94 318 GLU A C 1
ATOM 2670 O O . GLU A 1 318 ? 23.012 2.495 -37.126 1.00 97.94 318 GLU A O 1
ATOM 2675 N N . GLN A 1 319 ? 20.940 3.335 -36.949 1.00 97.00 319 GLN A N 1
ATOM 2676 C CA . GLN A 1 319 ? 20.875 3.806 -38.340 1.00 97.00 319 GLN A CA 1
ATOM 2677 C C . GLN A 1 319 ? 22.019 4.768 -38.681 1.00 97.00 319 GLN A C 1
ATOM 2679 O O . GLN A 1 319 ? 22.620 4.681 -39.746 1.00 97.00 319 GLN A O 1
ATOM 2684 N N . ARG A 1 320 ? 22.362 5.686 -37.766 1.00 97.38 320 ARG A N 1
ATOM 2685 C CA . ARG A 1 320 ? 23.507 6.587 -37.963 1.00 97.38 320 ARG A CA 1
ATOM 2686 C C . ARG A 1 320 ? 24.829 5.828 -38.041 1.00 97.38 320 ARG A C 1
ATOM 2688 O O . ARG A 1 320 ? 25.670 6.205 -38.845 1.00 97.38 320 ARG A O 1
ATOM 2695 N N . ARG A 1 321 ? 25.018 4.787 -37.226 1.00 98.00 321 ARG A N 1
ATOM 2696 C CA . ARG A 1 321 ? 26.215 3.936 -37.276 1.00 98.00 321 ARG A CA 1
ATOM 2697 C C . ARG A 1 321 ? 26.270 3.132 -38.568 1.00 98.00 321 ARG A C 1
ATOM 2699 O O . ARG A 1 321 ? 27.327 3.094 -39.173 1.00 98.00 321 ARG A O 1
ATOM 2706 N N . GLU A 1 322 ? 25.158 2.539 -38.996 1.00 97.50 322 GLU A N 1
ATOM 2707 C CA . GLU A 1 322 ? 25.068 1.813 -40.269 1.00 97.50 322 GLU A CA 1
ATOM 2708 C C . GLU A 1 322 ? 25.463 2.727 -41.436 1.00 97.50 322 GLU A C 1
ATOM 2710 O O . GLU A 1 322 ? 26.390 2.405 -42.172 1.00 97.50 322 GLU A O 1
ATOM 2715 N N . HIS A 1 323 ? 24.872 3.923 -41.528 1.00 97.31 323 HIS A N 1
ATOM 2716 C CA . HIS A 1 323 ? 25.244 4.904 -42.551 1.00 97.31 323 HIS A CA 1
ATOM 2717 C C . HIS A 1 323 ? 26.699 5.363 -42.455 1.00 97.31 323 HIS A C 1
ATOM 2719 O O . HIS A 1 323 ? 27.350 5.573 -43.474 1.00 97.31 323 HIS A O 1
ATOM 2725 N N . GLN A 1 324 ? 27.226 5.527 -41.243 1.00 97.38 324 GLN A N 1
ATOM 2726 C CA . GLN A 1 324 ? 28.624 5.895 -41.052 1.00 97.38 324 GLN A CA 1
ATOM 2727 C C . GLN A 1 324 ? 29.563 4.786 -41.550 1.00 97.38 324 GLN A C 1
ATOM 2729 O O . GLN A 1 324 ? 30.522 5.082 -42.252 1.00 97.38 324 GLN A O 1
ATOM 2734 N N . ILE A 1 325 ? 29.257 3.521 -41.253 1.00 97.81 325 ILE A N 1
ATOM 2735 C CA . ILE A 1 325 ? 30.019 2.362 -41.738 1.00 97.81 325 ILE A CA 1
ATOM 2736 C C . ILE A 1 325 ? 29.947 2.272 -43.268 1.00 97.81 325 ILE A C 1
ATOM 2738 O O . ILE A 1 325 ? 30.960 2.017 -43.915 1.00 97.81 325 ILE A O 1
ATOM 2742 N N . GLU A 1 326 ? 28.775 2.511 -43.864 1.00 97.25 326 GLU A N 1
ATOM 2743 C CA . GLU A 1 326 ? 28.617 2.574 -45.323 1.00 97.25 326 GLU A CA 1
ATOM 2744 C C . GLU A 1 326 ? 29.515 3.662 -45.928 1.00 97.25 326 GLU A C 1
ATOM 2746 O O . GLU A 1 326 ? 30.275 3.385 -46.858 1.00 97.25 326 GLU A O 1
ATOM 2751 N N . LEU A 1 327 ? 29.492 4.876 -45.370 1.00 97.75 327 LEU A N 1
ATOM 2752 C CA . LEU A 1 327 ? 30.343 5.981 -45.818 1.00 97.75 327 LEU A CA 1
ATOM 2753 C C . LEU A 1 327 ? 31.832 5.660 -45.670 1.00 97.75 327 LEU A C 1
ATOM 2755 O O . LEU A 1 327 ? 32.588 5.887 -46.609 1.00 97.75 327 LEU A O 1
ATOM 2759 N N . GLU A 1 328 ? 32.244 5.091 -44.539 1.00 97.88 328 GLU A N 1
ATOM 2760 C CA . GLU A 1 328 ? 33.629 4.675 -44.297 1.00 97.88 328 GLU A CA 1
ATOM 2761 C C . GLU A 1 328 ? 34.070 3.580 -45.277 1.00 97.88 328 GLU A C 1
ATOM 2763 O O . GLU A 1 328 ? 35.188 3.617 -45.788 1.00 97.88 328 GLU A O 1
ATOM 2768 N N . SER A 1 329 ? 33.190 2.628 -45.603 1.00 97.50 329 SER A N 1
ATOM 2769 C CA . SER A 1 329 ? 33.484 1.588 -46.595 1.00 97.50 329 SER A CA 1
ATOM 2770 C C . SER A 1 329 ? 33.679 2.165 -48.001 1.00 97.50 329 SER A C 1
ATOM 2772 O O . SER A 1 329 ? 34.607 1.765 -48.705 1.00 97.50 329 SER A O 1
ATOM 2774 N N . LEU A 1 330 ? 32.863 3.153 -48.389 1.00 97.06 330 LEU A N 1
ATOM 2775 C CA . LEU A 1 330 ? 33.006 3.864 -49.658 1.00 97.06 330 LEU A CA 1
ATOM 2776 C C . LEU A 1 330 ? 34.270 4.722 -49.674 1.00 97.06 330 LEU A C 1
ATOM 2778 O O . LEU A 1 330 ? 34.986 4.737 -50.672 1.00 97.06 330 LEU A O 1
ATOM 2782 N N . GLU A 1 331 ? 34.565 5.417 -48.577 1.00 97.12 331 GLU A N 1
ATOM 2783 C CA . GLU A 1 331 ? 35.784 6.207 -48.435 1.00 97.12 331 GLU A CA 1
ATOM 2784 C C . GLU A 1 331 ? 37.023 5.324 -48.590 1.00 97.12 331 GLU A C 1
ATOM 2786 O O . GLU A 1 331 ? 37.924 5.675 -49.347 1.00 97.12 331 GLU A O 1
ATOM 2791 N N . ASN A 1 332 ? 37.048 4.161 -47.936 1.00 97.56 332 ASN A N 1
ATOM 2792 C CA . ASN A 1 332 ? 38.144 3.205 -48.065 1.00 97.56 332 ASN A CA 1
ATOM 2793 C C . ASN A 1 332 ? 38.253 2.663 -49.495 1.00 97.56 332 ASN A C 1
ATOM 2795 O O . ASN A 1 332 ? 39.345 2.670 -50.051 1.00 97.56 332 ASN A O 1
ATOM 2799 N N . TYR A 1 333 ? 37.133 2.307 -50.136 1.00 97.69 333 TYR A N 1
ATOM 2800 C CA . TYR A 1 333 ? 37.135 1.891 -51.541 1.00 97.69 333 TYR A CA 1
ATOM 2801 C C . TYR A 1 333 ? 37.773 2.949 -52.447 1.00 97.69 333 TYR A C 1
ATOM 2803 O O . TYR A 1 333 ? 38.664 2.639 -53.235 1.00 97.69 333 TYR A O 1
ATOM 2811 N N . TYR A 1 334 ? 37.355 4.212 -52.332 1.00 97.56 334 TYR A N 1
ATOM 2812 C CA . TYR A 1 334 ? 37.915 5.275 -53.163 1.00 97.56 334 TYR A CA 1
ATOM 2813 C C . TYR A 1 334 ? 39.362 5.601 -52.800 1.00 97.56 334 TYR A C 1
ATOM 2815 O O . TYR A 1 334 ? 40.155 5.849 -53.706 1.00 97.56 334 TYR A O 1
ATOM 2823 N N . LYS A 1 335 ? 39.738 5.561 -51.517 1.00 97.75 335 LYS A N 1
ATOM 2824 C CA . LYS A 1 335 ? 41.140 5.681 -51.095 1.00 97.75 335 LYS A CA 1
ATOM 2825 C C . LYS A 1 335 ? 42.004 4.622 -51.764 1.00 97.75 335 LYS A C 1
ATOM 2827 O O . LYS A 1 335 ? 43.014 4.990 -52.346 1.00 97.75 335 LYS A O 1
ATOM 2832 N N . ASP A 1 336 ? 41.573 3.363 -51.771 1.00 97.62 336 ASP A N 1
ATOM 2833 C CA . ASP A 1 336 ? 42.308 2.275 -52.417 1.00 97.62 336 ASP A CA 1
ATOM 2834 C C . ASP A 1 336 ? 42.424 2.498 -53.935 1.00 97.62 336 ASP A C 1
ATOM 2836 O O . ASP A 1 336 ? 43.508 2.347 -54.497 1.00 97.62 336 ASP A O 1
ATOM 2840 N N . GLN A 1 337 ? 41.350 2.944 -54.606 1.00 96.38 337 GLN A N 1
ATOM 2841 C CA . GLN A 1 337 ? 41.399 3.315 -56.031 1.00 96.38 337 GLN A CA 1
ATOM 2842 C C . GLN A 1 337 ? 42.407 4.440 -56.299 1.00 96.38 337 GLN A C 1
ATOM 2844 O O . GLN A 1 337 ? 43.205 4.358 -57.234 1.00 96.38 337 GLN A O 1
ATOM 2849 N N . PHE A 1 338 ? 42.405 5.486 -55.470 1.00 97.38 338 PHE A N 1
ATOM 2850 C CA . PHE A 1 338 ? 43.364 6.581 -55.592 1.00 97.38 338 PHE A CA 1
ATOM 2851 C C . PHE A 1 338 ? 44.790 6.137 -55.275 1.00 97.38 338 PHE A C 1
ATOM 2853 O O . PHE A 1 338 ? 45.710 6.577 -55.957 1.00 97.38 338 PHE A O 1
ATOM 2860 N N . SER A 1 339 ? 44.985 5.253 -54.299 1.00 97.75 339 SER A N 1
ATOM 2861 C CA . SER A 1 339 ? 46.287 4.677 -53.973 1.00 97.75 339 SER A CA 1
ATOM 2862 C C . SER A 1 339 ? 46.839 3.847 -55.130 1.00 97.75 339 SER A C 1
ATOM 2864 O O . SER A 1 339 ? 47.992 4.050 -55.497 1.00 97.75 339 SER A O 1
ATOM 2866 N N . MET A 1 340 ? 46.022 3.001 -55.768 1.00 96.44 340 MET A N 1
ATOM 2867 C CA . MET A 1 340 ? 46.432 2.244 -56.958 1.00 96.44 340 MET A CA 1
ATOM 2868 C C . MET A 1 340 ? 46.814 3.166 -58.122 1.00 96.44 340 MET A C 1
ATOM 2870 O O . MET A 1 340 ? 47.829 2.947 -58.779 1.00 96.44 340 MET A O 1
ATOM 2874 N N . LEU A 1 341 ? 46.037 4.227 -58.368 1.00 96.69 341 LEU A N 1
ATOM 2875 C CA . LEU A 1 341 ? 46.359 5.214 -59.404 1.00 96.69 341 LEU A CA 1
ATOM 2876 C C . LEU A 1 341 ? 47.629 6.004 -59.074 1.00 96.69 341 LEU A C 1
ATOM 2878 O O . LEU A 1 341 ? 48.451 6.237 -59.955 1.00 96.69 341 LEU A O 1
ATOM 2882 N N . ALA A 1 342 ? 47.804 6.409 -57.818 1.00 97.62 342 ALA A N 1
ATOM 2883 C CA . ALA A 1 342 ? 48.997 7.112 -57.365 1.00 97.62 342 ALA A CA 1
ATOM 2884 C C . ALA A 1 342 ? 50.245 6.228 -57.481 1.00 97.62 342 ALA A C 1
ATOM 2886 O O . ALA A 1 342 ? 51.299 6.717 -57.890 1.00 97.62 342 ALA A O 1
ATOM 2887 N N . GLU A 1 343 ? 50.128 4.935 -57.172 1.00 96.94 343 GLU A N 1
ATOM 2888 C CA . GLU A 1 343 ? 51.194 3.958 -57.374 1.00 96.94 343 GLU A CA 1
ATOM 2889 C C . GLU A 1 343 ? 51.518 3.792 -58.863 1.00 96.94 343 GLU A C 1
ATOM 2891 O O . GLU A 1 343 ? 52.681 3.936 -59.235 1.00 96.94 343 GLU A O 1
ATOM 2896 N N . ALA A 1 344 ? 50.513 3.595 -59.723 1.00 97.12 344 ALA A N 1
ATOM 2897 C CA . ALA A 1 344 ? 50.708 3.481 -61.170 1.00 97.12 344 ALA A CA 1
ATOM 2898 C C . ALA A 1 344 ? 51.380 4.734 -61.762 1.00 97.12 344 ALA A C 1
ATOM 2900 O O . ALA A 1 344 ? 52.362 4.630 -62.492 1.00 97.12 344 ALA A O 1
ATOM 2901 N N . ILE A 1 345 ? 50.920 5.932 -61.386 1.00 96.75 345 ILE A N 1
ATOM 2902 C CA . ILE A 1 345 ? 51.542 7.202 -61.792 1.00 96.75 345 ILE A CA 1
ATOM 2903 C C . ILE A 1 345 ? 52.987 7.291 -61.282 1.00 96.75 345 ILE A C 1
ATOM 2905 O O . ILE A 1 345 ? 53.874 7.746 -62.002 1.00 96.75 345 ILE A O 1
ATOM 2909 N N . SER A 1 346 ? 53.247 6.856 -60.048 1.00 96.56 346 SER A N 1
ATOM 2910 C CA . SER A 1 346 ? 54.597 6.870 -59.473 1.00 96.56 346 SER A CA 1
ATOM 2911 C C . SER A 1 346 ? 55.542 5.918 -60.208 1.00 96.56 346 SER A C 1
ATOM 2913 O O . SER A 1 346 ? 56.696 6.277 -60.442 1.00 96.56 346 SER A O 1
ATOM 2915 N N . GLN A 1 347 ? 55.059 4.738 -60.602 1.00 96.25 347 GLN A N 1
ATOM 2916 C CA . GLN A 1 347 ? 55.805 3.789 -61.430 1.00 96.25 347 GLN A CA 1
ATOM 2917 C C . GLN A 1 347 ? 56.121 4.399 -62.803 1.00 96.25 347 GLN A C 1
ATOM 2919 O O . GLN A 1 347 ? 57.287 4.428 -63.190 1.00 96.25 347 GLN A O 1
ATOM 2924 N N . GLU A 1 348 ? 55.140 5.007 -63.477 1.00 95.69 348 GLU A N 1
ATOM 2925 C CA . GLU A 1 348 ? 55.349 5.721 -64.748 1.00 95.69 348 GLU A CA 1
ATOM 2926 C C . GLU A 1 348 ? 56.393 6.842 -64.619 1.00 95.69 348 GLU A C 1
ATOM 2928 O O . GLU A 1 348 ? 57.294 6.961 -65.450 1.00 95.69 348 GLU A O 1
ATOM 2933 N N . PHE A 1 349 ? 56.352 7.641 -63.546 1.00 96.56 349 PHE A N 1
ATOM 2934 C CA . PHE A 1 349 ? 57.375 8.664 -63.302 1.00 96.56 349 PHE A CA 1
ATOM 2935 C C . PHE A 1 349 ? 58.771 8.067 -63.107 1.00 96.56 349 PHE A C 1
ATOM 2937 O O . PHE A 1 349 ? 59.748 8.616 -63.621 1.00 96.56 349 PHE A O 1
ATOM 2944 N N . GLN A 1 350 ? 58.891 6.953 -62.381 1.00 95.75 350 GLN A N 1
ATOM 2945 C CA . GLN A 1 350 ? 60.169 6.258 -62.215 1.00 95.75 350 GLN A CA 1
ATOM 2946 C C . GLN A 1 350 ? 60.673 5.689 -63.551 1.00 95.75 350 GLN A C 1
ATOM 2948 O O . GLN A 1 350 ? 61.862 5.808 -63.866 1.00 95.75 350 GLN A O 1
ATOM 2953 N N . GLU A 1 351 ? 59.790 5.136 -64.380 1.00 95.94 351 GLU A N 1
ATOM 2954 C CA . GLU A 1 351 ? 60.124 4.669 -65.726 1.00 95.94 351 GLU A CA 1
ATOM 2955 C C . GLU A 1 351 ? 60.577 5.808 -66.642 1.00 95.94 351 GLU A C 1
ATOM 2957 O O . GLU A 1 351 ? 61.611 5.699 -67.300 1.00 95.94 351 GLU A O 1
ATOM 2962 N N . ILE A 1 352 ? 59.858 6.930 -66.661 1.00 95.56 352 ILE A N 1
ATOM 2963 C CA . ILE A 1 352 ? 60.254 8.117 -67.426 1.00 95.56 352 ILE A CA 1
ATOM 2964 C C . ILE A 1 352 ? 61.620 8.601 -66.947 1.00 95.56 352 ILE A C 1
ATOM 2966 O O . ILE A 1 352 ? 62.518 8.786 -67.763 1.00 95.56 352 ILE A O 1
ATOM 2970 N N . GLN A 1 353 ? 61.833 8.711 -65.634 1.00 95.81 353 GLN A N 1
ATOM 2971 C CA . GLN A 1 353 ? 63.108 9.167 -65.089 1.00 95.81 353 GLN A CA 1
ATOM 2972 C C . GLN A 1 353 ? 64.268 8.225 -65.455 1.00 95.81 353 GLN A C 1
ATOM 2974 O O . GLN A 1 353 ? 65.380 8.678 -65.736 1.00 95.81 353 GLN A O 1
ATOM 2979 N N . THR A 1 354 ? 64.050 6.908 -65.446 1.00 95.56 354 THR A N 1
ATOM 2980 C CA . THR A 1 354 ? 65.080 5.940 -65.856 1.00 95.56 354 THR A CA 1
ATOM 2981 C C . THR A 1 354 ? 65.352 6.007 -67.360 1.00 95.56 354 THR A C 1
ATOM 2983 O O . THR A 1 354 ? 66.522 6.011 -67.753 1.00 95.56 354 THR A O 1
ATOM 2986 N N . ARG A 1 355 ? 64.316 6.158 -68.198 1.00 95.19 355 ARG A N 1
ATOM 2987 C CA . ARG A 1 355 ? 64.448 6.391 -69.648 1.00 95.19 355 ARG A CA 1
ATOM 2988 C C . ARG A 1 355 ? 65.194 7.693 -69.944 1.00 95.19 355 ARG A C 1
ATOM 2990 O O . ARG A 1 355 ? 66.125 7.681 -70.743 1.00 95.19 355 ARG A O 1
ATOM 2997 N N . GLU A 1 356 ? 64.858 8.787 -69.267 1.00 95.38 356 GLU A N 1
ATOM 2998 C CA . GLU A 1 356 ? 65.540 10.082 -69.382 1.00 95.38 356 GLU A CA 1
ATOM 2999 C C . GLU A 1 356 ? 67.014 9.980 -68.983 1.00 95.38 356 GLU A C 1
ATOM 3001 O O . GLU A 1 356 ? 67.885 10.443 -69.719 1.00 95.38 356 GLU A O 1
ATOM 3006 N N . LYS A 1 357 ? 67.327 9.320 -67.859 1.00 95.88 357 LYS A N 1
ATOM 3007 C CA . LYS A 1 357 ? 68.716 9.067 -67.440 1.00 95.88 357 LYS A CA 1
ATOM 3008 C C . LYS A 1 357 ? 69.475 8.247 -68.485 1.00 95.88 357 LYS A C 1
ATOM 3010 O O . LYS A 1 357 ? 70.611 8.590 -68.807 1.00 95.88 357 LYS A O 1
ATOM 3015 N N . ALA A 1 358 ? 68.864 7.199 -69.039 1.00 94.69 358 ALA A N 1
ATOM 3016 C CA . ALA A 1 358 ? 69.473 6.381 -70.086 1.00 94.69 358 ALA A CA 1
ATOM 3017 C C . ALA A 1 358 ? 69.714 7.183 -71.379 1.00 94.69 358 ALA A C 1
ATOM 3019 O O . ALA A 1 358 ? 70.804 7.115 -71.951 1.00 94.69 358 ALA A O 1
ATOM 3020 N N . GLN A 1 359 ? 68.747 7.999 -71.807 1.00 93.88 359 GLN A N 1
ATOM 3021 C CA . GLN A 1 359 ? 68.895 8.897 -72.957 1.00 93.88 359 GLN A CA 1
ATOM 3022 C C . GLN A 1 359 ? 69.982 9.950 -72.721 1.00 93.88 359 GLN A C 1
ATOM 3024 O O . GLN A 1 359 ? 70.831 10.156 -73.587 1.00 93.88 359 GLN A O 1
ATOM 3029 N N . ALA A 1 360 ? 70.020 10.571 -71.539 1.00 95.31 360 ALA A N 1
ATOM 3030 C CA . ALA A 1 360 ? 71.055 11.529 -71.168 1.00 95.31 360 ALA A CA 1
ATOM 3031 C C . ALA A 1 360 ? 72.450 10.882 -71.180 1.00 95.31 360 ALA A C 1
ATOM 3033 O O . ALA A 1 360 ? 73.396 11.475 -71.696 1.00 95.31 360 ALA A O 1
ATOM 3034 N N . GLN A 1 361 ? 72.585 9.649 -70.679 1.00 95.25 361 GLN A N 1
ATOM 3035 C CA . GLN A 1 361 ? 73.838 8.894 -70.746 1.00 95.25 361 GLN A CA 1
ATOM 3036 C C . GLN A 1 361 ? 74.242 8.560 -72.187 1.00 95.25 361 GLN A C 1
ATOM 3038 O O . GLN A 1 361 ? 75.404 8.757 -72.542 1.00 95.25 361 GLN A O 1
ATOM 3043 N N . MET A 1 362 ? 73.314 8.097 -73.034 1.00 94.06 362 MET A N 1
ATOM 3044 C CA . MET A 1 362 ? 73.590 7.873 -74.461 1.00 94.06 362 MET A CA 1
ATOM 3045 C C . MET A 1 362 ? 74.029 9.161 -75.160 1.00 94.06 362 MET A C 1
ATOM 3047 O O . MET A 1 362 ? 75.008 9.152 -75.903 1.00 94.06 362 MET A O 1
ATOM 3051 N N . LEU A 1 363 ? 73.362 10.284 -74.883 1.00 95.00 363 LEU A N 1
ATOM 3052 C CA . LEU A 1 363 ? 73.719 11.584 -75.444 1.00 95.00 363 LEU A CA 1
ATOM 3053 C C . LEU A 1 363 ? 75.120 12.022 -75.000 1.00 95.00 363 LEU A C 1
ATOM 3055 O O . LEU A 1 363 ? 75.887 12.532 -75.813 1.00 95.00 363 LEU A O 1
ATOM 3059 N N . GLN A 1 364 ? 75.483 11.811 -73.732 1.00 94.38 364 GLN A N 1
ATOM 3060 C CA . GLN A 1 364 ? 76.835 12.096 -73.240 1.00 94.38 364 GLN A CA 1
ATOM 3061 C C . GLN A 1 364 ? 77.890 11.212 -73.913 1.00 94.38 364 GLN A C 1
ATOM 3063 O O . GLN A 1 364 ? 78.929 11.731 -74.327 1.00 94.38 364 GLN A O 1
ATOM 3068 N N . LYS A 1 365 ? 77.612 9.912 -74.091 1.00 95.00 365 LYS A N 1
ATOM 3069 C CA . LYS A 1 365 ? 78.489 8.996 -74.839 1.00 95.00 365 LYS A CA 1
ATOM 3070 C C . LYS A 1 365 ? 78.677 9.466 -76.282 1.00 95.00 365 LYS A C 1
ATOM 3072 O O . LYS A 1 365 ? 79.812 9.683 -76.698 1.00 95.00 365 LYS A O 1
ATOM 3077 N N . SER A 1 366 ? 77.589 9.766 -76.992 1.00 93.56 366 SER A N 1
ATOM 3078 C CA . SER A 1 366 ? 77.637 10.310 -78.356 1.00 93.56 366 SER A CA 1
ATOM 3079 C C . SER A 1 366 ? 78.430 11.625 -78.431 1.00 93.56 366 SER A C 1
ATOM 3081 O O . SER A 1 366 ? 79.306 11.772 -79.281 1.00 93.56 366 SER A O 1
ATOM 3083 N N . LYS A 1 367 ? 78.231 12.555 -77.483 1.00 94.50 367 LYS A N 1
ATOM 3084 C CA . LYS A 1 367 ? 79.041 13.784 -77.374 1.00 94.50 367 LYS A CA 1
ATOM 3085 C C . LYS A 1 367 ? 80.529 13.493 -77.156 1.00 94.50 367 LYS A C 1
ATOM 3087 O O . LYS A 1 367 ? 81.367 14.201 -77.709 1.00 94.50 367 LYS A O 1
ATOM 3092 N N . SER A 1 368 ? 80.890 12.511 -76.326 1.00 94.31 368 SER A N 1
ATOM 3093 C CA . SER A 1 368 ? 82.296 12.121 -76.141 1.00 94.31 368 SER A CA 1
ATOM 3094 C C . SER A 1 368 ? 82.893 11.450 -77.379 1.00 94.31 368 SER A C 1
ATOM 3096 O O . SER A 1 368 ? 84.031 11.746 -77.722 1.00 94.31 368 SER A O 1
ATOM 3098 N N . GLU A 1 369 ? 82.124 10.629 -78.097 1.00 94.62 369 GLU A N 1
ATOM 3099 C CA . GLU A 1 369 ? 82.551 10.010 -79.355 1.00 94.62 369 GLU A CA 1
ATOM 3100 C C . GLU A 1 369 ? 82.788 11.052 -80.450 1.00 94.62 369 GLU A C 1
ATOM 3102 O O . GLU A 1 369 ? 83.817 10.999 -81.115 1.00 94.62 369 GLU A O 1
ATOM 3107 N N . VAL A 1 370 ? 81.883 12.026 -80.614 1.00 95.06 370 VAL A N 1
ATOM 3108 C CA . VAL A 1 370 ? 82.063 13.140 -81.563 1.00 95.06 370 VAL A CA 1
ATOM 3109 C C . VAL A 1 370 ? 83.296 13.963 -81.201 1.00 95.06 370 VAL A C 1
ATOM 3111 O O . VAL A 1 370 ? 84.117 14.224 -82.075 1.00 95.06 370 VAL A O 1
ATOM 3114 N N . ARG A 1 371 ? 83.480 14.312 -79.918 1.00 94.81 371 ARG A N 1
ATOM 3115 C CA . ARG A 1 371 ? 84.698 15.003 -79.461 1.00 94.81 371 ARG A CA 1
ATOM 3116 C C . ARG A 1 371 ? 85.959 14.194 -79.761 1.00 94.81 371 ARG A C 1
ATOM 3118 O O . ARG A 1 371 ? 86.903 14.758 -80.290 1.00 94.81 371 ARG A O 1
ATOM 3125 N N . SER A 1 372 ? 85.956 12.887 -79.496 1.00 94.25 372 SER A N 1
ATOM 3126 C CA . SER A 1 372 ? 87.096 12.010 -79.789 1.00 94.25 372 SER A CA 1
ATOM 3127 C C . SER A 1 372 ? 87.365 11.878 -81.294 1.00 94.25 372 SER A C 1
ATOM 3129 O O . SER A 1 372 ? 88.522 11.839 -81.699 1.00 94.25 372 SER A O 1
ATOM 3131 N N . LYS A 1 373 ? 86.325 11.837 -82.141 1.00 94.81 373 LYS A N 1
ATOM 3132 C CA . LYS A 1 373 ? 86.475 11.861 -83.607 1.00 94.81 373 LYS A CA 1
ATOM 3133 C C . LYS A 1 373 ? 87.086 13.176 -84.083 1.00 94.81 373 LYS A C 1
ATOM 3135 O O . LYS A 1 373 ? 88.077 13.132 -84.796 1.00 94.81 373 LYS A O 1
ATOM 3140 N N . MET A 1 374 ? 86.559 14.314 -83.628 1.00 93.56 374 MET A N 1
ATOM 3141 C CA . MET A 1 374 ? 87.126 15.629 -83.937 1.00 93.56 374 MET A CA 1
ATOM 3142 C C . MET A 1 374 ? 88.572 15.755 -83.455 1.00 93.56 374 MET A C 1
ATOM 3144 O O . MET A 1 374 ? 89.405 16.288 -84.169 1.00 93.56 374 MET A O 1
ATOM 3148 N N . GLU A 1 375 ? 88.891 15.256 -82.261 1.00 93.94 375 GLU A N 1
ATOM 3149 C CA . GLU A 1 375 ? 90.256 15.266 -81.733 1.00 93.94 375 GLU A CA 1
ATOM 3150 C C . GLU A 1 375 ? 91.199 14.429 -82.605 1.00 93.94 375 GLU A C 1
ATOM 3152 O O . GLU A 1 375 ? 92.286 14.892 -82.938 1.00 93.94 375 GLU A O 1
ATOM 3157 N N . LYS A 1 376 ? 90.765 13.244 -83.055 1.00 93.94 376 LYS A N 1
ATOM 3158 C CA . LYS A 1 376 ? 91.522 12.429 -84.017 1.00 93.94 376 LYS A CA 1
ATOM 3159 C C . LYS A 1 376 ? 91.686 13.126 -85.366 1.00 93.94 376 LYS A C 1
ATOM 3161 O O . LYS A 1 376 ? 92.777 13.083 -85.917 1.00 93.94 376 LYS A O 1
ATOM 3166 N N . GLU A 1 377 ? 90.643 13.763 -85.893 1.00 93.50 377 GLU A N 1
ATOM 3167 C CA . GLU A 1 377 ? 90.711 14.532 -87.145 1.00 93.50 377 GLU A CA 1
ATOM 3168 C C . GLU A 1 377 ? 91.657 15.733 -87.012 1.00 93.50 377 GLU A C 1
ATOM 3170 O O . GLU A 1 377 ? 92.491 15.948 -87.884 1.00 93.50 377 GLU A O 1
ATOM 3175 N N . ILE A 1 378 ? 91.609 16.471 -85.898 1.00 90.75 378 ILE A N 1
ATOM 3176 C CA . ILE A 1 378 ? 92.549 17.563 -85.606 1.00 90.75 378 ILE A CA 1
ATOM 3177 C C . ILE A 1 378 ? 93.977 17.024 -85.498 1.00 90.75 378 ILE A C 1
ATOM 3179 O O . ILE A 1 378 ? 94.872 17.610 -86.094 1.00 90.75 378 ILE A O 1
ATOM 3183 N N . GLN A 1 379 ? 94.206 15.911 -84.795 1.00 90.50 379 GLN A N 1
ATOM 3184 C CA . GLN A 1 379 ? 95.526 15.273 -84.714 1.00 90.50 379 GLN A CA 1
ATOM 3185 C C . GLN A 1 379 ? 96.024 14.812 -86.090 1.00 90.50 379 GLN A C 1
ATOM 3187 O O . GLN A 1 379 ? 97.197 14.988 -86.400 1.00 90.50 379 GLN A O 1
ATOM 3192 N N . GLN A 1 380 ? 95.145 14.264 -86.937 1.00 89.12 380 GLN A N 1
ATOM 3193 C CA . GLN A 1 380 ? 95.470 13.902 -88.320 1.00 89.12 380 GLN A CA 1
ATOM 3194 C C . GLN A 1 380 ? 95.832 15.133 -89.156 1.00 89.12 380 GLN A C 1
ATOM 3196 O O . GLN A 1 380 ? 96.833 15.105 -89.864 1.00 89.12 380 GLN A O 1
ATOM 3201 N N . LEU A 1 381 ? 95.060 16.220 -89.053 1.00 87.44 381 LEU A N 1
ATOM 3202 C CA . LEU A 1 381 ? 95.354 17.484 -89.730 1.00 87.44 381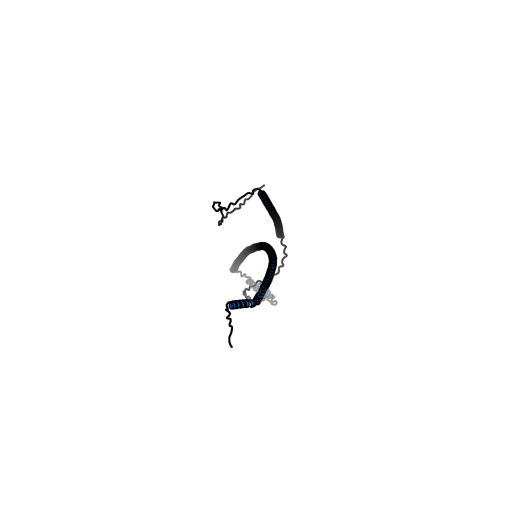 LEU A CA 1
ATOM 3203 C C . LEU A 1 381 ? 96.663 18.101 -89.225 1.00 87.44 381 LEU A C 1
ATOM 3205 O O . LEU A 1 381 ? 97.463 18.554 -90.031 1.00 87.44 381 LEU A O 1
ATOM 3209 N N . GLN A 1 382 ? 96.922 18.076 -87.917 1.00 84.56 382 GLN A N 1
ATOM 3210 C CA . GLN A 1 382 ? 98.181 18.538 -87.327 1.00 84.56 382 GLN A CA 1
ATOM 3211 C C . GLN A 1 382 ? 99.369 17.694 -87.798 1.00 84.56 382 GLN A C 1
ATOM 3213 O O . GLN A 1 382 ? 100.389 18.260 -88.175 1.00 84.56 382 GLN A O 1
ATOM 3218 N N . ALA A 1 383 ? 99.237 16.365 -87.840 1.00 82.88 383 ALA A N 1
ATOM 3219 C CA . ALA A 1 383 ? 100.264 15.480 -88.384 1.00 82.88 383 ALA A CA 1
ATOM 3220 C C . ALA A 1 383 ? 100.502 15.740 -89.879 1.00 82.88 383 ALA A C 1
ATOM 3222 O O . ALA A 1 383 ? 101.647 15.771 -90.310 1.00 82.88 383 ALA A O 1
ATOM 3223 N N . ALA A 1 384 ? 99.445 15.984 -90.659 1.00 80.25 384 ALA A N 1
ATOM 3224 C CA . ALA A 1 384 ? 99.558 16.354 -92.067 1.00 80.25 384 ALA A CA 1
ATOM 3225 C C . ALA A 1 384 ? 100.211 17.731 -92.263 1.00 80.25 384 ALA A C 1
ATOM 3227 O O . ALA A 1 384 ? 100.976 17.896 -93.202 1.00 80.25 384 ALA A O 1
ATOM 3228 N N . ILE A 1 385 ? 99.949 18.711 -91.393 1.00 77.25 385 ILE A N 1
ATOM 3229 C CA . ILE A 1 385 ? 100.646 20.007 -91.411 1.00 77.25 385 ILE A CA 1
ATOM 3230 C C . ILE A 1 385 ? 102.128 19.798 -91.087 1.00 77.25 385 ILE A C 1
ATOM 3232 O O . ILE A 1 385 ? 102.972 20.210 -91.868 1.00 77.25 385 ILE A O 1
ATOM 3236 N N . MET A 1 386 ? 102.446 19.055 -90.022 1.00 72.25 386 MET A N 1
ATOM 3237 C CA . MET A 1 386 ? 103.833 18.734 -89.668 1.00 72.25 386 MET A CA 1
ATOM 3238 C C . MET A 1 386 ? 104.584 17.941 -90.748 1.00 72.25 386 MET A C 1
ATOM 3240 O O . MET A 1 386 ? 105.805 18.013 -90.792 1.00 72.25 386 MET A O 1
ATOM 3244 N N . HIS A 1 387 ? 103.887 17.173 -91.591 1.00 65.62 387 HIS A N 1
ATOM 3245 C CA . HIS A 1 387 ? 104.488 16.473 -92.733 1.00 65.62 387 HIS A CA 1
ATOM 3246 C C . HIS A 1 387 ? 104.533 17.313 -94.019 1.00 65.62 387 HIS A C 1
ATOM 3248 O O . HIS A 1 387 ? 105.312 16.994 -94.902 1.00 65.62 387 HIS A O 1
ATOM 3254 N N . ASN A 1 388 ? 103.699 18.351 -94.156 1.00 63.81 388 ASN A N 1
ATOM 3255 C CA . ASN A 1 388 ? 103.723 19.266 -95.305 1.00 63.81 388 ASN A CA 1
ATOM 3256 C C . ASN A 1 388 ? 104.639 20.479 -95.077 1.00 63.81 388 ASN A C 1
ATOM 3258 O O . ASN A 1 388 ? 105.044 21.108 -96.050 1.00 63.81 388 ASN A O 1
ATOM 3262 N N . ASP A 1 389 ? 105.010 20.777 -93.829 1.00 59.25 389 ASP A N 1
ATOM 3263 C CA . ASP A 1 389 ? 106.136 21.651 -93.481 1.00 59.25 389 ASP A CA 1
ATOM 3264 C C . ASP A 1 389 ? 107.481 20.919 -93.692 1.00 59.25 389 ASP A C 1
ATOM 3266 O O . ASP A 1 389 ? 108.402 21.019 -92.882 1.00 59.25 389 ASP A O 1
ATOM 3270 N N . ASP A 1 390 ? 107.608 20.158 -94.782 1.00 61.03 390 ASP A N 1
ATOM 3271 C CA . ASP A 1 390 ? 108.913 19.729 -95.261 1.00 61.03 390 ASP A CA 1
ATOM 3272 C C . ASP A 1 390 ? 109.656 20.996 -95.690 1.00 61.03 390 ASP A C 1
ATOM 3274 O O . ASP A 1 390 ? 109.177 21.747 -96.546 1.00 61.03 390 ASP A O 1
ATOM 3278 N N . ASP A 1 391 ? 110.839 21.210 -95.111 1.00 60.75 391 ASP A N 1
ATOM 3279 C CA . ASP A 1 391 ? 111.758 22.348 -95.267 1.00 60.75 391 ASP A CA 1
ATOM 3280 C C . ASP A 1 391 ? 112.020 22.816 -96.719 1.00 60.75 391 ASP A C 1
ATOM 3282 O O . ASP A 1 391 ? 112.692 23.819 -96.929 1.00 60.75 391 ASP A O 1
ATOM 3286 N N . THR A 1 392 ? 111.483 22.136 -97.732 1.00 64.94 392 THR A N 1
ATOM 3287 C CA . THR A 1 392 ? 111.475 22.495 -99.156 1.00 64.94 392 THR A CA 1
ATOM 3288 C C . THR A 1 392 ? 111.091 23.947 -99.452 1.00 64.94 392 THR A C 1
ATOM 3290 O O . THR A 1 392 ? 111.826 24.605 -100.181 1.00 64.94 392 THR A O 1
ATOM 3293 N N . PHE A 1 393 ? 110.025 24.502 -98.863 1.00 67.81 393 PHE A N 1
ATOM 3294 C CA . PHE A 1 393 ? 109.639 25.902 -99.125 1.00 67.81 393 PHE A CA 1
ATOM 3295 C C . PHE A 1 393 ? 110.651 26.913 -98.554 1.00 67.81 393 PHE A C 1
ATOM 3297 O O . PHE A 1 393 ? 110.979 27.913 -99.195 1.00 67.81 393 PHE A O 1
ATOM 3304 N N . PHE A 1 394 ? 111.193 26.649 -97.361 1.00 67.06 394 PHE A N 1
ATOM 3305 C CA . PHE A 1 394 ? 112.218 27.503 -96.755 1.00 67.06 394 PHE A CA 1
ATOM 3306 C C . PHE A 1 394 ? 113.579 27.339 -97.449 1.00 67.06 394 PHE A C 1
ATOM 3308 O O . PHE A 1 394 ? 114.278 28.331 -97.655 1.00 67.06 394 PHE A O 1
ATOM 3315 N N . GLN A 1 395 ? 113.915 26.127 -97.896 1.00 69.50 395 GLN A N 1
ATOM 3316 C CA . GLN A 1 395 ? 115.098 25.834 -98.708 1.00 69.50 395 GLN A CA 1
ATOM 3317 C C . GLN A 1 395 ? 115.022 26.494 -100.097 1.00 69.50 395 GLN A C 1
ATOM 3319 O O . GLN A 1 395 ? 116.029 27.022 -100.565 1.00 69.50 395 GLN A O 1
ATOM 3324 N N . GLU A 1 396 ? 113.850 26.542 -100.743 1.00 72.12 396 GLU A N 1
ATOM 3325 C CA . GLU A 1 396 ? 113.650 27.266 -102.009 1.00 72.12 396 GLU A CA 1
ATOM 3326 C C . GLU A 1 396 ? 113.750 28.788 -101.830 1.00 72.12 396 GLU A C 1
ATOM 3328 O O . GLU A 1 396 ? 114.399 29.460 -102.633 1.00 72.12 396 GLU A O 1
ATOM 3333 N N . LEU A 1 397 ? 113.204 29.345 -100.743 1.00 79.19 397 LEU A N 1
ATOM 3334 C CA . LEU A 1 397 ? 113.330 30.775 -100.443 1.00 79.19 397 LEU A CA 1
ATOM 3335 C C . LEU A 1 397 ? 114.784 31.176 -100.129 1.00 79.19 397 LEU A C 1
ATOM 3337 O O . LEU A 1 397 ? 115.250 32.242 -100.546 1.00 79.19 397 LEU A O 1
ATOM 3341 N N . GLU A 1 398 ? 115.529 30.326 -99.415 1.00 76.38 398 GLU A N 1
ATOM 3342 C CA . GLU A 1 398 ? 116.969 30.506 -99.212 1.00 76.38 398 GLU A CA 1
ATOM 3343 C C . GLU A 1 398 ? 117.749 30.381 -100.527 1.00 76.38 398 GLU A C 1
ATOM 3345 O O . GLU A 1 398 ? 118.638 31.202 -100.779 1.00 76.38 398 GLU A O 1
ATOM 3350 N N . ALA A 1 399 ? 117.385 29.434 -101.399 1.00 79.06 399 ALA A N 1
ATOM 3351 C CA . ALA A 1 399 ? 117.978 29.290 -102.725 1.00 79.06 399 ALA A CA 1
ATOM 3352 C C . ALA A 1 399 ? 117.739 30.536 -103.599 1.00 79.06 399 ALA A C 1
ATOM 3354 O O . ALA A 1 399 ? 118.685 31.043 -104.208 1.00 79.06 399 ALA A O 1
ATOM 3355 N N . ASP A 1 400 ? 116.530 31.103 -103.603 1.00 78.69 400 ASP A N 1
ATOM 3356 C CA . ASP A 1 400 ? 116.203 32.326 -104.349 1.00 78.69 400 ASP A CA 1
ATOM 3357 C C . ASP A 1 400 ? 116.875 33.581 -103.767 1.00 78.69 400 ASP A C 1
ATOM 3359 O O . ASP A 1 400 ? 117.322 34.471 -104.509 1.00 78.69 400 ASP A O 1
ATOM 3363 N N . ARG A 1 401 ? 117.057 33.639 -102.442 1.00 82.12 401 ARG A N 1
ATOM 3364 C CA . ARG A 1 401 ? 117.857 34.686 -101.789 1.00 82.12 401 ARG A CA 1
ATOM 3365 C C . ARG A 1 401 ? 119.335 34.586 -102.180 1.00 82.12 401 ARG A C 1
ATOM 3367 O O . ARG A 1 401 ? 119.970 35.612 -102.444 1.00 82.12 401 ARG A O 1
ATOM 3374 N N . LEU A 1 402 ? 119.881 33.371 -102.263 1.00 78.88 402 LEU A N 1
ATOM 3375 C CA . LEU A 1 402 ? 121.246 33.120 -102.733 1.00 78.88 402 LEU A CA 1
ATOM 3376 C C . LEU A 1 402 ? 121.402 33.505 -104.214 1.00 78.88 402 LEU A C 1
ATOM 3378 O O . LEU A 1 402 ? 122.387 34.139 -104.594 1.00 78.88 402 LEU A O 1
ATOM 3382 N N . ARG A 1 403 ? 120.395 33.192 -105.036 1.00 76.19 403 ARG A N 1
ATOM 3383 C CA . ARG A 1 403 ? 120.346 33.487 -106.474 1.00 76.19 403 ARG A CA 1
ATOM 3384 C C . ARG A 1 403 ? 120.315 34.990 -106.757 1.00 76.19 403 ARG A C 1
ATOM 3386 O O . ARG A 1 403 ? 121.063 35.464 -107.611 1.00 76.19 403 ARG A O 1
ATOM 3393 N N . SER A 1 404 ? 119.544 35.749 -105.981 1.00 76.62 404 SER A N 1
ATOM 3394 C CA . SER A 1 404 ? 119.508 37.218 -106.054 1.00 76.62 404 SER A CA 1
ATOM 3395 C C . SER A 1 404 ? 120.846 37.849 -105.638 1.00 76.62 404 SER A C 1
ATOM 3397 O O . SER A 1 404 ? 121.304 38.819 -106.241 1.00 76.62 404 SER A O 1
ATOM 3399 N N . ARG A 1 405 ? 121.530 37.265 -104.644 1.00 76.88 405 ARG A N 1
ATOM 3400 C CA . ARG A 1 405 ? 122.863 37.710 -104.207 1.00 76.88 405 ARG A CA 1
ATOM 3401 C C . ARG A 1 405 ? 123.955 37.388 -105.234 1.00 76.88 405 ARG A C 1
ATOM 3403 O O . ARG A 1 405 ? 124.860 38.198 -105.408 1.00 76.88 405 ARG A O 1
ATOM 3410 N N . LEU A 1 406 ? 123.847 36.261 -105.940 1.00 71.38 406 LEU A N 1
ATOM 3411 C CA . LEU A 1 406 ? 124.706 35.924 -107.082 1.00 71.38 406 LEU A CA 1
ATOM 3412 C C . LEU A 1 406 ? 124.478 36.862 -108.278 1.00 71.38 406 LEU A C 1
ATOM 3414 O O . LEU A 1 406 ? 125.448 37.265 -108.908 1.00 71.38 406 LEU A O 1
ATOM 3418 N N . GLN A 1 407 ? 123.234 37.264 -108.565 1.00 68.31 407 GLN A N 1
ATOM 3419 C CA . GLN A 1 407 ? 122.930 38.234 -109.630 1.00 68.31 407 GLN A CA 1
ATOM 3420 C C . GLN A 1 407 ? 123.454 39.651 -109.335 1.00 68.31 407 GLN A C 1
ATOM 3422 O O . GLN A 1 407 ? 123.759 40.394 -110.263 1.00 68.31 407 GLN A O 1
ATOM 3427 N N . MET A 1 408 ? 123.595 40.020 -108.058 1.00 67.50 408 MET A N 1
ATOM 3428 C CA . MET A 1 408 ? 124.199 41.289 -107.630 1.00 67.50 408 MET A CA 1
ATOM 3429 C C . MET A 1 408 ? 125.721 41.234 -107.437 1.00 67.50 408 MET A C 1
ATOM 3431 O O . MET A 1 408 ? 126.343 42.267 -107.180 1.00 67.50 408 MET A O 1
ATOM 3435 N N . ALA A 1 409 ? 126.334 40.057 -107.552 1.00 55.69 409 ALA A N 1
ATOM 3436 C CA . ALA A 1 409 ? 127.776 39.908 -107.452 1.00 55.69 409 ALA A CA 1
ATOM 3437 C C . ALA A 1 409 ? 128.425 40.177 -108.817 1.00 55.69 409 ALA A C 1
ATOM 3439 O O . ALA A 1 409 ? 128.275 39.409 -109.767 1.00 55.69 409 ALA A O 1
ATOM 3440 N N . SER A 1 410 ? 129.180 41.269 -108.918 1.00 53.38 410 SER A N 1
ATOM 3441 C CA . SER A 1 410 ? 130.090 41.501 -110.036 1.00 53.38 410 SER A CA 1
ATOM 3442 C C . SER A 1 410 ? 131.257 40.513 -109.952 1.00 53.38 410 SER A C 1
ATOM 3444 O O . SER A 1 410 ? 132.084 40.563 -109.042 1.00 53.38 410 SER A O 1
ATOM 3446 N N . PHE A 1 411 ? 131.315 39.581 -110.904 1.00 54.00 411 PHE A N 1
ATOM 3447 C CA . PHE A 1 411 ? 132.424 38.641 -111.040 1.00 54.00 411 PHE A CA 1
ATOM 3448 C C . PHE A 1 411 ? 133.712 39.391 -111.411 1.00 54.00 411 PHE A C 1
ATOM 3450 O O . PHE A 1 411 ? 133.820 39.975 -112.490 1.00 54.00 411 PHE A O 1
ATOM 3457 N N . GLN A 1 412 ? 134.702 39.354 -110.516 1.00 50.56 412 GLN A N 1
ATOM 3458 C CA . GLN A 1 412 ? 136.085 39.715 -110.818 1.00 50.56 412 GLN A CA 1
ATOM 3459 C C . GLN A 1 412 ? 136.755 38.531 -111.520 1.00 50.56 412 GLN A C 1
ATOM 3461 O O . GLN A 1 412 ? 136.987 37.484 -110.919 1.00 50.56 412 GLN A O 1
ATOM 3466 N N . TYR A 1 413 ? 137.053 38.699 -112.806 1.00 46.44 413 TYR A N 1
ATOM 3467 C CA . TYR A 1 413 ? 137.889 37.781 -113.570 1.00 46.44 413 TYR A CA 1
ATOM 3468 C C . TYR A 1 413 ? 139.359 38.082 -113.247 1.00 46.44 413 TYR A C 1
ATOM 3470 O O . TYR A 1 413 ? 139.919 39.061 -113.740 1.00 46.44 413 TYR A O 1
ATOM 3478 N N . SER A 1 414 ? 139.977 37.277 -112.383 1.00 43.06 414 SER A N 1
ATOM 3479 C CA . SER A 1 414 ? 141.425 37.281 -112.171 1.00 43.06 414 SER A CA 1
ATOM 3480 C C . SER A 1 414 ? 142.081 36.305 -113.150 1.00 43.06 414 SER A C 1
ATOM 3482 O O . SER A 1 414 ? 141.992 35.088 -113.018 1.00 43.06 414 SER A O 1
ATOM 3484 N N . GLN A 1 415 ? 142.753 36.854 -114.159 1.00 41.03 415 GLN A N 1
ATOM 3485 C CA . GLN A 1 415 ? 143.650 36.118 -115.041 1.00 41.03 415 GLN A CA 1
ATOM 3486 C C . GLN A 1 415 ? 145.079 36.401 -114.582 1.00 41.03 415 GLN A C 1
ATOM 3488 O O . GLN A 1 415 ? 145.510 37.542 -114.704 1.00 41.03 415 GLN A O 1
ATOM 3493 N N . SER A 1 416 ? 145.808 35.368 -114.126 1.00 41.03 416 SER A N 1
ATOM 3494 C CA . SER A 1 416 ? 147.274 35.351 -113.894 1.00 41.03 416 SER A CA 1
ATOM 3495 C C . SER A 1 416 ? 147.818 36.376 -112.861 1.00 41.03 416 SER A C 1
ATOM 3497 O O . SER A 1 416 ? 147.429 37.532 -112.843 1.00 41.03 416 SER A O 1
ATOM 3499 N N . HIS A 1 417 ? 148.732 36.048 -111.939 1.00 39.50 417 HIS A N 1
ATOM 3500 C CA . HIS A 1 417 ? 149.993 35.324 -112.131 1.00 39.50 417 HIS A CA 1
ATOM 3501 C C . HIS A 1 417 ? 150.678 35.011 -110.766 1.00 39.50 417 HIS A C 1
ATOM 3503 O O . HIS A 1 417 ? 150.651 35.882 -109.901 1.00 39.50 417 HIS A O 1
ATOM 3509 N N . PHE A 1 418 ? 151.373 33.855 -110.660 1.00 39.84 418 PHE A N 1
ATOM 3510 C CA . PHE A 1 418 ? 152.372 33.431 -109.630 1.00 39.84 418 PHE A CA 1
ATOM 3511 C C . PHE A 1 418 ? 151.837 33.249 -108.181 1.00 39.84 418 PHE A C 1
ATOM 3513 O O . PHE A 1 418 ? 151.124 34.111 -107.691 1.00 39.84 418 PHE A O 1
ATOM 3520 N N . PHE A 1 419 ? 152.084 32.186 -107.400 1.00 41.09 419 PHE A N 1
ATOM 3521 C CA . PHE A 1 419 ? 153.053 31.076 -107.327 1.00 41.09 419 PHE A CA 1
ATOM 3522 C C . PHE A 1 419 ? 152.349 29.778 -106.898 1.00 41.09 419 PHE A C 1
ATOM 3524 O O . PHE A 1 419 ? 151.283 29.892 -106.250 1.00 41.09 419 PHE A O 1
#

Radius of gyration: 90.59 Å; Cα contacts (8 Å, |Δi|>4): 12; chains: 1; bounding box: 227×106×253 Å

Secondary structure (DSSP, 8-state):
-------------------------------------PPPP----------SSSHHHHHHHHHHHHHHHHHHHHHHHHHHHHHHHHHHHHHHHHHHHHHHHHHHHHHHHHHHHHHHHSPPP-------PPPPP-------------PPPPPPP-PPP-----TTTHHHHHHHH-TT----HHHHHHHHHHHHHHHHHHHS------HHHHHHHHHHHHHHHHHHHHHHHHHHHHHHHHHHHHHHHHHHHHHHHHHHHHHHHHHHHHHHHHHHHHHHHHHHHHHHHHHHHHHHHHHHHHHHHHHHHHHHHHHHHHHHHHHHHHHHHHHHHHHHHHHHHHHHHHHHHHHHHHHHHHHHHHHHHHHHHHHHHHHHHHHHHHHHHHHHHHHH--THHHHHHHHHHHHHHHHT-----------

Organism: Geospiza parvula (NCBI:txid87175)

pLDDT: mean 76.67, std 23.19, range [30.03, 98.38]

InterPro domains:
  IPR026619 Centrosomal protein of 95kDa [PTHR22545] (23-419)

Mean predicted aligned error: 23.41 Å

Foldseek 3Di:
DDDDDDDDDDDDDDDDDDDDDDDDDDDDDDDDDDDDDDDDDDDDDDDDDDPDDCPVVVVVVVVVVVVVVVVVVVVVVVVVVVVVVVVVVVVVVVVVVVVVVVVVVVVVVVVVVVVVVPDPPPPPDDDDDDDDDDDDDDDDDDDDDDDDDDDDDDDDDPDDQDLQCVLVVVCVVCVPDPDDPVRSVVVNVVSVVVSCVVPVPPPPPPVVVVVVVVVVVVVVVVVVVVVVVVVVVVVVVVVVVVVVVVVVVVVVVVVVVVVVVVVVVVVVVVVVVVVVVVVVVVVVVVVVVVVVVVVVVVVVVVVVVVVVVVVVVVVVVVVVVVVVVVVVVVVVVVVVVVVVVVVVVVVVVVVVVVVVVVVVVVVVVVVVVVVVVVVVVVVVVVVVVVVVVPCVVVVVVVVVVVVVVVVVDDDDDDDDDDD